Protein AF-0000000077424515 (afdb_homodimer)

Radius of gyration: 27.87 Å; Cα contacts (8 Å, |Δi|>4): 812; chains: 2; bounding box: 86×74×81 Å

Secondary structure (DSSP, 8-state):
------------------EEEEEEEE-TT-HHHHHHHHHHHHHHHHHT-EEEEEE--HHHHHHHHT---GGGSHHHHHHHHHHHHHHHHHHT------SS-S---HHHHHHHHHHHHH-HHHHHHHHHHHHHHHHTS---TT-HHHHGGGGT--------TTS---TTTTS-SS-HHHHHHHHHHHTSHHHHHHHHHHHHIIIIIT---SSSEEEEEEEE------SS----EEEEEEEESSS-HHHHHHHHT-----S-TTS--S--GGGTSTTTTT-/------------------EEEEEEEE-TT-HHHHHHHHHHHHHHHHHT-EEEEEE--HHHHHHHHT---GGGSHHHHHHHHHHHHHHHHHHT------SS-S---HHHHHHHHHHHHH-HHHHHHHHHHHHHHHHTS---TT-HHHHGGGGT--------TTS---TTTTS-SS-HHHHHHHHHHHTSHHHHHHHHHHHHIIIIIT---SSSEEEEEEEE------SS----EEEEEEEESSS-HHHHHHHHT-----S-TTS--S--STTTHHHHTT-

Organism: Phakopsora pachyrhizi (NCBI:txid170000)

Sequence (558 aa):
MKQVVDDQKKDNKKGIDDEITIRLSYDITSPWSYLALAVLKRYKSIWNFDLVLNPIWLGGVVSLAKSVPPFKIPNKCKLMAEELPLMAMFFGVEYHPIKTFPVNTLKVMRLLRVIRIYKPEKLDACTDRLFKATFVDKISPGDFDIIVKALSSNQASSSFSNVRPSKSEKAVIFNESELKNLMAKAESDENKVGLKEDTEKLVNQEFCFGFPWIQVFVRNRNSNSGDKDNEEQVRKLSIFGSDRFEFLANWLGKKWYGPNPQIEPLFSETSNKIHESKLMKQVVDDQKKDNKKGIDDEITIRLSYDITSPWSYLALAVLKRYKSIWNFDLVLNPIWLGGVVSLAKSVPPFKIPNKCKLMAEELPLMAMFFGVEYHPIKTFPVNTLKVMRLLRVIRIYKPEKLDACTDRLFKATFVDKISPGDFDIIVKALSSNQASSSFSNVRPSKSEKAVIFNESELKNLMAKAESDENKVGLKEDTEKLVNQEFCFGFPWIQVFVRNRNSNSGDKDNEEQVRKLSIFGSDRFEFLANWLGKKWYGPNPQIEPLFSETSNKIHESKL

Solvent-accessible surface area (backbone atoms only — not comparable to full-atom values): 31653 Å² total; per-residue (Å²): 134,85,78,77,76,74,74,74,72,71,74,68,71,70,73,67,70,63,47,35,39,37,36,41,31,28,37,80,83,38,66,49,24,54,55,36,50,56,37,51,62,70,37,29,74,76,70,53,42,46,78,42,82,41,63,39,51,53,69,59,28,25,61,74,39,61,40,78,61,54,75,80,23,64,40,49,30,54,48,49,67,62,43,48,62,56,47,26,58,68,49,67,41,74,68,38,84,59,89,74,76,89,62,66,42,59,69,50,34,35,33,47,42,42,33,49,72,77,38,53,92,46,36,63,61,49,52,51,41,49,37,32,37,26,29,61,67,55,39,54,58,50,41,48,84,60,47,56,46,60,45,48,35,53,67,58,60,57,54,61,60,92,52,72,70,52,93,66,44,44,46,53,78,29,55,70,68,59,45,52,53,46,50,54,50,21,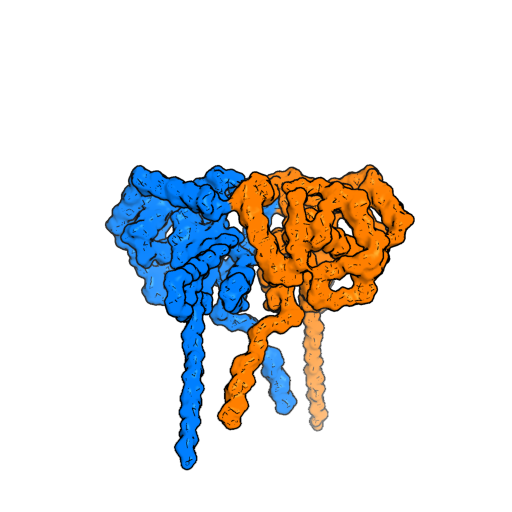70,31,68,67,43,51,51,46,52,51,51,54,37,47,45,42,30,75,74,65,39,39,46,62,64,17,31,37,38,37,41,37,38,39,55,70,72,71,76,88,65,86,78,68,72,70,50,73,49,76,47,78,45,78,53,64,54,53,61,62,58,50,22,55,75,70,73,44,86,69,69,64,62,49,63,86,54,70,69,77,79,64,69,68,73,64,64,65,64,58,70,79,104,135,84,78,75,74,73,72,73,71,71,75,69,71,69,71,66,68,62,48,36,38,37,36,42,30,30,38,80,83,37,66,49,23,53,54,35,50,55,37,51,62,70,37,29,74,77,70,53,43,48,77,42,83,41,63,39,51,53,70,59,29,26,60,75,40,61,42,78,61,54,74,79,24,63,41,49,30,54,48,48,66,62,42,49,61,57,48,27,56,66,49,64,40,73,68,38,84,59,90,73,77,88,61,65,41,61,70,51,34,35,32,48,41,43,33,49,73,77,38,50,91,47,35,65,61,50,52,51,40,48,38,30,36,27,30,61,68,53,38,55,58,50,42,49,86,60,48,57,45,58,43,47,35,53,68,55,58,57,52,62,59,91,53,72,70,52,89,66,44,43,46,53,75,29,55,70,70,59,44,52,53,46,50,53,51,22,70,31,69,66,43,50,52,46,53,52,49,54,38,47,46,41,30,76,72,65,40,38,48,63,63,17,30,37,38,38,39,37,39,39,55,71,74,71,77,86,64,86,77,67,70,70,49,72,49,74,48,77,42,79,55,64,55,53,60,61,57,50,23,54,75,6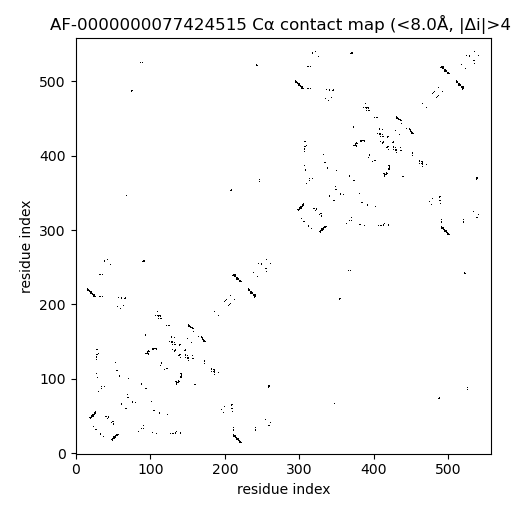9,73,43,86,69,69,64,61,50,63,85,55,70,66,82,80,61,69,70,74,62,64,64,62,57,69,76,104

Foldseek 3Di:
DPPPPPPPPPCVVVPQDKAKEKEWEDELQDLLSVLQVLLCVLCCVVLVYHYHYHYAFFVLLQVVLVHDDQVNPPVSVVVCVVCSVVVCVQLQFQFDDAPDPPAGLLLVSLLLLLCCVPPVVLSVLLSQQLSLCCTPVNHDSNVVVPSLVSQQALPLSNRSPPPPSDVPSSDRSDHPVRSVVSSVSSPDPVSVVVSSVSSCCCCVVVVDNGPRKMKMWIWGQPPDDPDDCSPTDIDMDIDHTNPCVCVVCVVSVHDDCGSNNVPPPPPDPVVPVVPPPVD/DPPPPPPPPPCPVVPQDKAKEKEWEDELQDLLSVLQVLLCVLCCVVLVYHYHYHYAFFVLLQVVLVHDDQVNPPVSVVVCVVCSVVVCVQLQFQFDDAPDPPAGLLLVSLLLLLCCVPPVVLSVLLSQQLSLCCTPVNDDSNVVVPSLVSQQALPLSNRSPPPPSDPCSSDRSDHPVRSVVSSVSSPDPVSVVVSSVSSCCCCVVVVDNGPRKMKMWIWGQPPDDPDPCSPTDIDMDIDHTNPCVCVVCVVSVHDDCGSNNVPPPVPDDPVPVVPPPVD

pLDDT: mean 82.66, std 23.81, range [23.33, 98.94]

InterPro domains:
  IPR001853 DSBA-like thioredoxin domain [PF01323] (21-154)
  IPR036249 Thioredoxin-like superfamily [SSF52833] (20-255)
  IPR051924 Glutathione S-transferase Kappa/NadH [PTHR42943] (20-260)

Structure (mmCIF, N/CA/C/O backbone):
data_AF-0000000077424515-model_v1
#
loop_
_entity.id
_entity.type
_entity.pdbx_description
1 polymer 'Thioredoxin-like protein'
#
loop_
_atom_site.group_PDB
_atom_site.id
_atom_site.type_symbol
_atom_site.label_atom_id
_atom_site.label_alt_id
_atom_site.label_comp_id
_atom_site.label_asym_id
_atom_site.label_entity_id
_atom_site.label_seq_id
_atom_site.pdbx_PDB_ins_code
_atom_site.Cartn_x
_atom_site.Cartn_y
_atom_site.Cartn_z
_atom_site.occupancy
_atom_site.B_iso_or_equiv
_atom_site.auth_seq_id
_atom_site.auth_comp_id
_atom_site.auth_asym_id
_atom_site.auth_atom_id
_atom_site.pdbx_PDB_model_num
ATOM 1 N N . MET A 1 1 ? 25.891 -40.406 52.875 1 25.75 1 MET A N 1
ATOM 2 C CA . MET A 1 1 ? 24.891 -39.469 52.438 1 25.75 1 MET A CA 1
ATOM 3 C C . MET A 1 1 ? 24.984 -39.25 50.906 1 25.75 1 MET A C 1
ATOM 5 O O . MET A 1 1 ? 25.984 -38.719 50.438 1 25.75 1 MET A O 1
ATOM 9 N N . LYS A 1 2 ? 24.391 -40.219 50.125 1 31.31 2 LYS A N 1
ATOM 10 C CA . LYS A 1 2 ? 24.281 -40.312 48.688 1 31.31 2 LYS A CA 1
ATOM 11 C C . LYS A 1 2 ? 23.625 -39.062 48.094 1 31.31 2 LYS A C 1
ATOM 13 O O . LYS A 1 2 ? 22.516 -38.688 48.5 1 31.31 2 LYS A O 1
ATOM 18 N N . GLN A 1 3 ? 24.359 -38.062 47.656 1 31.03 3 GLN A N 1
ATOM 19 C CA . GLN A 1 3 ? 23.953 -36.844 46.969 1 31.03 3 GLN A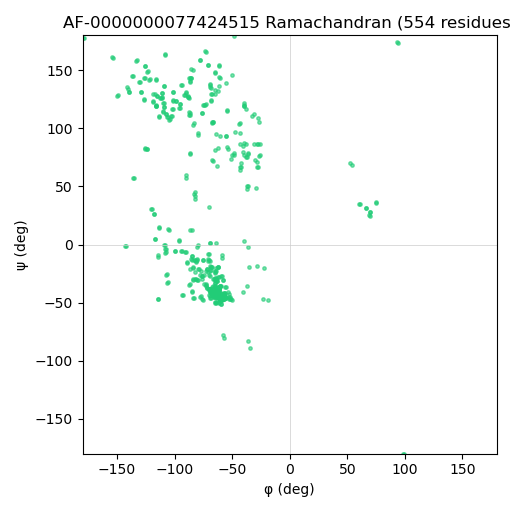 CA 1
ATOM 20 C C . GLN A 1 3 ? 23.125 -37.156 45.719 1 31.03 3 GLN A C 1
ATOM 22 O O . GLN A 1 3 ? 23.594 -37.812 44.781 1 31.03 3 GLN A O 1
ATOM 27 N N . VAL A 1 4 ? 21.781 -37.375 45.844 1 33.38 4 VAL A N 1
ATOM 28 C CA . VAL A 1 4 ? 20.812 -37.438 44.781 1 33.38 4 VAL A CA 1
ATOM 29 C C . VAL A 1 4 ? 20.969 -36.25 43.844 1 33.38 4 VAL A C 1
ATOM 31 O O . VAL A 1 4 ? 20.766 -35.094 44.219 1 33.38 4 VAL A O 1
ATOM 34 N N . VAL A 1 5 ? 21.969 -36.281 42.969 1 32.72 5 VAL A N 1
ATOM 35 C CA . VAL A 1 5 ? 22.031 -35.344 41.844 1 32.72 5 VAL A CA 1
ATOM 36 C C . VAL A 1 5 ? 20.703 -35.344 41.094 1 32.72 5 VAL A C 1
ATOM 38 O O . VAL A 1 5 ? 20.312 -36.344 40.5 1 32.72 5 VAL A O 1
ATOM 41 N N . ASP A 1 6 ? 19.656 -34.656 41.656 1 32.06 6 ASP A N 1
ATOM 42 C CA . ASP A 1 6 ? 18.438 -34.375 40.938 1 32.06 6 ASP A CA 1
ATOM 43 C C . ASP A 1 6 ? 18.75 -33.906 39.5 1 32.06 6 ASP A C 1
ATOM 45 O O . ASP A 1 6 ? 19.438 -32.906 39.312 1 32.06 6 ASP A O 1
ATOM 49 N N . ASP A 1 7 ? 18.906 -34.844 38.594 1 32.84 7 ASP A N 1
ATOM 50 C CA . ASP A 1 7 ? 18.859 -34.625 37.156 1 32.84 7 ASP A CA 1
ATOM 51 C C . ASP A 1 7 ? 17.719 -33.688 36.781 1 32.84 7 ASP A C 1
ATOM 53 O O . ASP A 1 7 ? 16.547 -34.031 36.906 1 32.84 7 ASP A O 1
ATOM 57 N N . GLN A 1 8 ? 17.781 -32.406 37.188 1 30 8 GLN A N 1
ATOM 58 C CA . GLN A 1 8 ? 16.844 -31.469 36.594 1 30 8 GLN A CA 1
ATOM 59 C C . GLN A 1 8 ? 16.672 -31.734 35.094 1 30 8 GLN A C 1
ATOM 61 O O . GLN A 1 8 ? 17.609 -31.578 34.312 1 30 8 GLN A O 1
ATOM 66 N N . LYS A 1 9 ? 15.883 -32.719 34.688 1 29.16 9 LYS A N 1
ATOM 67 C CA . LYS A 1 9 ? 15.344 -32.812 33.344 1 29.16 9 LYS A CA 1
ATOM 68 C C . LYS A 1 9 ? 14.969 -31.453 32.812 1 29.16 9 LYS A C 1
ATOM 70 O O . LYS A 1 9 ? 14.055 -30.797 33.312 1 29.16 9 LYS A O 1
ATOM 75 N N . LYS A 1 10 ? 15.977 -30.703 32.438 1 30.3 10 LYS A N 1
ATOM 76 C CA . LYS A 1 10 ? 15.656 -29.578 31.562 1 30.3 10 LYS A CA 1
ATOM 77 C C . LYS A 1 10 ? 14.547 -29.953 30.578 1 30.3 10 LYS A C 1
ATOM 79 O O . LYS A 1 10 ? 14.695 -30.891 29.797 1 30.3 10 LYS A O 1
ATOM 84 N N . ASP A 1 11 ? 13.242 -29.969 31.047 1 31.78 11 ASP A N 1
ATOM 85 C CA . ASP A 1 11 ? 12.125 -29.969 30.094 1 31.78 11 ASP A CA 1
ATOM 86 C C . ASP A 1 11 ? 12.508 -29.281 28.797 1 31.78 11 ASP A C 1
ATOM 88 O O . ASP A 1 11 ? 12.734 -28.062 28.766 1 31.78 11 ASP A O 1
ATOM 92 N N . ASN A 1 12 ? 13.391 -29.844 28.094 1 33.53 12 ASN A N 1
ATOM 93 C CA . ASN A 1 12 ? 13.539 -29.438 26.703 1 33.53 12 ASN A CA 1
ATOM 94 C C . ASN A 1 12 ? 12.195 -29.125 26.062 1 33.53 12 ASN A C 1
ATOM 96 O O . ASN A 1 12 ? 11.508 -30.016 25.578 1 33.53 12 ASN A O 1
ATOM 100 N N . LYS A 1 13 ? 11.297 -28.312 26.734 1 34.69 13 LYS A N 1
ATOM 101 C CA . LYS A 1 13 ? 10.156 -27.859 25.938 1 34.69 13 LYS A CA 1
ATOM 102 C C . LYS A 1 13 ? 10.523 -27.734 24.469 1 34.69 13 LYS A C 1
ATOM 104 O O . LYS A 1 13 ? 11.367 -26.906 24.109 1 34.69 13 LYS A O 1
ATOM 109 N N . LYS A 1 14 ? 10.672 -28.766 23.844 1 38.19 14 LYS A N 1
ATOM 110 C CA . LYS A 1 14 ? 10.727 -28.844 22.391 1 38.19 14 LYS A CA 1
ATOM 111 C C . LYS A 1 14 ? 9.953 -27.688 21.75 1 38.19 14 LYS A C 1
ATOM 113 O O . LYS A 1 14 ? 8.758 -27.531 21.984 1 38.19 14 LYS A O 1
ATOM 118 N N . GLY A 1 15 ? 10.383 -26.5 21.688 1 44.09 15 GLY A N 1
ATOM 119 C CA . GLY A 1 15 ? 9.805 -25.297 21.109 1 44.09 15 GLY A CA 1
ATOM 120 C C . GLY A 1 15 ? 8.836 -25.578 19.984 1 44.09 15 GLY A C 1
ATOM 121 O O . GLY A 1 15 ? 9.148 -26.344 19.062 1 44.09 15 GLY A O 1
ATOM 122 N N . ILE A 1 16 ? 7.539 -25.828 20.172 1 50.69 16 ILE A N 1
ATOM 123 C CA . ILE A 1 16 ? 6.426 -26.016 19.25 1 50.69 16 ILE A CA 1
ATOM 124 C C . ILE A 1 16 ? 6.672 -25.25 17.969 1 50.69 16 ILE A C 1
ATOM 126 O O . ILE A 1 16 ? 6.789 -24.016 17.984 1 50.69 16 ILE A O 1
ATOM 130 N N . ASP A 1 17 ? 7.367 -25.797 16.984 1 64.75 17 ASP A N 1
ATOM 131 C CA . ASP A 1 17 ? 7.762 -25.172 15.734 1 64.75 17 ASP A CA 1
ATOM 132 C C . ASP A 1 17 ? 6.543 -24.875 14.867 1 64.75 17 ASP A C 1
ATOM 134 O O . ASP A 1 17 ? 5.766 -25.781 14.539 1 64.75 17 ASP A O 1
ATOM 138 N N . ASP A 1 18 ? 6.035 -23.656 14.695 1 82.25 18 ASP A N 1
ATOM 139 C CA . ASP A 1 18 ? 4.969 -23.172 13.82 1 82.25 18 ASP A CA 1
ATOM 140 C C . ASP A 1 18 ? 5.238 -23.547 12.367 1 82.25 18 ASP A C 1
ATOM 142 O O . ASP A 1 18 ? 6.375 -23.469 11.898 1 82.25 18 ASP A O 1
ATOM 146 N N . GLU A 1 19 ? 4.301 -24.391 11.898 1 93.19 19 GLU A N 1
ATOM 147 C CA . GLU A 1 19 ? 4.316 -24.562 10.453 1 93.19 19 GLU A CA 1
ATOM 148 C C . GLU A 1 19 ? 3.715 -23.359 9.742 1 93.19 19 GLU A C 1
ATOM 150 O O . GLU A 1 19 ? 2.564 -23 9.992 1 93.19 19 GLU A O 1
ATOM 155 N N . ILE A 1 20 ? 4.504 -22.734 8.914 1 97.25 20 ILE A N 1
ATOM 156 C CA . ILE A 1 20 ? 4.055 -21.531 8.211 1 97.25 20 ILE A CA 1
ATOM 157 C C . ILE A 1 20 ? 3.9 -21.844 6.727 1 97.25 20 ILE A C 1
ATOM 159 O O . ILE A 1 20 ? 4.805 -22.391 6.105 1 97.25 20 ILE A O 1
ATOM 163 N N . THR A 1 21 ? 2.797 -21.578 6.137 1 98.12 21 THR A N 1
ATOM 164 C CA . THR A 1 21 ? 2.543 -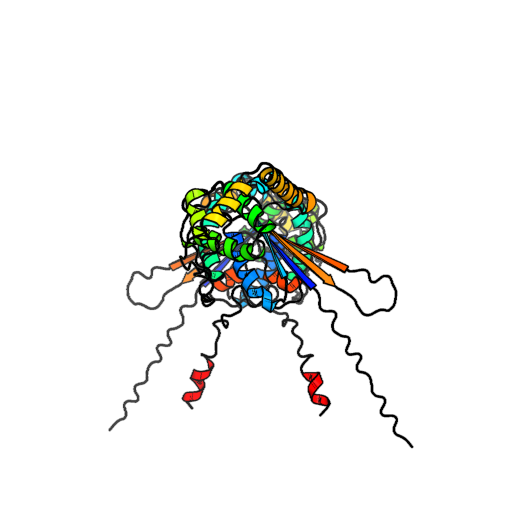21.625 4.703 1 98.12 21 THR A CA 1
ATOM 165 C C . THR A 1 21 ? 2.139 -20.25 4.188 1 98.12 21 THR A C 1
ATOM 167 O O . THR A 1 21 ? 1.292 -19.578 4.781 1 98.12 21 THR A O 1
ATOM 170 N N . ILE A 1 22 ? 2.752 -19.766 3.154 1 98.75 22 ILE A N 1
ATOM 171 C CA . ILE A 1 22 ? 2.391 -18.531 2.477 1 98.75 22 ILE A CA 1
ATOM 172 C C . ILE A 1 22 ? 1.941 -18.828 1.05 1 98.75 22 ILE A C 1
ATOM 174 O O . ILE A 1 22 ? 2.693 -19.422 0.265 1 98.75 22 ILE A O 1
ATOM 178 N N . ARG A 1 23 ? 0.751 -18.5 0.76 1 98.88 23 ARG A N 1
ATOM 179 C CA . ARG A 1 23 ? 0.217 -18.672 -0.589 1 98.88 23 ARG A CA 1
ATOM 180 C C . ARG A 1 23 ? 0.209 -17.328 -1.333 1 98.88 23 ARG A C 1
ATOM 182 O O . ARG A 1 23 ? -0.337 -16.344 -0.84 1 98.88 23 ARG A O 1
ATOM 189 N N . LEU A 1 24 ? 0.839 -17.297 -2.465 1 98.94 24 LEU A N 1
ATOM 190 C CA . LEU A 1 24 ? 0.83 -16.125 -3.342 1 98.94 24 LEU A CA 1
ATOM 191 C C . LEU A 1 24 ? -0.124 -16.344 -4.512 1 98.94 24 LEU A C 1
ATOM 193 O O . LEU A 1 24 ? 0.111 -17.203 -5.367 1 98.94 24 LEU A O 1
ATOM 197 N N . SER A 1 25 ? -1.203 -15.656 -4.566 1 98.94 25 SER A N 1
ATOM 198 C CA . SER A 1 25 ? -2.051 -15.578 -5.754 1 98.94 25 SER A CA 1
ATOM 199 C C . SER A 1 25 ? -1.631 -14.43 -6.66 1 98.94 25 SER A C 1
ATOM 201 O O . SER A 1 25 ? -1.393 -13.312 -6.191 1 98.94 25 SER A O 1
ATOM 203 N N . TYR A 1 26 ? -1.482 -14.742 -7.949 1 98.81 26 TYR A N 1
ATOM 204 C CA . TYR A 1 26 ? -0.843 -13.789 -8.852 1 98.81 26 TYR A CA 1
ATOM 205 C C . TYR A 1 26 ? -1.312 -14 -10.289 1 98.81 26 TYR A C 1
ATOM 207 O O . TYR A 1 26 ? -1.941 -15.008 -10.602 1 98.81 26 TYR A O 1
ATOM 215 N N . ASP A 1 27 ? -1.119 -13.016 -11.078 1 98.31 27 ASP A N 1
ATOM 216 C CA . ASP A 1 27 ? -1.19 -13.016 -12.539 1 98.31 27 ASP A CA 1
ATOM 217 C C . ASP A 1 27 ? 0.113 -12.516 -13.148 1 98.31 27 ASP A C 1
ATOM 219 O O . ASP A 1 27 ? 0.755 -11.617 -12.602 1 98.31 27 ASP A O 1
ATOM 223 N N . ILE A 1 28 ? 0.462 -12.992 -14.289 1 97 28 ILE A N 1
ATOM 224 C CA . ILE A 1 28 ? 1.738 -12.688 -14.93 1 97 28 ILE A CA 1
ATOM 225 C C . ILE A 1 28 ? 1.761 -11.227 -15.367 1 97 28 ILE A C 1
ATOM 227 O O . ILE A 1 28 ? 2.832 -10.641 -15.539 1 97 28 ILE A O 1
ATOM 231 N N . THR A 1 29 ? 0.654 -10.609 -15.477 1 95.12 29 THR A N 1
ATOM 232 C CA . THR A 1 29 ? 0.581 -9.227 -15.922 1 95.12 29 THR A CA 1
ATOM 233 C C . THR A 1 29 ? 0.878 -8.266 -14.773 1 95.12 29 THR A C 1
ATOM 235 O O . THR A 1 29 ? 1.092 -7.074 -14.992 1 95.12 29 THR A O 1
ATOM 238 N N . SER A 1 30 ? 0.854 -8.695 -13.555 1 95.56 30 SER A N 1
ATOM 239 C CA . SER A 1 30 ? 1.006 -7.824 -12.391 1 95.56 30 SER A CA 1
ATOM 240 C C . SER A 1 30 ? 2.477 -7.613 -12.047 1 95.56 30 SER A C 1
ATOM 242 O O . SER A 1 30 ? 3.137 -8.516 -11.531 1 95.56 30 SER A O 1
ATOM 244 N N . PRO A 1 31 ? 3 -6.438 -12.227 1 95.62 31 PRO A N 1
ATOM 245 C CA . PRO A 1 31 ? 4.387 -6.188 -11.828 1 95.62 31 PRO A CA 1
ATOM 246 C C . PRO A 1 31 ? 4.59 -6.266 -10.312 1 95.62 31 PRO A C 1
ATOM 248 O O . PRO A 1 31 ? 5.676 -6.629 -9.852 1 95.62 31 PRO A O 1
ATOM 251 N N . TRP A 1 32 ? 3.568 -5.949 -9.57 1 96.88 32 TRP A N 1
ATOM 252 C CA . TRP A 1 32 ? 3.65 -6.027 -8.117 1 96.88 32 TRP A CA 1
ATOM 253 C C . TRP A 1 32 ? 3.785 -7.473 -7.656 1 96.88 32 TRP A C 1
ATOM 255 O O . TRP A 1 32 ? 4.465 -7.754 -6.664 1 96.88 32 TRP A O 1
ATOM 265 N N . SER A 1 33 ? 3.066 -8.375 -8.344 1 98.38 33 SER A N 1
ATOM 266 C CA . SER A 1 33 ? 3.227 -9.797 -8.047 1 98.38 33 SER A CA 1
ATOM 267 C C . SER A 1 33 ? 4.648 -10.266 -8.336 1 98.38 33 SER A C 1
ATOM 269 O O . SER A 1 33 ? 5.203 -11.078 -7.598 1 98.38 33 SER A O 1
ATOM 271 N N . TYR A 1 34 ? 5.207 -9.727 -9.453 1 98.12 34 TYR A N 1
ATOM 272 C CA . TYR A 1 34 ? 6.59 -10.008 -9.82 1 98.12 34 TYR A CA 1
ATOM 273 C C . TYR A 1 34 ? 7.539 -9.617 -8.688 1 98.12 34 TYR A C 1
ATOM 275 O O . TYR A 1 34 ? 8.391 -10.414 -8.281 1 98.12 34 TYR A O 1
ATOM 283 N N . LEU A 1 35 ? 7.367 -8.453 -8.109 1 98 35 LEU A N 1
ATOM 284 C CA . LEU A 1 35 ? 8.188 -7.973 -7.004 1 98 35 LEU A CA 1
ATOM 285 C C . LEU A 1 35 ? 7.953 -8.805 -5.75 1 98 35 LEU A C 1
ATOM 287 O O . LEU A 1 35 ? 8.898 -9.164 -5.051 1 98 35 LEU A O 1
ATOM 291 N N . ALA A 1 36 ? 6.727 -9.141 -5.48 1 98.69 36 ALA A N 1
ATOM 292 C CA . ALA A 1 36 ? 6.375 -9.914 -4.293 1 98.69 36 ALA A CA 1
ATOM 293 C C . ALA A 1 36 ? 7.02 -11.297 -4.332 1 98.69 36 ALA A C 1
ATOM 295 O O . ALA A 1 36 ? 7.527 -11.781 -3.318 1 98.69 36 ALA A O 1
ATOM 296 N N . LEU A 1 37 ? 6.938 -11.906 -5.488 1 98.69 37 LEU A N 1
ATOM 297 C CA . LEU A 1 37 ? 7.516 -13.242 -5.633 1 98.69 37 LEU A CA 1
ATOM 298 C C . LEU A 1 37 ? 9.008 -13.227 -5.316 1 98.69 37 LEU A C 1
ATOM 300 O O . LEU A 1 37 ? 9.508 -14.117 -4.629 1 98.69 37 LEU A O 1
ATOM 304 N N . ALA A 1 38 ? 9.719 -12.219 -5.801 1 97.69 38 ALA A N 1
ATOM 305 C CA . ALA A 1 38 ? 11.156 -12.102 -5.559 1 97.69 38 ALA A CA 1
ATOM 306 C C . ALA A 1 38 ? 11.453 -12.062 -4.066 1 97.69 38 ALA A C 1
ATOM 308 O O . ALA A 1 38 ? 12.32 -12.797 -3.582 1 97.69 38 ALA A O 1
ATOM 309 N N . VAL A 1 39 ? 10.719 -11.289 -3.336 1 98 39 VAL A N 1
ATOM 310 C CA . VAL A 1 39 ? 10.953 -11.125 -1.906 1 98 39 VAL A CA 1
ATOM 311 C C . VAL A 1 39 ? 10.609 -12.422 -1.175 1 98 39 VAL A C 1
ATOM 313 O O . VAL A 1 39 ? 11.367 -12.883 -0.321 1 98 39 VAL A O 1
ATOM 316 N N . LEU A 1 40 ? 9.453 -13.008 -1.516 1 98.5 40 LEU A N 1
ATOM 317 C CA . LEU A 1 40 ? 9.008 -14.219 -0.837 1 98.5 40 LEU A CA 1
ATOM 318 C C . LEU A 1 40 ? 10.008 -15.352 -1.049 1 98.5 40 LEU A C 1
ATOM 320 O O . LEU A 1 40 ? 10.289 -16.109 -0.122 1 98.5 40 LEU A O 1
ATOM 324 N N . LYS A 1 41 ? 10.555 -15.453 -2.219 1 97.69 41 LYS A N 1
ATOM 325 C CA . LYS A 1 41 ? 11.539 -16.5 -2.49 1 97.69 41 LYS A CA 1
ATOM 326 C C . LYS A 1 41 ? 12.812 -16.281 -1.677 1 97.69 41 LYS A C 1
ATOM 328 O O . LYS A 1 41 ? 13.391 -17.234 -1.154 1 97.69 41 LYS A O 1
ATOM 333 N N . ARG A 1 42 ? 13.258 -15.055 -1.546 1 97.12 42 ARG A N 1
ATOM 334 C CA . ARG A 1 42 ? 14.461 -14.734 -0.784 1 97.12 42 ARG A CA 1
ATOM 335 C C . ARG A 1 42 ? 14.281 -15.07 0.692 1 97.12 42 ARG A C 1
ATOM 337 O O . ARG A 1 42 ? 15.234 -15.453 1.369 1 97.12 42 ARG A O 1
ATOM 344 N N . TYR A 1 43 ? 13.039 -14.977 1.165 1 97.62 43 TYR A N 1
ATOM 345 C CA . TYR A 1 43 ? 12.797 -15.125 2.596 1 97.62 43 TYR A CA 1
ATOM 346 C C . TYR A 1 43 ? 12.312 -16.531 2.922 1 97.62 43 TYR A C 1
ATOM 348 O O . TYR A 1 43 ? 12.148 -16.875 4.094 1 97.62 43 TYR A O 1
ATOM 356 N N . LYS A 1 44 ? 12.07 -17.359 1.948 1 97.31 44 LYS A N 1
ATOM 357 C CA . LYS A 1 44 ? 11.539 -18.703 2.158 1 97.31 44 LYS A CA 1
ATOM 358 C C . LYS A 1 44 ? 12.344 -19.453 3.203 1 97.31 44 LYS A C 1
ATOM 360 O O . LYS A 1 44 ? 11.789 -19.984 4.168 1 97.31 44 LYS A O 1
ATOM 365 N N . SER A 1 45 ? 13.695 -19.438 3.084 1 95.75 45 SER A N 1
ATOM 366 C CA . SER A 1 45 ? 14.555 -20.172 4.012 1 95.75 45 SER A CA 1
ATOM 367 C C . SER A 1 45 ? 14.766 -19.391 5.305 1 95.75 45 SER A C 1
ATOM 369 O O . SER A 1 45 ? 14.898 -19.984 6.379 1 95.75 45 SER A O 1
ATOM 371 N N . ILE A 1 46 ? 14.727 -18.109 5.191 1 95.75 46 ILE A N 1
ATOM 372 C CA . ILE A 1 46 ? 14.984 -17.25 6.344 1 95.75 46 ILE A CA 1
ATOM 373 C C . ILE A 1 46 ? 13.836 -17.359 7.34 1 95.75 46 ILE A C 1
ATOM 375 O O . ILE A 1 46 ? 14.062 -17.516 8.547 1 95.75 46 ILE A O 1
ATOM 379 N N . TRP A 1 47 ? 12.617 -17.328 6.836 1 96.69 47 TRP A N 1
ATOM 380 C CA . TRP A 1 47 ? 11.438 -17.406 7.691 1 96.69 47 TRP A CA 1
ATOM 381 C C . TRP A 1 47 ? 10.953 -18.844 7.816 1 96.69 47 TRP A C 1
ATOM 383 O O . TRP A 1 47 ? 10.016 -19.125 8.57 1 96.69 47 TRP A O 1
ATOM 393 N N . ASN A 1 48 ? 11.57 -19.734 7.086 1 96.31 48 ASN A N 1
ATOM 394 C CA . ASN A 1 48 ? 11.242 -21.156 7.094 1 96.31 48 ASN A CA 1
ATOM 395 C C . ASN A 1 48 ? 9.75 -21.375 6.848 1 96.31 48 ASN A C 1
ATOM 397 O O . ASN A 1 48 ? 9.039 -21.875 7.727 1 96.31 48 ASN A O 1
ATOM 401 N N . PHE A 1 49 ? 9.297 -21.125 5.676 1 97.69 49 PHE A N 1
ATOM 402 C CA . PHE A 1 49 ? 7.902 -21.344 5.316 1 97.69 49 PHE A CA 1
ATOM 403 C C . PHE A 1 49 ? 7.797 -22.062 3.98 1 97.69 49 PHE A C 1
ATOM 405 O O . PHE A 1 49 ? 8.766 -22.109 3.215 1 97.69 49 PHE A O 1
ATOM 412 N N . ASP A 1 50 ? 6.648 -22.688 3.801 1 97.88 50 ASP A N 1
ATOM 413 C CA . ASP A 1 50 ? 6.312 -23.25 2.498 1 97.88 50 ASP A CA 1
ATOM 414 C C . ASP A 1 50 ? 5.633 -22.219 1.605 1 97.88 50 ASP A C 1
ATOM 416 O O . ASP A 1 50 ? 4.645 -21.594 2.008 1 97.88 50 ASP A O 1
ATOM 420 N N . LEU A 1 51 ? 6.129 -22.016 0.459 1 98.5 51 LEU A N 1
ATOM 421 C CA . LEU A 1 51 ? 5.539 -21.109 -0.506 1 98.5 51 LEU A CA 1
ATOM 422 C C . LEU A 1 51 ? 4.629 -21.844 -1.479 1 98.5 51 LEU A C 1
ATOM 424 O O . LEU A 1 51 ? 5.062 -22.781 -2.145 1 98.5 51 LEU A O 1
ATOM 428 N N . VAL A 1 52 ? 3.443 -21.5 -1.541 1 98.69 52 VAL A N 1
ATOM 429 C CA . VAL A 1 52 ? 2.471 -22.062 -2.471 1 98.69 52 VAL A CA 1
ATOM 430 C C . VAL A 1 52 ? 2.098 -21.016 -3.525 1 98.69 52 VAL A C 1
ATOM 432 O O . VAL A 1 52 ? 1.631 -19.938 -3.191 1 98.69 52 VAL A O 1
ATOM 435 N N . LEU A 1 53 ? 2.316 -21.359 -4.801 1 98.81 53 LEU A N 1
ATOM 436 C CA . LEU A 1 53 ? 1.947 -20.469 -5.898 1 98.81 53 LEU A CA 1
ATOM 437 C C . LEU A 1 53 ? 0.537 -20.781 -6.395 1 98.81 53 LEU A C 1
ATOM 439 O O . LEU A 1 53 ? 0.198 -21.938 -6.641 1 98.81 53 LEU A O 1
ATOM 443 N N . ASN A 1 54 ? -0.26 -19.766 -6.48 1 98.88 54 ASN A N 1
ATOM 444 C CA . ASN A 1 54 ? -1.651 -19.875 -6.906 1 98.88 54 ASN A CA 1
ATOM 445 C C . ASN A 1 54 ? -1.96 -18.938 -8.07 1 98.88 54 ASN A C 1
ATOM 447 O O . ASN A 1 54 ? -2.549 -17.859 -7.871 1 98.88 54 ASN A O 1
ATOM 451 N N . PRO A 1 55 ? -1.638 -19.359 -9.32 1 98.88 55 PRO A N 1
ATOM 452 C CA . PRO A 1 55 ? -1.949 -18.516 -10.469 1 98.88 55 PRO A CA 1
ATOM 453 C C . PRO A 1 55 ? -3.449 -18.391 -10.727 1 98.88 55 PRO A C 1
ATOM 455 O O . PRO A 1 55 ? -4.145 -19.406 -10.844 1 98.88 55 PRO A O 1
ATOM 458 N N . ILE A 1 56 ? -3.951 -17.203 -10.758 1 98.88 56 ILE A N 1
ATOM 459 C CA . ILE A 1 56 ? -5.352 -16.875 -11 1 98.88 56 ILE A CA 1
ATOM 460 C C . ILE A 1 56 ? -5.449 -15.695 -11.961 1 98.88 56 ILE A C 1
ATOM 462 O O . ILE A 1 56 ? -4.617 -14.789 -11.922 1 98.88 56 ILE A O 1
ATOM 466 N N . TRP A 1 57 ? -6.449 -15.742 -12.758 1 98.5 57 TRP A N 1
ATOM 467 C CA . TRP A 1 57 ? -6.637 -14.703 -13.766 1 98.5 57 TRP A CA 1
ATOM 468 C C . TRP A 1 57 ? -7.117 -13.406 -13.117 1 98.5 57 TRP A C 1
ATOM 470 O O . TRP A 1 57 ? -8.203 -13.367 -12.531 1 98.5 57 TRP A O 1
ATOM 480 N N . LEU A 1 58 ? -6.359 -12.344 -13.266 1 97.75 58 LEU A N 1
ATOM 481 C CA . LEU A 1 58 ? -6.629 -11.062 -12.617 1 97.75 58 LEU A CA 1
ATOM 482 C C . LEU A 1 58 ? -7.902 -10.43 -13.164 1 97.75 58 LEU A C 1
ATOM 484 O O . LEU A 1 58 ? -8.672 -9.82 -12.422 1 97.75 58 LEU A O 1
ATOM 488 N N . GLY A 1 59 ? -8.102 -10.5 -14.508 1 96.69 59 GLY A N 1
ATOM 489 C CA . GLY A 1 59 ? -9.312 -9.953 -15.086 1 96.69 59 GLY A CA 1
ATOM 490 C C . GLY A 1 59 ? -10.578 -10.469 -14.422 1 96.69 59 GLY A C 1
ATOM 491 O O . GLY A 1 59 ? -11.508 -9.703 -14.164 1 96.69 59 GLY A O 1
ATOM 492 N N . GLY A 1 60 ? -10.625 -11.789 -14.195 1 97.88 60 GLY A N 1
ATOM 493 C CA . GLY A 1 60 ? -11.75 -12.383 -13.5 1 97.88 60 GLY A CA 1
ATOM 494 C C . GLY A 1 60 ? -11.906 -11.883 -12.078 1 97.88 60 GLY A C 1
ATOM 495 O O . GLY A 1 60 ? -13.023 -11.648 -11.609 1 97.88 60 GLY A O 1
ATOM 496 N N . VAL A 1 61 ? -10.789 -11.703 -11.367 1 98.19 61 VAL A N 1
ATOM 497 C CA . VAL A 1 61 ? -10.797 -11.227 -9.984 1 98.19 61 VAL A CA 1
ATOM 498 C C . VAL A 1 61 ? -11.359 -9.812 -9.93 1 98.19 61 VAL A C 1
ATOM 500 O O . VAL A 1 61 ? -12.25 -9.523 -9.125 1 98.19 61 VAL A O 1
ATOM 503 N N . VAL A 1 62 ? -10.82 -8.938 -10.789 1 96.5 62 VAL A N 1
ATOM 504 C CA . VAL A 1 62 ? -11.227 -7.535 -10.82 1 96.5 62 VAL A CA 1
ATOM 505 C C . VAL A 1 62 ? -12.719 -7.434 -11.125 1 96.5 62 VAL A C 1
ATOM 507 O O . VAL A 1 62 ? -13.445 -6.684 -10.477 1 96.5 62 VAL A O 1
ATOM 510 N N . SER A 1 63 ? -13.18 -8.18 -12.039 1 96.44 63 SER A N 1
ATOM 511 C CA . SER A 1 63 ? -14.578 -8.172 -12.453 1 96.44 63 SER A CA 1
ATOM 512 C C . SER A 1 63 ? -15.484 -8.641 -11.32 1 96.44 63 SER A C 1
ATOM 514 O O . SER A 1 63 ? -16.469 -7.98 -10.992 1 96.44 63 SER A O 1
ATOM 516 N N . LEU A 1 64 ? -15.164 -9.766 -10.711 1 97.5 64 LEU A N 1
ATOM 517 C CA . LEU A 1 64 ? -16.016 -10.367 -9.688 1 97.5 64 LEU A CA 1
ATOM 518 C C . LEU A 1 64 ? -16.016 -9.523 -8.414 1 97.5 64 LEU A C 1
ATOM 520 O O . LEU A 1 64 ? -17.047 -9.398 -7.75 1 97.5 64 LEU A O 1
ATOM 524 N N . ALA A 1 65 ? -14.875 -8.977 -8.055 1 97.38 65 ALA A N 1
ATOM 525 C CA . ALA A 1 65 ? -14.742 -8.188 -6.832 1 97.38 65 ALA A CA 1
ATOM 526 C C . ALA A 1 65 ? -15.25 -6.762 -7.043 1 97.38 65 ALA A C 1
ATOM 528 O O . ALA A 1 65 ? -15.359 -5.988 -6.09 1 97.38 65 ALA A O 1
ATOM 529 N N . LYS A 1 66 ? -15.477 -6.352 -8.32 1 94.94 66 LYS A N 1
ATOM 530 C CA . LYS A 1 66 ? -15.859 -4.996 -8.703 1 94.94 66 LYS A CA 1
ATOM 531 C C . LYS A 1 66 ? -14.789 -3.99 -8.305 1 94.94 66 LYS A C 1
ATOM 533 O O . LYS A 1 66 ? -15.102 -2.906 -7.805 1 94.94 66 LYS A O 1
ATOM 538 N N . SER A 1 67 ? -13.625 -4.516 -8.422 1 94 67 SER A N 1
ATOM 539 C CA . SER A 1 67 ? -12.484 -3.646 -8.164 1 94 67 SER A CA 1
ATOM 540 C C . SER A 1 67 ? -12.203 -2.727 -9.344 1 94 67 SER A C 1
ATOM 542 O O . SER A 1 67 ? -12.68 -2.975 -10.453 1 94 67 SER A O 1
ATOM 544 N N . VAL A 1 68 ? -11.508 -1.645 -9.062 1 89.94 68 VAL A N 1
ATOM 545 C CA . VAL A 1 68 ? -11.055 -0.735 -10.109 1 89.94 68 VAL A CA 1
ATOM 546 C C . VAL A 1 68 ? -9.531 -0.763 -10.195 1 89.94 68 VAL A C 1
ATOM 548 O O . VAL A 1 68 ? -8.844 -0.3 -9.281 1 89.94 68 VAL A O 1
ATOM 551 N N . PRO A 1 69 ? -9.031 -1.313 -11.227 1 88.06 69 PRO A N 1
ATOM 552 C CA . PRO A 1 69 ? -7.574 -1.357 -11.352 1 88.06 69 PRO A CA 1
ATOM 553 C C . PRO A 1 69 ? -6.945 0.033 -11.398 1 88.06 69 PRO A C 1
ATOM 555 O O . PRO A 1 69 ? -7.578 0.988 -11.852 1 88.06 69 PRO A O 1
ATOM 558 N N . PRO A 1 70 ? -5.707 0.127 -10.992 1 85.31 70 PRO A N 1
ATOM 559 C CA . PRO A 1 70 ? -5.02 1.419 -10.93 1 85.31 70 PRO A CA 1
ATOM 560 C C . PRO A 1 70 ? -4.969 2.129 -12.281 1 85.31 70 PRO A C 1
ATOM 562 O O . PRO A 1 70 ? -5.043 3.359 -12.336 1 85.31 70 PRO A O 1
ATOM 565 N N . PHE A 1 71 ? -4.934 1.434 -13.352 1 83.94 71 PHE A N 1
ATOM 566 C CA . PHE A 1 71 ? -4.73 2.062 -14.656 1 83.94 71 PHE A CA 1
ATOM 567 C C . PHE A 1 71 ? -6 2.77 -15.117 1 83.94 71 PHE A C 1
ATOM 569 O O . PHE A 1 71 ? -5.965 3.568 -16.062 1 83.94 71 PHE A O 1
ATOM 576 N N . LYS A 1 72 ? -7.113 2.484 -14.438 1 88.31 72 LYS A N 1
ATOM 577 C CA . LYS A 1 72 ? -8.375 3.125 -14.797 1 88.31 72 LYS A CA 1
ATOM 578 C C . LYS A 1 72 ? -8.523 4.48 -14.109 1 88.31 72 LYS A C 1
ATOM 580 O O . LYS A 1 72 ? -9.43 5.25 -14.43 1 88.31 72 LYS A O 1
ATOM 585 N N . ILE A 1 73 ? -7.66 4.766 -13.125 1 91.81 73 ILE A N 1
ATOM 586 C CA . ILE A 1 73 ? -7.594 6.062 -12.461 1 91.81 73 ILE A CA 1
ATOM 587 C C . ILE A 1 73 ? -6.348 6.816 -12.922 1 91.81 73 ILE A C 1
ATOM 589 O O . ILE A 1 73 ? -5.227 6.457 -12.555 1 91.81 73 ILE A O 1
ATOM 593 N N . PRO A 1 74 ? -6.543 7.883 -13.703 1 93.25 74 PRO A N 1
ATOM 594 C CA . PRO A 1 74 ? -5.414 8.523 -14.383 1 93.25 74 PRO A CA 1
ATOM 595 C C . PRO A 1 74 ? -4.277 8.875 -13.43 1 93.25 74 PRO A C 1
ATOM 597 O O . PRO A 1 74 ? -3.117 8.547 -13.695 1 93.25 74 PRO A O 1
ATOM 600 N N . ASN A 1 75 ? -4.555 9.5 -12.266 1 96.31 75 ASN A N 1
ATOM 601 C CA . ASN A 1 75 ? -3.508 9.883 -11.328 1 96.31 75 ASN A CA 1
ATOM 602 C C . ASN A 1 75 ? -2.795 8.656 -10.758 1 96.31 75 ASN A C 1
ATOM 604 O O . ASN A 1 75 ? -1.587 8.695 -10.516 1 96.31 75 ASN A O 1
ATOM 608 N N . LYS A 1 76 ? -3.553 7.598 -10.516 1 94.5 76 LYS A N 1
ATOM 609 C CA . LYS A 1 76 ? -2.949 6.371 -10 1 94.5 76 LYS A CA 1
ATOM 610 C C . LYS A 1 76 ? -2.049 5.723 -11.055 1 94.5 76 LYS A C 1
ATOM 612 O O . LYS A 1 76 ? -0.979 5.203 -10.727 1 94.5 76 LYS A O 1
ATOM 617 N N . CYS A 1 77 ? -2.518 5.715 -12.25 1 92.69 77 CYS A N 1
ATOM 618 C CA . CYS A 1 77 ? -1.722 5.18 -13.352 1 92.69 77 CYS A CA 1
ATOM 619 C C . CYS A 1 77 ? -0.39 5.91 -13.469 1 92.69 77 CYS A C 1
ATOM 621 O O . CYS A 1 77 ? 0.658 5.281 -13.617 1 92.69 77 CYS A O 1
ATOM 623 N N . LYS A 1 78 ? -0.469 7.211 -13.422 1 94.19 78 LYS A N 1
ATOM 624 C CA . LYS A 1 78 ? 0.742 8.023 -13.492 1 94.19 78 LYS A CA 1
ATOM 625 C C . LYS A 1 78 ? 1.708 7.68 -12.367 1 94.19 78 LYS A C 1
ATOM 627 O O . LYS A 1 78 ? 2.902 7.492 -12.602 1 94.19 78 LYS A O 1
ATOM 632 N N . LEU A 1 79 ? 1.195 7.605 -11.141 1 95.75 79 LEU A N 1
ATOM 633 C CA . LEU A 1 79 ? 2.047 7.277 -10.008 1 95.75 79 LEU A CA 1
ATOM 634 C C . LEU A 1 79 ? 2.684 5.902 -10.188 1 95.75 79 LEU A C 1
ATOM 636 O O . LEU A 1 79 ? 3.875 5.727 -9.914 1 95.75 79 LEU A O 1
ATOM 640 N N . MET A 1 80 ? 1.861 4.965 -10.57 1 93.62 80 MET A N 1
ATOM 641 C CA . MET A 1 80 ? 2.348 3.598 -10.734 1 93.62 80 MET A CA 1
ATOM 642 C C . MET A 1 80 ? 3.502 3.553 -11.734 1 93.62 80 MET A C 1
ATOM 644 O O . MET A 1 80 ? 4.508 2.883 -11.492 1 93.62 80 MET A O 1
ATOM 648 N N . ALA A 1 81 ? 3.379 4.227 -12.844 1 92.69 81 ALA A N 1
ATOM 649 C CA . ALA A 1 81 ? 4.414 4.262 -13.875 1 92.69 81 ALA A CA 1
ATOM 650 C C . ALA A 1 81 ? 5.715 4.844 -13.328 1 92.69 81 ALA A C 1
ATOM 652 O O . ALA A 1 81 ? 6.805 4.387 -13.688 1 92.69 81 ALA A O 1
ATOM 653 N N . GLU A 1 82 ? 5.598 5.805 -12.461 1 93.88 82 GLU A N 1
ATOM 654 C CA . GLU A 1 82 ? 6.77 6.465 -11.891 1 93.88 82 GLU A CA 1
ATOM 655 C C . GLU A 1 82 ? 7.379 5.633 -10.766 1 93.88 82 GLU A C 1
ATOM 657 O O . GLU A 1 82 ? 8.602 5.617 -10.594 1 93.88 82 GLU A O 1
ATOM 662 N N . GLU A 1 83 ? 6.594 4.914 -10.086 1 94.81 83 GLU A N 1
ATOM 663 C CA . GLU A 1 83 ? 7.016 4.234 -8.859 1 94.81 83 GLU A CA 1
ATOM 664 C C . GLU A 1 83 ? 7.621 2.867 -9.172 1 94.81 83 GLU A C 1
ATOM 666 O O . GLU A 1 83 ? 8.531 2.412 -8.469 1 94.81 83 GLU A O 1
ATOM 671 N N . LEU A 1 84 ? 7.113 2.211 -10.172 1 95.69 84 LEU A N 1
ATOM 672 C CA . LEU A 1 84 ? 7.477 0.819 -10.414 1 95.69 84 LEU A CA 1
ATOM 673 C C . LEU A 1 84 ? 8.977 0.682 -10.648 1 95.69 84 LEU A C 1
ATOM 675 O O . LEU A 1 84 ? 9.633 -0.156 -10.023 1 95.69 84 LEU A O 1
ATOM 679 N N . PRO A 1 85 ? 9.609 1.551 -11.531 1 96 85 PRO A N 1
ATOM 680 C CA . PRO A 1 85 ? 11.062 1.426 -11.688 1 96 85 PRO A CA 1
ATOM 681 C C . PRO A 1 85 ? 11.82 1.68 -10.391 1 96 85 PRO A C 1
ATOM 683 O O . PRO A 1 85 ? 12.82 1.005 -10.117 1 96 85 PRO A O 1
ATOM 686 N N . LEU A 1 86 ? 11.383 2.625 -9.57 1 96.75 86 LEU A N 1
ATOM 687 C CA . LEU A 1 86 ? 12.023 2.932 -8.297 1 96.75 86 LEU A CA 1
ATOM 688 C C . LEU A 1 86 ? 11.891 1.768 -7.324 1 96.75 86 LEU A C 1
ATOM 690 O O . LEU A 1 86 ? 12.836 1.433 -6.613 1 96.75 86 LEU A O 1
ATOM 694 N N . MET A 1 87 ? 10.688 1.188 -7.348 1 96.88 87 MET A N 1
ATOM 695 C CA . MET A 1 87 ? 10.445 0.047 -6.473 1 96.88 87 MET A CA 1
ATOM 696 C C . MET A 1 87 ? 11.281 -1.157 -6.902 1 96.88 87 MET A C 1
ATOM 698 O O . MET A 1 87 ? 11.812 -1.883 -6.059 1 96.88 87 MET A O 1
ATOM 702 N N . ALA A 1 88 ? 11.336 -1.389 -8.203 1 97.06 88 ALA A N 1
ATOM 703 C CA . ALA A 1 88 ? 12.164 -2.486 -8.711 1 97.06 88 ALA A CA 1
ATOM 704 C C . ALA A 1 88 ? 13.609 -2.334 -8.258 1 97.06 88 ALA A C 1
ATOM 706 O O . ALA A 1 88 ? 14.242 -3.305 -7.836 1 97.06 88 ALA A O 1
ATOM 707 N N . MET A 1 89 ? 14.086 -1.126 -8.312 1 96.44 89 MET A N 1
ATOM 708 C CA . MET A 1 89 ? 15.445 -0.84 -7.848 1 96.44 89 MET A CA 1
ATOM 709 C C . MET A 1 89 ? 15.562 -1.104 -6.352 1 96.44 89 MET A C 1
ATOM 711 O O . MET A 1 89 ? 16.531 -1.738 -5.906 1 96.44 89 MET A O 1
ATOM 715 N N . PHE A 1 90 ? 14.641 -0.693 -5.602 1 97.12 90 PHE A N 1
ATOM 716 C CA . PHE A 1 90 ? 14.617 -0.892 -4.156 1 97.12 90 PHE A CA 1
ATOM 717 C C . PHE A 1 90 ? 14.586 -2.377 -3.812 1 97.12 90 PHE A C 1
ATOM 719 O O . PHE A 1 90 ? 15.266 -2.816 -2.881 1 97.12 90 PHE A O 1
ATOM 726 N N . PHE A 1 91 ? 13.844 -3.154 -4.578 1 96.88 91 PHE A N 1
ATOM 727 C CA . PHE A 1 91 ? 13.703 -4.586 -4.348 1 96.88 91 PHE A CA 1
ATOM 728 C C . PHE A 1 91 ? 14.883 -5.352 -4.945 1 96.88 91 PHE A C 1
ATOM 730 O O . PHE A 1 91 ? 15.047 -6.547 -4.688 1 96.88 91 PHE A O 1
ATOM 737 N N . GLY A 1 92 ? 15.672 -4.684 -5.781 1 95.56 92 GLY A N 1
ATOM 738 C CA . GLY A 1 92 ? 16.812 -5.34 -6.383 1 95.56 92 GLY A CA 1
ATOM 739 C C . GLY A 1 92 ? 16.438 -6.301 -7.5 1 95.56 92 GLY A C 1
ATOM 740 O O . GLY A 1 92 ? 17.016 -7.387 -7.609 1 95.56 92 GLY A O 1
ATOM 741 N N . VAL A 1 93 ? 15.445 -5.949 -8.25 1 95.81 93 VAL A N 1
ATOM 742 C CA . VAL A 1 93 ? 15.023 -6.789 -9.359 1 95.81 93 VAL A CA 1
ATOM 743 C C . VAL A 1 93 ? 15.086 -5.996 -10.664 1 95.81 93 VAL A C 1
ATOM 745 O O . VAL A 1 93 ? 14.852 -4.785 -10.672 1 95.81 93 VAL A O 1
ATOM 748 N N . GLU A 1 94 ? 15.508 -6.652 -11.758 1 96.5 94 GLU A N 1
ATOM 749 C CA . GLU A 1 94 ? 15.445 -6.031 -13.078 1 96.5 94 GLU A CA 1
ATOM 750 C C . GLU A 1 94 ? 14 -5.863 -13.547 1 96.5 94 GLU A C 1
ATOM 752 O O . GLU A 1 94 ? 13.172 -6.758 -13.359 1 96.5 94 GLU A O 1
ATOM 757 N N . TYR A 1 95 ? 13.75 -4.699 -14.055 1 96.5 95 TYR A N 1
ATOM 758 C CA . TYR A 1 95 ? 12.383 -4.402 -14.477 1 96.5 95 TYR A CA 1
ATOM 759 C C . TYR A 1 95 ? 12.375 -3.438 -15.656 1 96.5 95 TYR A C 1
ATOM 761 O O . TYR A 1 95 ? 13.016 -2.387 -15.609 1 96.5 95 TYR A O 1
ATOM 769 N N . HIS A 1 96 ? 11.672 -3.807 -16.656 1 93.75 96 HIS A N 1
ATOM 770 C CA . HIS A 1 96 ? 11.375 -2.961 -17.812 1 93.75 96 HIS A CA 1
ATOM 771 C C . HIS A 1 96 ? 9.875 -2.893 -18.078 1 93.75 96 HIS A C 1
ATOM 773 O O . HIS A 1 96 ? 9.211 -3.928 -18.203 1 93.75 96 HIS A O 1
ATOM 779 N N . PRO A 1 97 ? 9.398 -1.675 -18.109 1 87 97 PRO A N 1
ATOM 780 C CA . PRO A 1 97 ? 7.957 -1.544 -18.344 1 87 97 PRO A CA 1
ATOM 781 C C . PRO A 1 97 ? 7.523 -2.125 -19.688 1 87 97 PRO A C 1
ATOM 783 O O . PRO A 1 97 ? 8.258 -2.033 -20.672 1 87 97 PRO A O 1
ATOM 786 N N . ILE A 1 98 ? 6.379 -2.684 -19.609 1 78.31 98 ILE A N 1
ATOM 787 C CA . ILE A 1 98 ? 5.812 -3.189 -20.859 1 78.31 98 ILE A CA 1
ATOM 788 C C . ILE A 1 98 ? 5.043 -2.074 -21.562 1 78.31 98 ILE A C 1
ATOM 790 O O . ILE A 1 98 ? 4.414 -1.237 -20.922 1 78.31 98 ILE A O 1
ATOM 794 N N . LYS A 1 99 ? 5.117 -2.045 -22.812 1 74.31 99 LYS A N 1
ATOM 795 C CA . LYS A 1 99 ? 4.555 -0.977 -23.641 1 74.31 99 LYS A CA 1
ATOM 796 C C . LYS A 1 99 ? 3.031 -1.056 -23.672 1 74.31 99 LYS A C 1
ATOM 798 O O . LYS A 1 99 ? 2.354 -0.028 -23.734 1 74.31 99 LYS A O 1
ATOM 803 N N . THR A 1 100 ? 2.533 -2.338 -23.703 1 73.56 100 THR A N 1
ATOM 804 C CA . THR A 1 100 ? 1.095 -2.5 -23.875 1 73.56 100 THR A CA 1
ATOM 805 C C . THR A 1 100 ? 0.433 -2.891 -22.562 1 73.56 100 THR A C 1
ATOM 807 O O . THR A 1 100 ? 0.815 -3.883 -21.938 1 73.56 100 THR A O 1
ATOM 810 N N . PHE A 1 101 ? -0.3 -2.004 -21.922 1 73.88 101 PHE A N 1
ATOM 811 C CA . PHE A 1 101 ? -1.086 -2.314 -20.734 1 73.88 101 PHE A CA 1
ATOM 812 C C . PHE A 1 101 ? -2.428 -1.592 -20.766 1 73.88 101 PHE A C 1
ATOM 814 O O . PHE A 1 101 ? -2.502 -0.43 -21.188 1 73.88 101 PHE A O 1
ATOM 821 N N . PRO A 1 102 ? -3.527 -2.355 -20.438 1 76.75 102 PRO A N 1
ATOM 822 C CA . PRO A 1 102 ? -3.643 -3.73 -19.938 1 76.75 102 PRO A CA 1
ATOM 823 C C . PRO A 1 102 ? -3.654 -4.762 -21.078 1 76.75 102 PRO A C 1
ATOM 825 O O . PRO A 1 102 ? -4.012 -4.434 -22.203 1 76.75 102 PRO A O 1
ATOM 828 N N . VAL A 1 103 ? -3.133 -5.969 -20.703 1 88.38 103 VAL A N 1
ATOM 829 C CA . VAL A 1 103 ? -3.062 -7.082 -21.641 1 88.38 103 VAL A CA 1
ATOM 830 C C . VAL A 1 103 ? -3.941 -8.234 -21.156 1 88.38 103 VAL A C 1
ATOM 832 O O . VAL A 1 103 ? -4.102 -8.422 -19.938 1 88.38 103 VAL A O 1
ATOM 835 N N . ASN A 1 104 ? -4.605 -8.891 -22.109 1 93.12 104 ASN A N 1
ATOM 836 C CA . ASN A 1 104 ? -5.398 -10.062 -21.766 1 93.12 104 ASN A CA 1
ATOM 837 C C . ASN A 1 104 ? -4.516 -11.281 -21.516 1 93.12 104 ASN A C 1
ATOM 839 O O . ASN A 1 104 ? -3.922 -11.82 -22.453 1 93.12 104 ASN A O 1
ATOM 843 N N . THR A 1 105 ? -4.477 -11.742 -20.297 1 96.88 105 THR A N 1
ATOM 844 C CA . THR A 1 105 ? -3.572 -12.82 -19.922 1 96.88 105 THR A CA 1
ATOM 845 C C . THR A 1 105 ? -4.336 -14.125 -19.75 1 96.88 105 THR A C 1
ATOM 847 O O . THR A 1 105 ? -3.797 -15.102 -19.219 1 96.88 105 THR A O 1
ATOM 850 N N . LEU A 1 106 ? -5.551 -14.203 -20.172 1 97.94 106 LEU A N 1
ATOM 851 C CA . LEU A 1 106 ? -6.434 -15.328 -19.891 1 97.94 106 LEU A CA 1
ATOM 852 C C . LEU A 1 106 ? -5.793 -16.641 -20.344 1 97.94 106 LEU A C 1
ATOM 854 O O . LEU A 1 106 ? -5.746 -17.609 -19.578 1 97.94 106 LEU A O 1
ATOM 858 N N . LYS A 1 107 ? -5.223 -16.703 -21.516 1 97.81 107 LYS A N 1
ATOM 859 C CA . LYS A 1 107 ? -4.668 -17.938 -22.062 1 97.81 107 LYS A CA 1
ATOM 860 C C . LYS A 1 107 ? -3.457 -18.406 -21.266 1 97.81 107 LYS A C 1
ATOM 862 O O . LYS A 1 107 ? -3.32 -19.594 -20.953 1 97.81 107 LYS A O 1
ATOM 867 N N . VAL A 1 108 ? -2.58 -17.484 -20.891 1 97.94 108 VAL A N 1
ATOM 868 C CA . VAL A 1 108 ? -1.384 -17.828 -20.141 1 97.94 108 VAL A CA 1
ATOM 869 C C . VAL A 1 108 ? -1.78 -18.312 -18.75 1 97.94 108 VAL A C 1
ATOM 871 O O . VAL A 1 108 ? -1.188 -19.266 -18.219 1 97.94 108 VAL A O 1
ATOM 874 N N . MET A 1 109 ? -2.82 -17.703 -18.156 1 98.62 109 MET A N 1
ATOM 875 C CA . MET A 1 109 ? -3.24 -18.094 -16.812 1 98.62 109 MET A CA 1
ATOM 876 C C . MET A 1 109 ? -3.926 -19.453 -16.812 1 98.62 109 MET A C 1
ATOM 878 O O . MET A 1 109 ? -3.809 -20.219 -15.859 1 98.62 109 MET A O 1
ATOM 882 N N . ARG A 1 110 ? -4.668 -19.75 -17.891 1 98.81 110 ARG A N 1
ATOM 883 C CA . ARG A 1 110 ? -5.215 -21.094 -18.062 1 98.81 110 ARG A CA 1
ATOM 884 C C . ARG A 1 110 ? -4.098 -22.125 -18.109 1 98.81 110 ARG A C 1
ATOM 886 O O . ARG A 1 110 ? -4.211 -23.203 -17.516 1 98.81 110 ARG A O 1
ATOM 893 N N . LEU A 1 111 ? -3.057 -21.797 -18.875 1 98.69 111 LEU A N 1
ATOM 894 C CA . LEU A 1 111 ? -1.925 -22.719 -18.969 1 98.69 111 LEU A CA 1
ATOM 895 C C . LEU A 1 111 ? -1.271 -22.922 -17.609 1 98.69 111 LEU A C 1
ATOM 897 O O . LEU A 1 111 ? -0.964 -24.062 -17.234 1 98.69 111 LEU A O 1
ATOM 901 N N . LEU A 1 112 ? -1.089 -21.859 -16.844 1 98.75 112 LEU A N 1
ATOM 902 C CA . LEU A 1 112 ? -0.455 -21.969 -15.539 1 98.75 112 LEU A CA 1
ATOM 903 C C . LEU A 1 112 ? -1.315 -22.797 -14.586 1 98.75 112 LEU A C 1
ATOM 905 O O . LEU A 1 112 ? -0.79 -23.516 -13.742 1 98.75 112 LEU A O 1
ATOM 909 N N . ARG A 1 113 ? -2.635 -22.672 -14.703 1 98.81 113 ARG A N 1
ATOM 910 C CA . ARG A 1 113 ? -3.5 -23.516 -13.883 1 98.81 113 ARG A CA 1
ATOM 911 C C . ARG A 1 113 ? -3.277 -24.984 -14.188 1 98.81 113 ARG A C 1
ATOM 913 O O . ARG A 1 113 ? -3.188 -25.812 -13.273 1 98.81 113 ARG A O 1
ATOM 920 N N . VAL A 1 114 ? -3.219 -25.328 -15.453 1 98.81 114 VAL A N 1
ATOM 921 C CA . VAL A 1 114 ? -2.998 -26.703 -15.875 1 98.81 114 VAL A CA 1
ATOM 922 C C . VAL A 1 114 ? -1.641 -27.188 -15.375 1 98.81 114 VAL A C 1
ATOM 924 O O . VAL A 1 114 ? -1.511 -28.328 -14.914 1 98.81 114 VAL A O 1
ATOM 927 N N . ILE A 1 115 ? -0.621 -26.344 -15.453 1 98.56 115 ILE A N 1
ATOM 928 C CA . ILE A 1 115 ? 0.71 -26.703 -14.969 1 98.56 115 ILE A CA 1
ATOM 929 C C . ILE A 1 115 ? 0.667 -26.938 -13.461 1 98.56 115 ILE A C 1
ATOM 931 O O . ILE A 1 115 ? 1.269 -27.891 -12.961 1 98.56 115 ILE A O 1
ATOM 935 N N . ARG A 1 116 ? -0.067 -26.156 -12.75 1 98.56 116 ARG A N 1
ATOM 936 C CA . ARG A 1 116 ? -0.214 -26.312 -11.312 1 98.56 116 ARG A CA 1
ATOM 937 C C . ARG A 1 116 ? -0.81 -27.672 -10.969 1 98.56 116 ARG A C 1
ATOM 939 O O . ARG A 1 116 ? -0.426 -28.297 -9.977 1 98.56 116 ARG A O 1
ATOM 946 N N . ILE A 1 117 ? -1.705 -28.156 -11.789 1 98.31 117 ILE A N 1
ATOM 947 C CA . ILE A 1 117 ? -2.445 -29.375 -11.508 1 98.31 117 ILE A CA 1
ATOM 948 C C . ILE A 1 117 ? -1.631 -30.594 -11.953 1 98.31 117 ILE A C 1
ATOM 950 O O . ILE A 1 117 ? -1.497 -31.562 -11.211 1 98.31 117 ILE A O 1
ATOM 954 N N . TYR A 1 118 ? -0.963 -30.516 -13.086 1 97.88 118 TYR A N 1
ATOM 955 C CA . TYR A 1 118 ? -0.427 -31.719 -13.711 1 97.88 118 TYR A CA 1
ATOM 956 C C . TYR A 1 118 ? 1.09 -31.781 -13.57 1 97.88 118 TYR A C 1
ATOM 958 O O . TYR A 1 118 ? 1.689 -32.844 -13.664 1 97.88 118 TYR A O 1
ATOM 966 N N . LYS A 1 119 ? 1.715 -30.625 -13.438 1 97.56 119 LYS A N 1
ATOM 967 C CA . LYS A 1 119 ? 3.164 -30.531 -13.281 1 97.56 119 LYS A CA 1
ATOM 968 C C . LYS A 1 119 ? 3.545 -29.547 -12.18 1 97.56 119 LYS A C 1
ATOM 970 O O . LYS A 1 119 ? 4.344 -28.641 -12.406 1 97.56 119 LYS A O 1
ATOM 975 N N . PRO A 1 120 ? 3.041 -29.797 -10.961 1 97.75 120 PRO A N 1
ATOM 976 C CA . PRO A 1 120 ? 3.264 -28.812 -9.898 1 97.75 120 PRO A CA 1
ATOM 977 C C . PRO A 1 120 ? 4.746 -28.578 -9.617 1 97.75 120 PRO A C 1
ATOM 979 O O . PRO A 1 120 ? 5.129 -27.469 -9.227 1 97.75 120 PRO A O 1
ATOM 982 N N . GLU A 1 121 ? 5.605 -29.531 -9.867 1 96.38 121 GLU A N 1
ATOM 983 C CA . GLU A 1 121 ? 7.031 -29.406 -9.594 1 96.38 121 GLU A CA 1
ATOM 984 C C . GLU A 1 121 ? 7.699 -28.422 -10.539 1 96.38 121 GLU A C 1
ATOM 986 O O . GLU A 1 121 ? 8.82 -27.969 -10.289 1 96.38 121 GLU A O 1
ATOM 991 N N . LYS A 1 122 ? 6.969 -28.031 -11.633 1 96.56 122 LYS A N 1
ATOM 992 C CA . LYS A 1 122 ? 7.551 -27.125 -12.633 1 96.56 122 LYS A CA 1
ATOM 993 C C . LYS A 1 122 ? 6.918 -25.75 -12.555 1 96.56 122 LYS A C 1
ATOM 995 O O . LYS A 1 122 ? 7.34 -24.828 -13.258 1 96.56 122 LYS A O 1
ATOM 1000 N N . LEU A 1 123 ? 5.918 -25.562 -11.695 1 98.06 123 LEU A N 1
ATOM 1001 C CA . LEU A 1 123 ? 5.168 -24.312 -11.633 1 98.06 123 LEU A CA 1
ATOM 1002 C C . LEU A 1 123 ? 6.082 -23.141 -11.266 1 98.06 123 LEU A C 1
ATOM 1004 O O . LEU A 1 123 ? 5.988 -22.062 -11.859 1 98.06 123 LEU A O 1
ATOM 1008 N N . ASP A 1 124 ? 6.941 -23.359 -10.336 1 97 124 ASP A N 1
ATOM 1009 C CA . ASP A 1 124 ? 7.852 -22.312 -9.875 1 97 124 ASP A CA 1
ATOM 1010 C C . ASP A 1 124 ? 8.727 -21.812 -11.016 1 97 124 ASP A C 1
ATOM 1012 O O . ASP A 1 124 ? 8.797 -20.609 -11.266 1 97 124 ASP A O 1
ATOM 1016 N N . ALA A 1 125 ? 9.336 -22.734 -11.688 1 95.06 125 ALA A N 1
ATOM 1017 C CA . ALA A 1 125 ? 10.211 -22.375 -12.797 1 95.06 125 ALA A CA 1
ATOM 1018 C C . ALA A 1 125 ? 9.43 -21.688 -13.914 1 95.06 125 ALA A C 1
ATOM 1020 O O . ALA A 1 125 ? 9.922 -20.75 -14.531 1 95.06 125 ALA A O 1
ATOM 1021 N N . CYS A 1 126 ? 8.234 -22.172 -14.211 1 96.62 126 CYS A N 1
ATOM 1022 C CA . CYS A 1 126 ? 7.395 -21.562 -15.234 1 96.62 126 CYS A CA 1
ATOM 1023 C C . CYS A 1 126 ? 7.043 -20.125 -14.867 1 96.62 126 CYS A C 1
ATOM 1025 O O . CYS A 1 126 ? 7.105 -19.234 -15.719 1 96.62 126 CYS A O 1
ATOM 1027 N N . THR A 1 127 ? 6.645 -19.922 -13.617 1 97.94 127 THR A N 1
ATOM 1028 C CA . THR A 1 127 ? 6.285 -18.594 -13.133 1 97.94 127 THR A CA 1
ATOM 1029 C C . THR A 1 127 ? 7.461 -17.641 -13.273 1 97.94 127 THR A C 1
ATOM 1031 O O . THR A 1 127 ? 7.312 -16.531 -13.812 1 97.94 127 THR A O 1
ATOM 1034 N N . ASP A 1 128 ? 8.633 -18.062 -12.914 1 96.44 128 ASP A N 1
ATOM 1035 C CA . ASP A 1 128 ? 9.836 -17.25 -13.023 1 96.44 128 ASP A CA 1
ATOM 1036 C C . ASP A 1 128 ? 10.102 -16.859 -14.477 1 96.44 128 ASP A C 1
ATOM 1038 O O . ASP A 1 128 ? 10.375 -15.695 -14.773 1 96.44 128 ASP A O 1
ATOM 1042 N N . ARG A 1 129 ? 10.023 -17.844 -15.297 1 95.44 129 ARG A N 1
ATOM 1043 C CA . ARG A 1 129 ? 10.328 -17.625 -16.703 1 95.44 129 ARG A CA 1
ATOM 1044 C C . ARG A 1 129 ? 9.336 -16.656 -17.344 1 95.44 129 ARG A C 1
ATOM 1046 O O . ARG A 1 129 ? 9.719 -15.82 -18.156 1 95.44 129 ARG A O 1
ATOM 1053 N N . LEU A 1 130 ? 8.125 -16.812 -17.047 1 96.69 130 LEU A N 1
ATOM 1054 C CA . LEU A 1 130 ? 7.098 -15.961 -17.641 1 96.69 130 LEU A CA 1
ATOM 1055 C C . LEU A 1 130 ? 7.203 -14.539 -17.109 1 96.69 130 LEU A C 1
ATOM 1057 O O . LEU A 1 130 ? 7.016 -13.578 -17.859 1 96.69 130 LEU A O 1
ATOM 1061 N N . PHE A 1 131 ? 7.453 -14.359 -15.805 1 97.06 131 PHE A N 1
ATOM 1062 C CA . PHE A 1 131 ? 7.691 -13.023 -15.273 1 97.06 131 PHE A CA 1
ATOM 1063 C C . PHE A 1 131 ? 8.914 -12.383 -15.93 1 97.06 131 PHE A C 1
ATOM 1065 O O . PHE A 1 131 ? 8.883 -11.211 -16.297 1 97.06 131 PHE A O 1
ATOM 1072 N N . LYS A 1 132 ? 9.953 -13.109 -16.109 1 95.12 132 LYS A N 1
ATOM 1073 C CA . LYS A 1 132 ? 11.133 -12.594 -16.781 1 95.12 132 LYS A CA 1
ATOM 1074 C C . LYS A 1 132 ? 10.812 -12.188 -18.219 1 95.12 132 LYS A C 1
ATOM 1076 O O . LYS A 1 132 ? 11.234 -11.125 -18.688 1 95.12 132 LYS A O 1
ATOM 1081 N N . ALA A 1 133 ? 10.188 -13.094 -18.891 1 94.5 133 ALA A N 1
ATOM 1082 C CA . ALA A 1 133 ? 9.797 -12.797 -20.266 1 94.5 133 ALA A CA 1
ATOM 1083 C C . ALA A 1 133 ? 9.008 -11.492 -20.328 1 94.5 133 ALA A C 1
ATOM 1085 O O . ALA A 1 133 ? 9.219 -10.688 -21.234 1 94.5 133 ALA A O 1
ATOM 1086 N N . THR A 1 134 ? 8.133 -11.305 -19.406 1 95.25 134 THR A N 1
ATOM 1087 C CA . THR A 1 134 ? 7.234 -10.148 -19.422 1 95.25 134 THR A CA 1
ATOM 1088 C C . THR A 1 134 ? 7.973 -8.883 -19 1 95.25 134 THR A C 1
ATOM 1090 O O . THR A 1 134 ? 7.965 -7.883 -19.719 1 95.25 134 THR A O 1
ATOM 1093 N N . PHE A 1 135 ? 8.734 -8.898 -17.906 1 95.75 135 PHE A N 1
ATOM 1094 C CA . PHE A 1 135 ? 9.172 -7.656 -17.281 1 95.75 135 PHE A CA 1
ATOM 1095 C C . PHE A 1 135 ? 10.656 -7.422 -17.516 1 95.75 135 PHE A C 1
ATOM 1097 O O . PHE A 1 135 ? 11.195 -6.371 -17.172 1 95.75 135 PHE A O 1
ATOM 1104 N N . VAL A 1 136 ? 11.32 -8.352 -18.078 1 94.88 136 VAL A N 1
ATOM 1105 C CA . VAL A 1 136 ? 12.727 -8.172 -18.422 1 94.88 136 VAL A CA 1
ATOM 1106 C C . VAL A 1 136 ? 12.906 -8.195 -19.938 1 94.88 136 VAL A C 1
ATOM 1108 O O . VAL A 1 136 ? 13.492 -7.277 -20.516 1 94.88 136 VAL A O 1
ATOM 1111 N N . ASP A 1 137 ? 12.297 -9.172 -20.562 1 92.44 137 ASP A N 1
ATOM 1112 C CA . ASP A 1 137 ? 12.461 -9.344 -22 1 92.44 137 ASP A CA 1
ATOM 1113 C C . ASP A 1 137 ? 11.398 -8.578 -22.781 1 92.44 137 ASP A C 1
ATOM 1115 O O . ASP A 1 137 ? 11.406 -8.57 -24 1 92.44 137 ASP A O 1
ATOM 1119 N N . LYS A 1 138 ? 10.438 -7.992 -22.125 1 92.12 138 LYS A N 1
ATOM 1120 C CA . LYS A 1 138 ? 9.43 -7.102 -22.688 1 92.12 138 LYS A CA 1
ATOM 1121 C C . LYS A 1 138 ? 8.508 -7.848 -23.656 1 92.12 138 LYS A C 1
ATOM 1123 O O . LYS A 1 138 ? 8.117 -7.305 -24.688 1 92.12 138 LYS A O 1
ATOM 1128 N N . ILE A 1 139 ? 8.312 -9.125 -23.359 1 91.81 139 ILE A N 1
ATOM 1129 C CA . ILE A 1 139 ? 7.344 -9.891 -24.125 1 91.81 139 ILE A CA 1
ATOM 1130 C C . ILE A 1 139 ? 5.957 -9.758 -23.5 1 91.81 139 ILE A C 1
ATOM 1132 O O . ILE A 1 139 ? 5.781 -10.055 -22.312 1 91.81 139 ILE A O 1
ATOM 1136 N N . SER A 1 140 ? 4.98 -9.375 -24.281 1 91.88 140 SER A N 1
ATOM 1137 C CA . SER A 1 140 ? 3.621 -9.211 -23.766 1 91.88 140 SER A CA 1
ATOM 1138 C C . SER A 1 140 ? 3.004 -10.547 -23.391 1 91.88 140 SER A C 1
ATOM 1140 O O . SER A 1 140 ? 2.99 -11.484 -24.188 1 91.88 140 SER A O 1
ATOM 1142 N N . PRO A 1 141 ? 2.461 -10.633 -22.203 1 93.25 141 PRO A N 1
ATOM 1143 C CA . PRO A 1 141 ? 1.806 -11.891 -21.844 1 93.25 141 PRO A CA 1
ATOM 1144 C C . PRO A 1 141 ? 0.507 -12.125 -22.609 1 93.25 141 PRO A C 1
ATOM 1146 O O . PRO A 1 141 ? -0.05 -13.227 -22.562 1 93.25 141 PRO A O 1
ATOM 1149 N N . GLY A 1 142 ? 0.052 -11.164 -23.328 1 92.06 142 GLY A N 1
ATOM 1150 C CA . GLY A 1 142 ? -1.107 -11.32 -24.188 1 92.06 142 GLY A CA 1
ATOM 1151 C C . GLY A 1 142 ? -0.782 -12.008 -25.5 1 92.06 142 GLY A C 1
ATOM 1152 O O . GLY A 1 142 ? -1.682 -12.477 -26.203 1 92.06 142 GLY A O 1
ATOM 1153 N N . ASP A 1 143 ? 0.455 -11.953 -25.828 1 91.69 143 ASP A N 1
ATOM 1154 C CA . ASP A 1 143 ? 0.906 -12.68 -27 1 91.69 143 ASP A CA 1
ATOM 1155 C C . ASP A 1 143 ? 1.256 -14.125 -26.656 1 91.69 143 ASP A C 1
ATOM 1157 O O . ASP A 1 143 ? 2.432 -14.492 -26.625 1 91.69 143 ASP A O 1
ATOM 1161 N N . PHE A 1 144 ? 0.195 -14.852 -26.562 1 93.94 144 PHE A N 1
ATOM 1162 C CA . PHE A 1 144 ? 0.297 -16.188 -26.016 1 93.94 144 PHE A CA 1
ATOM 1163 C C . PHE A 1 144 ? 1.287 -17.031 -26.812 1 93.94 144 PHE A C 1
ATOM 1165 O O . PHE A 1 144 ? 2.121 -17.734 -26.234 1 93.94 144 PHE A O 1
ATOM 1172 N N . ASP A 1 145 ? 1.244 -16.984 -28.125 1 91.06 145 ASP A N 1
ATOM 1173 C CA . ASP A 1 145 ? 2.07 -17.812 -29 1 91.06 145 ASP A CA 1
ATOM 1174 C C . ASP A 1 145 ? 3.549 -17.469 -28.844 1 91.06 145 ASP A C 1
ATOM 1176 O O . ASP A 1 145 ? 4.418 -18.312 -29.062 1 91.06 145 ASP A O 1
ATOM 1180 N N . ILE A 1 146 ? 3.764 -16.266 -28.375 1 88.94 146 ILE A N 1
ATOM 1181 C CA . ILE A 1 146 ? 5.145 -15.812 -28.25 1 88.94 146 ILE A CA 1
ATOM 1182 C C . ILE A 1 146 ? 5.656 -16.125 -26.844 1 88.94 146 ILE A C 1
ATOM 1184 O O . ILE A 1 146 ? 6.723 -16.734 -26.688 1 88.94 146 ILE A O 1
ATOM 1188 N N . ILE A 1 147 ? 4.898 -15.891 -25.844 1 88.12 147 ILE A N 1
ATOM 1189 C CA . ILE A 1 147 ? 5.418 -15.953 -24.484 1 88.12 147 ILE A CA 1
ATOM 1190 C C . ILE A 1 147 ? 5.574 -17.406 -24.062 1 88.12 147 ILE A C 1
ATOM 1192 O O . ILE A 1 147 ? 6.484 -17.75 -23.297 1 88.12 147 ILE A O 1
ATOM 1196 N N . VAL A 1 148 ? 4.793 -18.25 -24.641 1 92.38 148 VAL A N 1
ATOM 1197 C CA . VAL A 1 148 ? 4.82 -19.656 -24.219 1 92.38 148 VAL A CA 1
ATOM 1198 C C . VAL A 1 148 ? 6.113 -20.312 -24.688 1 92.38 148 VAL A C 1
ATOM 1200 O O . VAL A 1 148 ? 6.562 -21.297 -24.109 1 92.38 148 VAL A O 1
ATOM 1203 N N . LYS A 1 149 ? 6.727 -19.719 -25.688 1 90.81 149 LYS A N 1
ATOM 1204 C CA . LYS A 1 149 ? 7.996 -20.234 -26.188 1 90.81 149 LYS A CA 1
ATOM 1205 C C . LYS A 1 149 ? 9.086 -20.125 -25.125 1 90.81 149 LYS A C 1
ATOM 1207 O O . LYS A 1 149 ? 10.062 -20.875 -25.156 1 90.81 149 LYS A O 1
ATOM 1212 N N . ALA A 1 150 ? 8.906 -19.219 -24.219 1 90.31 150 ALA A N 1
ATOM 1213 C CA . ALA A 1 150 ? 9.859 -19.062 -23.109 1 90.31 150 ALA A CA 1
ATOM 1214 C C . ALA A 1 150 ? 9.922 -20.312 -22.25 1 90.31 150 ALA A C 1
ATOM 1216 O O . ALA A 1 150 ? 10.914 -20.547 -21.562 1 90.31 150 ALA A O 1
ATOM 1217 N N . LEU A 1 151 ? 8.922 -21.156 -22.328 1 93.5 151 LEU A N 1
ATOM 1218 C CA . LEU A 1 151 ? 8.844 -22.328 -21.469 1 93.5 151 LEU A CA 1
ATOM 1219 C C . LEU A 1 151 ? 9.539 -23.531 -22.109 1 93.5 151 LEU A C 1
ATOM 1221 O O . LEU A 1 151 ? 9.812 -24.531 -21.438 1 93.5 151 LEU A O 1
ATOM 1225 N N . SER A 1 152 ? 9.812 -23.453 -23.375 1 87.5 152 SER A N 1
ATOM 1226 C CA . SER A 1 152 ? 10.469 -24.547 -24.078 1 87.5 152 SER A CA 1
ATOM 1227 C C . SER A 1 152 ? 11.859 -24.141 -24.562 1 87.5 152 SER A C 1
ATOM 1229 O O . SER A 1 152 ? 12.594 -24.969 -25.109 1 87.5 152 SER A O 1
ATOM 1231 N N . SER A 1 153 ? 12.188 -22.891 -24.469 1 75.62 153 SER A N 1
ATOM 1232 C CA . SER A 1 153 ? 13.477 -22.406 -24.969 1 75.62 153 SER A CA 1
ATOM 1233 C C . SER A 1 153 ? 14.555 -22.547 -23.906 1 75.62 153 SER A C 1
ATOM 1235 O O . SER A 1 153 ? 14.266 -22.531 -22.703 1 75.62 153 SER A O 1
ATOM 1237 N N . ASN A 1 154 ? 15.773 -22.938 -24.297 1 64 154 ASN A N 1
ATOM 1238 C CA . ASN A 1 154 ? 16.938 -23.031 -23.438 1 64 154 ASN A CA 1
ATOM 1239 C C . ASN A 1 154 ? 17.422 -21.641 -23 1 64 154 ASN A C 1
ATOM 1241 O O . ASN A 1 154 ? 18.5 -21.516 -22.406 1 64 154 ASN A O 1
ATOM 1245 N N . GLN A 1 155 ? 16.828 -20.672 -23.359 1 54.19 155 GLN A N 1
ATOM 1246 C CA . GLN A 1 155 ? 17.359 -19.344 -23.047 1 54.19 155 GLN A CA 1
ATOM 1247 C C . GLN A 1 155 ? 17.312 -19.078 -21.547 1 54.19 155 GLN A C 1
ATOM 1249 O O . GLN A 1 155 ? 16.297 -19.344 -20.906 1 54.19 155 GLN A O 1
ATOM 1254 N N . ALA A 1 156 ? 18.562 -19.141 -20.844 1 44.91 156 ALA A N 1
ATOM 1255 C CA . ALA A 1 156 ? 18.906 -18.875 -19.453 1 44.91 156 ALA A CA 1
ATOM 1256 C C . ALA A 1 156 ? 18.203 -17.625 -18.938 1 44.91 156 ALA A C 1
ATOM 1258 O O . ALA A 1 156 ? 18.484 -16.516 -19.406 1 44.91 156 ALA A O 1
ATOM 1259 N N . SER A 1 157 ? 16.969 -17.516 -18.719 1 43.81 157 SER A N 1
ATOM 1260 C CA . SER A 1 157 ? 16.438 -16.203 -18.359 1 43.81 157 SER A CA 1
ATOM 1261 C C . SER A 1 157 ? 16.625 -15.914 -16.875 1 43.81 157 SER A C 1
ATOM 1263 O O . SER A 1 157 ? 15.758 -16.25 -16.062 1 43.81 157 SER A O 1
ATOM 1265 N N . SER A 1 158 ? 17.703 -16.234 -16.141 1 41.5 158 SER A N 1
ATOM 1266 C CA . SER A 1 158 ? 17.609 -15.953 -14.719 1 41.5 158 SER A CA 1
ATOM 1267 C C . SER A 1 158 ? 17.562 -14.461 -14.445 1 41.5 158 SER A C 1
ATOM 1269 O O . SER A 1 158 ? 18.516 -13.734 -14.727 1 41.5 158 SER A O 1
ATOM 1271 N N . SER A 1 159 ? 16.594 -13.875 -14.695 1 40.5 159 SER A N 1
ATOM 1272 C CA . SER A 1 159 ? 16.625 -12.438 -14.453 1 40.5 159 SER A CA 1
ATOM 1273 C C . SER A 1 159 ? 17 -12.133 -13.008 1 40.5 159 SER A C 1
ATOM 1275 O O . SER A 1 159 ? 16.922 -10.984 -12.57 1 40.5 159 SER A O 1
ATOM 1277 N N . PHE A 1 160 ? 16.562 -12.922 -12.016 1 42.72 160 PHE A N 1
ATOM 1278 C CA . PHE A 1 160 ? 16.875 -12.508 -10.648 1 42.72 160 PHE A CA 1
ATOM 1279 C C . PHE A 1 160 ? 18.375 -12.531 -10.406 1 42.72 160 PHE A C 1
ATOM 1281 O O . PHE A 1 160 ? 19 -13.602 -10.367 1 42.72 160 PHE A O 1
ATOM 1288 N N . SER A 1 161 ? 19.125 -11.578 -10.781 1 38.19 161 SER A N 1
ATOM 1289 C CA . SER A 1 161 ? 20.578 -11.477 -10.797 1 38.19 161 SER A CA 1
ATOM 1290 C C . SER A 1 161 ? 21.203 -12.18 -9.586 1 38.19 161 SER A C 1
ATOM 1292 O O . SER A 1 161 ? 22.141 -12.953 -9.727 1 38.19 161 SER A O 1
ATOM 1294 N N . ASN A 1 162 ? 21.219 -11.391 -8.398 1 37.69 162 ASN A N 1
ATOM 1295 C CA . ASN A 1 162 ? 22.25 -11.742 -7.422 1 37.69 162 ASN A CA 1
ATOM 1296 C C . ASN A 1 162 ? 22.125 -13.195 -6.969 1 37.69 162 ASN A C 1
ATOM 1298 O O . ASN A 1 162 ? 22.75 -13.594 -5.988 1 37.69 162 ASN A O 1
ATOM 1302 N N . VAL A 1 163 ? 21.094 -13.805 -7.281 1 35.09 163 VAL A N 1
ATOM 1303 C CA . VAL A 1 163 ? 21.156 -15.234 -7 1 35.09 163 VAL A CA 1
ATOM 1304 C C . VAL A 1 163 ? 21.859 -15.953 -8.141 1 35.09 163 VAL A C 1
ATOM 1306 O O . VAL A 1 163 ? 21.5 -15.797 -9.305 1 35.09 163 VAL A O 1
ATOM 1309 N N . ARG A 1 164 ? 23.141 -16.406 -8.055 1 35.72 164 ARG A N 1
ATOM 1310 C CA . ARG A 1 164 ? 23.906 -17.234 -8.977 1 35.72 164 ARG A CA 1
ATOM 1311 C C . ARG A 1 164 ? 22.984 -18.141 -9.789 1 35.72 164 ARG A C 1
ATOM 1313 O O . ARG A 1 164 ? 22.203 -18.906 -9.227 1 35.72 164 ARG A O 1
ATOM 1320 N N . PRO A 1 165 ? 22.906 -17.734 -11.125 1 37.72 165 PRO A N 1
ATOM 1321 C CA . PRO A 1 165 ? 22.094 -18.719 -11.859 1 37.72 165 PRO A CA 1
ATOM 1322 C C . PRO A 1 165 ? 22.516 -20.156 -11.57 1 37.72 165 PRO A C 1
ATOM 1324 O O . PRO A 1 165 ? 23.703 -20.484 -11.617 1 37.72 165 PRO A O 1
ATOM 1327 N N . SER A 1 166 ? 21.906 -20.766 -10.75 1 36.59 166 SER A N 1
ATOM 1328 C CA . SER A 1 166 ? 22.281 -22.188 -10.695 1 36.59 166 SER A CA 1
ATOM 1329 C C . SER A 1 166 ? 22.25 -22.812 -12.078 1 36.59 166 SER A C 1
ATOM 1331 O O . SER A 1 166 ? 21.562 -22.328 -12.977 1 36.59 166 SER A O 1
ATOM 1333 N N . LYS A 1 167 ? 23.109 -23.75 -12.383 1 40.25 167 LYS A N 1
ATOM 1334 C CA . LYS A 1 167 ? 23.141 -24.656 -13.531 1 40.25 167 LYS A CA 1
ATOM 1335 C C . LYS A 1 167 ? 21.734 -24.922 -14.055 1 40.25 167 LYS A C 1
ATOM 1337 O O . LYS A 1 167 ? 21.562 -25.484 -15.141 1 40.25 167 LYS A O 1
ATOM 1342 N N . SER A 1 168 ? 20.688 -24.672 -13.273 1 41.53 168 SER A N 1
ATOM 1343 C CA . SER A 1 168 ? 19.312 -25.078 -13.508 1 41.53 168 SER A CA 1
ATOM 1344 C C . SER A 1 168 ? 18.562 -24.062 -14.367 1 41.53 168 SER A C 1
ATOM 1346 O O . SER A 1 168 ? 17.438 -24.312 -14.805 1 41.53 168 SER A O 1
ATOM 1348 N N . GLU A 1 169 ? 18.906 -22.781 -14.523 1 47.72 169 GLU A N 1
ATOM 1349 C CA . GLU A 1 169 ? 18.172 -21.703 -15.172 1 47.72 169 GLU A CA 1
ATOM 1350 C C . GLU A 1 169 ? 18.109 -21.906 -16.688 1 47.72 169 GLU A C 1
ATOM 1352 O O . GLU A 1 169 ? 17.203 -21.391 -17.344 1 47.72 169 GLU A O 1
ATOM 1357 N N . LYS A 1 170 ? 19.125 -22.625 -17.266 1 55 170 LYS A N 1
ATOM 1358 C CA . LYS A 1 170 ? 19.219 -22.844 -18.703 1 55 170 LYS A CA 1
ATOM 1359 C C . LYS A 1 170 ? 18.375 -24.047 -19.141 1 55 170 LYS A C 1
ATOM 1361 O O . LYS A 1 170 ? 18.484 -24.5 -20.281 1 55 170 LYS A O 1
ATOM 1366 N N . ALA A 1 171 ? 17.578 -24.391 -18.156 1 65 171 ALA A N 1
ATOM 1367 C CA . ALA A 1 171 ? 17.094 -25.734 -18.5 1 65 171 ALA A CA 1
ATOM 1368 C C . ALA A 1 171 ? 15.711 -25.672 -19.125 1 65 171 ALA A C 1
ATOM 1370 O O . ALA A 1 171 ? 14.898 -24.812 -18.766 1 65 171 ALA A O 1
ATOM 1371 N N . VAL A 1 172 ? 15.555 -26.188 -20.266 1 80.56 172 VAL A N 1
ATOM 1372 C CA . VAL A 1 172 ? 14.25 -26.453 -20.859 1 80.56 172 VAL A CA 1
ATOM 1373 C C . VAL A 1 172 ? 13.289 -26.984 -19.797 1 80.56 172 VAL A C 1
ATOM 1375 O O . VAL A 1 172 ? 13.594 -27.984 -19.141 1 80.56 172 VAL A O 1
ATOM 1378 N N . ILE A 1 173 ? 12.203 -26.203 -19.641 1 91.12 173 ILE A N 1
ATOM 1379 C CA . ILE A 1 173 ? 11.227 -26.641 -18.641 1 91.12 173 ILE A CA 1
ATOM 1380 C C . ILE A 1 173 ? 10.383 -27.781 -19.219 1 91.12 173 ILE A C 1
ATOM 1382 O O . ILE A 1 173 ? 10.156 -28.797 -18.562 1 91.12 173 ILE A O 1
ATOM 1386 N N . PHE A 1 174 ? 9.992 -27.469 -20.516 1 94 174 PHE A N 1
ATOM 1387 C CA . PHE A 1 174 ? 9.188 -28.469 -21.219 1 94 174 PHE A CA 1
ATOM 1388 C C . PHE A 1 174 ? 9.766 -28.75 -22.609 1 94 174 PHE A C 1
ATOM 1390 O O . PHE A 1 174 ? 10.211 -27.828 -23.297 1 94 174 PHE A O 1
ATOM 1397 N N . ASN A 1 175 ? 9.75 -29.938 -22.969 1 91.25 175 ASN A N 1
ATOM 1398 C CA . ASN A 1 175 ? 9.945 -30.172 -24.391 1 91.25 175 ASN A CA 1
ATOM 1399 C C . ASN A 1 175 ? 8.711 -29.781 -25.203 1 91.25 175 ASN A C 1
ATOM 1401 O O . ASN A 1 175 ? 7.648 -29.531 -24.625 1 91.25 175 ASN A O 1
ATOM 1405 N N . GLU A 1 176 ? 8.867 -29.703 -26.453 1 90.19 176 GLU A N 1
ATOM 1406 C CA . GLU A 1 176 ? 7.82 -29.172 -27.328 1 90.19 176 GLU A CA 1
ATOM 1407 C C . GLU A 1 176 ? 6.547 -30 -27.219 1 90.19 176 GLU A C 1
ATOM 1409 O O . GLU A 1 176 ? 5.441 -29.453 -27.188 1 90.19 176 GLU A O 1
ATOM 1414 N N . SER A 1 177 ? 6.715 -31.297 -27.203 1 93.62 177 SER A N 1
ATOM 1415 C CA . SER A 1 177 ? 5.559 -32.188 -27.141 1 93.62 177 SER A CA 1
ATOM 1416 C C . SER A 1 177 ? 4.812 -32.031 -25.812 1 93.62 177 SER A C 1
ATOM 1418 O O . SER A 1 177 ? 3.58 -31.984 -25.797 1 93.62 177 SER A O 1
ATOM 1420 N N . GLU A 1 178 ? 5.531 -32 -24.75 1 94.31 178 GLU A N 1
ATOM 1421 C CA . GLU A 1 178 ? 4.941 -31.812 -23.422 1 94.31 178 GLU A CA 1
ATOM 1422 C C . GLU A 1 178 ? 4.18 -30.5 -23.344 1 94.31 178 GLU A C 1
ATOM 1424 O O . GLU A 1 178 ? 3.059 -30.438 -22.828 1 94.31 178 GLU A O 1
ATOM 1429 N N . LEU A 1 179 ? 4.793 -29.5 -23.844 1 95.31 179 LEU A N 1
ATOM 1430 C CA . LEU A 1 179 ? 4.18 -28.188 -23.812 1 95.31 179 LEU A CA 1
ATOM 1431 C C . LEU A 1 179 ? 2.898 -28.156 -24.625 1 95.31 179 LEU A C 1
ATOM 1433 O O . LEU A 1 179 ? 1.896 -27.578 -24.203 1 95.31 179 LEU A O 1
ATOM 1437 N N . LYS A 1 180 ? 2.93 -28.703 -25.781 1 95.44 180 LYS A N 1
ATOM 1438 C CA . LYS A 1 180 ? 1.755 -28.766 -26.656 1 95.44 180 LYS A CA 1
ATOM 1439 C C . LYS A 1 180 ? 0.594 -29.469 -25.953 1 95.44 180 LYS A C 1
ATOM 1441 O O . LYS A 1 180 ? -0.557 -29.047 -26.062 1 95.44 180 LYS A O 1
ATOM 1446 N N . ASN A 1 181 ? 0.915 -30.547 -25.266 1 97.12 181 ASN A N 1
ATOM 1447 C CA . ASN A 1 181 ? -0.109 -31.281 -24.531 1 97.12 181 ASN A CA 1
ATOM 1448 C C . ASN A 1 181 ? -0.72 -30.422 -23.422 1 97.12 181 ASN A C 1
ATOM 1450 O O . ASN A 1 181 ? -1.937 -30.422 -23.234 1 97.12 181 ASN A O 1
ATOM 1454 N N . LEU A 1 182 ? 0.094 -29.766 -22.688 1 97.88 182 LEU A N 1
ATOM 1455 C CA . LEU A 1 182 ? -0.377 -28.891 -21.609 1 97.88 182 LEU A CA 1
ATOM 1456 C C . LEU A 1 182 ? -1.215 -27.75 -22.172 1 97.88 182 LEU A C 1
ATOM 1458 O O . LEU A 1 182 ? -2.232 -27.375 -21.594 1 97.88 182 LEU A O 1
ATOM 1462 N N . MET A 1 183 ? -0.835 -27.172 -23.328 1 97.56 183 MET A N 1
ATOM 1463 C CA . MET A 1 183 ? -1.581 -26.094 -23.984 1 97.56 183 MET A CA 1
ATOM 1464 C C . MET A 1 183 ? -2.963 -26.578 -24.406 1 97.56 183 MET A C 1
ATOM 1466 O O . MET A 1 183 ? -3.943 -25.844 -24.297 1 97.56 183 MET A O 1
ATOM 1470 N N . ALA A 1 184 ? -3.01 -27.766 -24.906 1 97.81 184 ALA A N 1
ATOM 1471 C CA . ALA A 1 184 ? -4.297 -28.344 -25.281 1 97.81 184 ALA A CA 1
ATOM 1472 C C . ALA A 1 184 ? -5.215 -28.484 -24.078 1 97.81 184 ALA A C 1
ATOM 1474 O O . ALA A 1 184 ? -6.406 -28.172 -24.156 1 97.81 184 ALA A O 1
ATOM 1475 N N . LYS A 1 185 ? -4.668 -28.984 -22.969 1 98.25 185 LYS A N 1
ATOM 1476 C CA . LYS A 1 185 ? -5.441 -29.109 -21.734 1 98.25 185 LYS A CA 1
ATOM 1477 C C . LYS A 1 185 ? -5.918 -27.734 -21.25 1 98.25 185 LYS A C 1
ATOM 1479 O O . LYS A 1 185 ? -7.004 -27.625 -20.672 1 98.25 185 LYS A O 1
ATOM 1484 N N . ALA A 1 186 ? -5.098 -26.734 -21.422 1 98.31 186 ALA A N 1
ATOM 1485 C CA . ALA A 1 186 ? -5.402 -25.391 -20.984 1 98.31 186 ALA A CA 1
ATOM 1486 C C . ALA A 1 186 ? -6.637 -24.844 -21.688 1 98.31 186 ALA A C 1
ATOM 1488 O O . ALA A 1 186 ? -7.387 -24.047 -21.125 1 98.31 186 ALA A O 1
ATOM 1489 N N . GLU A 1 187 ? -6.902 -25.312 -22.906 1 97.38 187 GLU A N 1
ATOM 1490 C CA . GLU A 1 187 ? -8 -24.797 -23.719 1 97.38 187 GLU A CA 1
ATOM 1491 C C . GLU A 1 187 ? -9.25 -25.656 -23.578 1 97.38 187 GLU A C 1
ATOM 1493 O O . GLU A 1 187 ? -10.281 -25.375 -24.172 1 97.38 187 GLU A O 1
ATOM 1498 N N . SER A 1 188 ? -9.164 -26.656 -22.719 1 98.31 188 SER A N 1
ATOM 1499 C CA . SER A 1 188 ? -10.312 -27.516 -22.5 1 98.31 188 SER A CA 1
ATOM 1500 C C . SER A 1 188 ? -11.414 -26.797 -21.734 1 98.31 188 SER A C 1
ATOM 1502 O O . SER A 1 188 ? -11.141 -25.875 -20.969 1 98.31 188 SER A O 1
ATOM 1504 N N . ASP A 1 189 ? -12.641 -27.203 -21.891 1 98.19 189 ASP A N 1
ATOM 1505 C CA . ASP A 1 189 ? -13.773 -26.656 -21.172 1 98.19 189 ASP A CA 1
ATOM 1506 C C . ASP A 1 189 ? -13.641 -26.906 -19.672 1 98.19 189 ASP A C 1
ATOM 1508 O O . ASP A 1 189 ? -14.023 -26.047 -18.859 1 98.19 189 ASP A O 1
ATOM 1512 N N . GLU A 1 190 ? -13.141 -28.016 -19.359 1 98.12 190 GLU A N 1
ATOM 1513 C CA . GLU A 1 190 ? -12.938 -28.359 -17.953 1 98.12 190 GLU A CA 1
ATOM 1514 C C . GLU A 1 190 ? -12.016 -27.359 -17.281 1 98.12 190 GLU A C 1
ATOM 1516 O O . GLU A 1 190 ? -12.297 -26.891 -16.172 1 98.12 190 GLU A O 1
ATOM 1521 N N . ASN A 1 191 ? -10.93 -27.031 -17.938 1 98.69 191 ASN A N 1
ATOM 1522 C CA . ASN A 1 191 ? -9.984 -26.094 -17.344 1 98.69 191 ASN A CA 1
ATOM 1523 C C . ASN A 1 191 ? -10.555 -24.688 -17.297 1 98.69 191 ASN A C 1
ATOM 1525 O O . ASN A 1 191 ? -10.297 -23.938 -16.344 1 98.69 191 ASN A O 1
ATOM 1529 N N . LYS A 1 192 ? -11.281 -24.281 -18.328 1 98.38 192 LYS A N 1
ATOM 1530 C CA . LYS A 1 192 ? -11.922 -22.984 -18.344 1 98.38 192 LYS A CA 1
ATOM 1531 C C . LYS A 1 192 ? -12.875 -22.828 -17.156 1 98.38 192 LYS A C 1
ATOM 1533 O O . LYS A 1 192 ? -12.836 -21.812 -16.453 1 98.38 192 LYS A O 1
ATOM 1538 N N . VAL A 1 193 ? -13.656 -23.828 -16.922 1 98.5 193 VAL A N 1
ATOM 1539 C CA . VAL A 1 193 ? -14.594 -23.812 -15.789 1 98.5 193 VAL A CA 1
ATOM 1540 C C . VAL A 1 193 ? -13.812 -23.828 -14.477 1 98.5 193 VAL A C 1
ATOM 1542 O O . VAL A 1 193 ? -14.172 -23.125 -13.531 1 98.5 193 VAL A O 1
ATOM 1545 N N . GLY A 1 194 ? -12.781 -24.625 -14.461 1 98.69 194 GLY A N 1
ATOM 1546 C CA . GLY A 1 194 ? -11.953 -24.719 -13.266 1 98.69 194 GLY A CA 1
ATOM 1547 C C . GLY A 1 194 ? -11.344 -23.391 -12.867 1 98.69 194 GLY A C 1
ATOM 1548 O O . GLY A 1 194 ? -11.344 -23.016 -11.695 1 98.69 194 GLY A O 1
ATOM 1549 N N . LEU A 1 195 ? -10.805 -22.688 -13.844 1 98.69 195 LEU A N 1
ATOM 1550 C CA . LEU A 1 195 ? -10.203 -21.391 -13.547 1 98.69 195 LEU A CA 1
ATOM 1551 C C . LEU A 1 195 ? -11.258 -20.422 -13.039 1 98.69 195 LEU A C 1
ATOM 1553 O O . LEU A 1 195 ? -10.992 -19.625 -12.133 1 98.69 195 LEU A O 1
ATOM 1557 N N . LYS A 1 196 ? -12.406 -20.422 -13.617 1 98.5 196 LYS A N 1
ATOM 1558 C CA . LYS A 1 196 ? -13.516 -19.594 -13.141 1 98.5 196 LYS A CA 1
ATOM 1559 C C . LYS A 1 196 ? -13.867 -19.922 -11.695 1 98.5 196 LYS A C 1
ATOM 1561 O O . LYS A 1 196 ? -14.062 -19.016 -10.875 1 98.5 196 LYS A O 1
ATOM 1566 N N . GLU A 1 197 ? -13.961 -21.172 -11.391 1 98.62 197 GLU A N 1
ATOM 1567 C CA . GLU A 1 197 ? -14.289 -21.609 -10.039 1 98.62 197 GLU A CA 1
ATOM 1568 C C . GLU A 1 197 ? -13.203 -21.203 -9.047 1 98.62 197 GLU A C 1
ATOM 1570 O O . GLU A 1 197 ? -13.5 -20.797 -7.926 1 98.62 197 GLU A O 1
ATOM 1575 N N . ASP A 1 198 ? -11.953 -21.391 -9.453 1 98.75 198 ASP A N 1
ATOM 1576 C CA . ASP A 1 198 ? -10.844 -20.953 -8.617 1 98.75 198 ASP A CA 1
ATOM 1577 C C . ASP A 1 198 ? -10.945 -19.469 -8.305 1 98.75 198 ASP A C 1
ATOM 1579 O O . ASP A 1 198 ? -10.703 -19.031 -7.176 1 98.75 198 ASP A O 1
ATOM 1583 N N . THR A 1 199 ? -11.273 -18.703 -9.336 1 98.81 199 THR A N 1
ATOM 1584 C CA . THR A 1 199 ? -11.398 -17.266 -9.195 1 98.81 199 THR A CA 1
ATOM 1585 C C . THR A 1 199 ? -12.539 -16.906 -8.242 1 98.81 199 THR A C 1
ATOM 1587 O O . THR A 1 199 ? -12.375 -16.078 -7.355 1 98.81 199 THR A O 1
ATOM 1590 N N . GLU A 1 200 ? -13.664 -17.578 -8.406 1 98.69 200 GLU A N 1
ATOM 1591 C CA . GLU A 1 200 ? -14.828 -17.328 -7.566 1 98.69 200 GLU A CA 1
ATOM 1592 C C . GLU A 1 200 ? -14.531 -17.656 -6.105 1 98.69 200 GLU A C 1
ATOM 1594 O O . GLU A 1 200 ? -14.922 -16.906 -5.207 1 98.69 200 GLU A O 1
ATOM 1599 N N . LYS A 1 201 ? -13.891 -18.719 -5.895 1 98.62 201 LYS A N 1
ATOM 1600 C CA . LYS A 1 201 ? -13.516 -19.094 -4.535 1 98.62 201 LYS A CA 1
ATOM 1601 C C . LYS A 1 201 ? -12.609 -18.047 -3.906 1 98.62 201 LYS A C 1
ATOM 1603 O O . LYS A 1 201 ? -12.836 -17.625 -2.771 1 98.62 201 LYS A O 1
ATOM 1608 N N . LEU A 1 202 ? -11.586 -17.594 -4.617 1 98.75 202 LEU A N 1
ATOM 1609 C CA . LEU A 1 202 ? -10.609 -16.641 -4.117 1 98.75 202 LEU A CA 1
ATOM 1610 C C . LEU A 1 202 ? -11.281 -15.305 -3.783 1 98.75 202 LEU A C 1
ATOM 1612 O O . LEU A 1 202 ? -10.961 -14.68 -2.771 1 98.75 202 LEU A O 1
ATOM 1616 N N . VAL A 1 203 ? -12.25 -14.844 -4.602 1 98.75 203 VAL A N 1
ATOM 1617 C CA . VAL A 1 203 ? -12.891 -13.547 -4.43 1 98.75 203 VAL A CA 1
ATOM 1618 C C . VAL A 1 203 ? -14.008 -13.648 -3.395 1 98.75 203 VAL A C 1
ATOM 1620 O O . VAL A 1 203 ? -14.094 -12.828 -2.477 1 98.75 203 VAL A O 1
ATOM 1623 N N . ASN A 1 204 ? -14.867 -14.68 -3.49 1 98.31 204 ASN A N 1
ATOM 1624 C CA . ASN A 1 204 ? -16.078 -14.758 -2.693 1 98.31 204 ASN A CA 1
ATOM 1625 C C . ASN A 1 204 ? -15.812 -15.336 -1.306 1 98.31 204 ASN A C 1
ATOM 1627 O O . ASN A 1 204 ? -16.5 -14.992 -0.342 1 98.31 204 ASN A O 1
ATOM 1631 N N . GLN A 1 205 ? -14.828 -16.203 -1.205 1 97.81 205 GLN A N 1
ATOM 1632 C CA . GLN A 1 205 ? -14.586 -16.859 0.068 1 97.81 205 GLN A CA 1
ATOM 1633 C C . GLN A 1 205 ? -13.344 -16.297 0.759 1 97.81 205 GLN A C 1
ATOM 1635 O O . GLN A 1 205 ? -13.281 -16.266 1.99 1 97.81 205 GLN A O 1
ATOM 1640 N N . GLU A 1 206 ? -12.414 -15.898 -0.055 1 98 206 GLU A N 1
ATOM 1641 C CA . GLU A 1 206 ? -11.164 -15.422 0.529 1 98 206 GLU A CA 1
ATOM 1642 C C . GLU A 1 206 ? -11.016 -13.914 0.373 1 98 206 GLU A C 1
ATOM 1644 O O . GLU A 1 206 ? -9.984 -13.344 0.732 1 98 206 GLU A O 1
ATOM 1649 N N . PHE A 1 207 ? -11.969 -13.203 -0.254 1 98 207 PHE A N 1
ATOM 1650 C CA . PHE A 1 207 ? -12.195 -11.766 -0.272 1 98 207 PHE A CA 1
ATOM 1651 C C . PHE A 1 207 ? -11.102 -11.047 -1.057 1 98 207 PHE A C 1
ATOM 1653 O O . PHE A 1 207 ? -10.766 -9.898 -0.762 1 98 207 PHE A O 1
ATOM 1660 N N . CYS A 1 208 ? -10.484 -11.742 -1.944 1 98.56 208 CYS A N 1
ATOM 1661 C CA . CYS A 1 208 ? -9.461 -11.18 -2.822 1 98.56 208 CYS A CA 1
ATOM 1662 C C . CYS A 1 208 ? -10.062 -10.133 -3.752 1 98.56 208 CYS A C 1
ATOM 1664 O O . CYS A 1 208 ? -11.211 -10.273 -4.188 1 98.56 208 CYS A O 1
ATOM 1666 N N . PHE A 1 209 ? -9.273 -9.078 -4.125 1 98.12 209 PHE A N 1
ATOM 1667 C CA . PHE A 1 209 ? -9.773 -8.039 -5.02 1 98.12 209 PHE A CA 1
ATOM 1668 C C . PHE A 1 209 ? -8.68 -7.574 -5.973 1 98.12 209 PHE A C 1
ATOM 1670 O O . PHE A 1 209 ? -8.898 -6.664 -6.777 1 98.12 209 PHE A O 1
ATOM 1677 N N . GLY A 1 210 ? -7.5 -8.117 -5.859 1 97.31 210 GLY A N 1
ATOM 1678 C CA . GLY A 1 210 ? -6.363 -7.738 -6.68 1 97.31 210 GLY A CA 1
ATOM 1679 C C . GLY A 1 210 ? -5.105 -8.523 -6.359 1 97.31 210 GLY A C 1
ATOM 1680 O O . GLY A 1 210 ? -5.117 -9.391 -5.477 1 97.31 210 GLY A O 1
ATOM 1681 N N . PHE A 1 211 ? -4.066 -8.266 -7.074 1 97.81 211 PHE A N 1
ATOM 1682 C CA . PHE A 1 211 ? -2.826 -9.016 -6.902 1 97.81 211 PHE A CA 1
ATOM 1683 C C . PHE A 1 211 ? -1.654 -8.07 -6.652 1 97.81 211 PHE A C 1
ATOM 1685 O O . PHE A 1 211 ? -1.661 -6.93 -7.117 1 97.81 211 PHE A O 1
ATOM 1692 N N . PRO A 1 212 ? -0.666 -8.578 -5.988 1 98.62 212 PRO A N 1
ATOM 1693 C CA . PRO A 1 212 ? -0.538 -9.883 -5.34 1 98.62 212 PRO A CA 1
ATOM 1694 C C . PRO A 1 212 ? -1.442 -10.023 -4.117 1 98.62 212 PRO A C 1
ATOM 1696 O O . PRO A 1 212 ? -1.665 -9.055 -3.393 1 98.62 212 PRO A O 1
ATOM 1699 N N . TRP A 1 213 ? -2.021 -11.109 -4.008 1 98.88 213 TRP A N 1
ATOM 1700 C CA . TRP A 1 213 ? -2.775 -11.5 -2.82 1 98.88 213 TRP A CA 1
ATOM 1701 C C . TRP A 1 213 ? -2.027 -12.562 -2.027 1 98.88 213 TRP A C 1
ATOM 1703 O O . TRP A 1 213 ? -1.817 -13.68 -2.516 1 98.88 213 TRP A O 1
ATOM 1713 N N . ILE A 1 214 ? -1.574 -12.211 -0.844 1 98.88 214 ILE A N 1
ATOM 1714 C CA . ILE A 1 214 ? -0.739 -13.078 -0.016 1 98.88 214 ILE A CA 1
ATOM 1715 C C . ILE A 1 214 ? -1.54 -13.57 1.187 1 98.88 214 ILE A C 1
ATOM 1717 O O . ILE A 1 214 ? -2.047 -12.766 1.975 1 98.88 214 ILE A O 1
ATOM 1721 N N . GLN A 1 215 ? -1.729 -14.812 1.304 1 98.69 215 GLN A N 1
ATOM 1722 C CA . GLN A 1 215 ? -2.377 -15.422 2.461 1 98.69 215 GLN A CA 1
ATOM 1723 C C . GLN A 1 215 ? -1.385 -16.234 3.277 1 98.69 215 GLN A C 1
ATOM 1725 O O . GLN A 1 215 ? -0.652 -17.062 2.729 1 98.69 215 GLN A O 1
ATOM 1730 N N . VAL A 1 216 ? -1.36 -16.016 4.531 1 98.44 216 VAL A N 1
ATOM 1731 C CA . VAL A 1 216 ? -0.427 -16.641 5.457 1 98.44 216 VAL A CA 1
ATOM 1732 C C . VAL A 1 216 ? -1.191 -17.531 6.441 1 98.44 216 VAL A C 1
ATOM 1734 O O . VAL A 1 216 ? -2.17 -17.078 7.047 1 98.44 216 VAL A O 1
ATOM 1737 N N . PHE A 1 217 ? -0.769 -18.734 6.539 1 97.44 217 PHE A N 1
ATOM 1738 C CA . PHE A 1 217 ? -1.337 -19.703 7.473 1 97.44 217 PHE A CA 1
ATOM 1739 C C . PHE A 1 217 ? -0.284 -20.172 8.469 1 97.44 217 PHE A C 1
ATOM 1741 O O . PHE A 1 217 ? 0.785 -20.641 8.07 1 97.44 217 PHE A O 1
ATOM 1748 N N . VAL A 1 218 ? -0.571 -20 9.711 1 96.19 218 VAL A N 1
ATOM 1749 C CA . VAL A 1 218 ? 0.306 -20.5 10.773 1 96.19 218 VAL A CA 1
ATOM 1750 C C . VAL A 1 218 ? -0.422 -21.562 11.594 1 96.19 218 VAL A C 1
ATOM 1752 O O . VAL A 1 218 ? -1.474 -21.281 12.18 1 96.19 218 VAL A O 1
ATOM 1755 N N . ARG A 1 219 ? 0.141 -22.688 11.578 1 92.44 219 ARG A N 1
ATOM 1756 C CA . ARG A 1 219 ? -0.422 -23.812 12.336 1 92.44 219 ARG A CA 1
ATOM 1757 C C . ARG A 1 219 ? 0.463 -24.172 13.523 1 92.44 219 ARG A C 1
ATOM 1759 O O . ARG A 1 219 ? 1.671 -24.359 13.367 1 92.44 219 ARG A O 1
ATOM 1766 N N . ASN A 1 220 ? -0.106 -23.969 14.711 1 82.31 220 ASN A N 1
ATOM 1767 C CA . ASN A 1 220 ? 0.596 -24.375 15.914 1 82.31 220 ASN A CA 1
ATOM 1768 C C . ASN A 1 220 ? 0.136 -25.75 16.391 1 82.31 220 ASN A C 1
ATOM 1770 O O . ASN A 1 220 ? -1.063 -25.984 16.531 1 82.31 220 ASN A O 1
ATOM 1774 N N . ARG A 1 221 ? 1.117 -26.703 16.391 1 66.44 221 ARG A N 1
ATOM 1775 C CA . ARG A 1 221 ? 0.795 -28.031 16.891 1 66.44 221 ARG A CA 1
ATOM 1776 C C . ARG A 1 221 ? 1.058 -28.141 18.375 1 66.44 221 ARG A C 1
ATOM 1778 O O . ARG A 1 221 ? 2.164 -27.859 18.844 1 66.44 221 ARG A O 1
ATOM 1785 N N . ASN A 1 222 ? 0.498 -27.422 19.188 1 57.16 222 ASN A N 1
ATOM 1786 C CA . ASN A 1 222 ? 0.749 -27.703 20.594 1 57.16 222 ASN A CA 1
ATOM 1787 C C . ASN A 1 222 ? 0.788 -29.203 20.875 1 57.16 222 ASN A C 1
ATOM 1789 O O . ASN A 1 222 ? -0.211 -29.891 20.688 1 57.16 222 ASN A O 1
ATOM 1793 N N . SER A 1 223 ? 1.997 -29.734 20.703 1 50.78 223 SER A N 1
ATOM 1794 C CA . SER A 1 223 ? 2.133 -31.141 21.078 1 50.78 223 SER A CA 1
ATOM 1795 C C . SER A 1 223 ? 1.929 -31.344 22.578 1 50.78 223 SER A C 1
ATOM 1797 O O . SER A 1 223 ? 1.987 -32.469 23.078 1 50.78 223 SER A O 1
ATOM 1799 N N . ASN A 1 224 ? 2.268 -30.344 23.453 1 45.97 224 ASN A N 1
ATOM 1800 C CA . ASN A 1 224 ? 2.504 -30.922 24.781 1 45.97 224 ASN A CA 1
ATOM 1801 C C . ASN A 1 224 ? 1.284 -31.688 25.281 1 45.97 224 ASN A C 1
ATOM 1803 O O . ASN A 1 224 ? 1.394 -32.5 26.188 1 45.97 224 ASN A O 1
ATOM 1807 N N . SER A 1 225 ? 0.14 -30.938 25.891 1 44.75 225 SER A N 1
ATOM 1808 C CA . SER A 1 225 ? -0.579 -31.578 26.984 1 44.75 225 SER A CA 1
ATOM 1809 C C . SER A 1 225 ? -1.292 -32.844 26.516 1 44.75 225 SER A C 1
ATOM 1811 O O . SER A 1 225 ? -1.669 -32.938 25.344 1 44.75 225 SER A O 1
ATOM 1813 N N . GLY A 1 226 ? -1.217 -34.094 27.234 1 42.69 226 GLY A N 1
ATOM 1814 C CA . GLY A 1 226 ? -1.988 -35.312 27.344 1 42.69 226 GLY A CA 1
ATOM 1815 C C . GLY A 1 226 ? -3.445 -35.125 26.953 1 42.69 226 GLY A C 1
ATOM 1816 O O . GLY A 1 226 ? -4.23 -36.094 27.031 1 42.69 226 GLY A O 1
ATOM 1817 N N . ASP A 1 227 ? -4.105 -34.031 27.484 1 44.28 227 ASP A N 1
ATOM 1818 C CA . ASP A 1 227 ? -5.547 -34 27.281 1 44.28 227 ASP A CA 1
ATOM 1819 C C . ASP A 1 227 ? -5.887 -33.969 25.797 1 44.28 227 ASP A C 1
ATOM 1821 O O . ASP A 1 227 ? -5.148 -33.375 25 1 44.28 227 ASP A O 1
ATOM 1825 N N . LYS A 1 228 ? -6.863 -34.75 25.359 1 46.31 228 LYS A N 1
ATOM 1826 C CA . LYS A 1 228 ? -7.555 -35.156 24.156 1 46.31 228 LYS A CA 1
ATOM 1827 C C . LYS A 1 228 ? -7.805 -34 23.219 1 46.31 228 LYS A C 1
ATOM 1829 O O . LYS A 1 228 ? -8.211 -34.188 22.062 1 46.31 228 LYS A O 1
ATOM 1834 N N . ASP A 1 229 ? -8.195 -32.781 23.609 1 47.28 229 ASP A N 1
ATOM 1835 C CA . ASP A 1 229 ? -8.656 -31.75 22.672 1 47.28 229 ASP A CA 1
ATOM 1836 C C . ASP A 1 229 ? -7.477 -31.016 22.031 1 47.28 229 ASP A C 1
ATOM 1838 O O . ASP A 1 229 ? -7.051 -29.969 22.531 1 47.28 229 ASP A O 1
ATOM 1842 N N . ASN A 1 230 ? -6.395 -31.438 21.531 1 51.03 230 ASN A N 1
ATOM 1843 C CA . ASN A 1 230 ? -5.332 -30.969 20.641 1 51.03 230 ASN A CA 1
ATOM 1844 C C . ASN A 1 230 ? -5.848 -29.953 19.625 1 51.03 230 ASN A C 1
ATOM 1846 O O . ASN A 1 230 ? -6.184 -30.312 18.5 1 51.03 230 ASN A O 1
ATOM 1850 N N . GLU A 1 231 ? -6.586 -28.953 20.109 1 55.69 231 GLU A N 1
ATOM 1851 C CA . GLU A 1 231 ? -7.199 -28.016 19.188 1 55.69 231 GLU A CA 1
ATOM 1852 C C . GLU A 1 231 ? -6.141 -27.219 18.422 1 55.69 231 GLU A C 1
ATOM 1854 O O . GLU A 1 231 ? -5.281 -26.578 19.016 1 55.69 231 GLU A O 1
ATOM 1859 N N . GLU A 1 232 ? -5.754 -27.656 17.203 1 63.81 232 GLU A N 1
ATOM 1860 C CA . GLU A 1 232 ? -4.984 -26.969 16.172 1 63.81 232 GLU A CA 1
ATOM 1861 C C . GLU A 1 232 ? -5.449 -25.531 16.016 1 63.81 232 GLU A C 1
ATOM 1863 O O . GLU A 1 232 ? -6.637 -25.266 15.812 1 63.81 232 GLU A O 1
ATOM 1868 N N . GLN A 1 233 ? -4.57 -24.578 16.594 1 76.88 233 GLN A N 1
ATOM 1869 C CA . GLN A 1 233 ? -4.902 -23.172 16.359 1 76.88 233 GLN A CA 1
ATOM 1870 C C . GLN A 1 233 ? -4.277 -22.672 15.055 1 76.88 233 GLN A C 1
ATOM 1872 O O . GLN A 1 233 ? -3.09 -22.891 14.805 1 76.88 233 GLN A O 1
ATOM 1877 N N . VAL A 1 234 ? -5.152 -22.359 14.109 1 86.31 234 VAL A N 1
ATOM 1878 C CA . VAL A 1 234 ? -4.695 -21.797 12.836 1 86.31 234 VAL A CA 1
ATOM 1879 C C . VAL A 1 234 ? -4.926 -20.297 12.812 1 86.31 234 VAL A C 1
ATOM 1881 O O . VAL A 1 234 ? -6.047 -19.828 13.039 1 86.31 234 VAL A O 1
ATOM 1884 N N . ARG A 1 235 ? -3.83 -19.562 12.734 1 93.31 235 ARG A N 1
ATOM 1885 C CA . ARG A 1 235 ? -3.912 -18.125 12.469 1 93.31 235 ARG A CA 1
ATOM 1886 C C . ARG A 1 235 ? -3.773 -17.828 10.977 1 93.31 235 ARG A C 1
ATOM 1888 O O . ARG A 1 235 ? -2.969 -18.469 10.289 1 93.31 235 ARG A O 1
ATOM 1895 N N . LYS A 1 236 ? -4.59 -16.969 10.586 1 96.69 236 LYS A N 1
ATOM 1896 C CA . LYS A 1 236 ? -4.578 -16.609 9.172 1 96.69 236 LYS A CA 1
ATOM 1897 C C . LYS A 1 236 ? -4.434 -15.094 9 1 96.69 236 LYS A C 1
ATOM 1899 O O . LYS A 1 236 ? -4.969 -14.32 9.789 1 96.69 236 LYS A O 1
ATOM 1904 N N . LEU A 1 237 ? -3.695 -14.68 7.98 1 97.75 237 LEU A N 1
ATOM 1905 C CA . LEU A 1 237 ? -3.518 -13.281 7.602 1 97.75 237 LEU A CA 1
ATOM 1906 C C . LEU A 1 237 ? -3.547 -13.125 6.086 1 97.75 237 LEU A C 1
ATOM 1908 O O . LEU A 1 237 ? -2.957 -13.93 5.359 1 97.75 237 LEU A O 1
ATOM 1912 N N . SER A 1 238 ? -4.324 -12.18 5.621 1 98.25 238 SER A N 1
ATOM 1913 C CA . SER A 1 238 ? -4.305 -11.82 4.207 1 98.25 238 SER A CA 1
ATOM 1914 C C . SER A 1 238 ? -3.662 -10.453 4 1 98.25 238 SER A C 1
ATOM 1916 O O . SER A 1 238 ? -3.896 -9.523 4.781 1 98.25 238 SER A O 1
ATOM 1918 N N . ILE A 1 239 ? -2.85 -10.344 3.047 1 98.25 239 ILE A N 1
ATOM 1919 C CA . ILE A 1 239 ? -2.174 -9.102 2.688 1 98.25 239 ILE A CA 1
ATOM 1920 C C . ILE A 1 239 ? -2.344 -8.836 1.193 1 98.25 239 ILE A C 1
ATOM 1922 O O . ILE A 1 239 ? -2.209 -9.75 0.375 1 98.25 239 ILE A O 1
ATOM 1926 N N . PHE A 1 240 ? -2.736 -7.625 0.887 1 97.88 240 PHE A N 1
ATOM 1927 C CA . PHE A 1 240 ? -2.752 -7.168 -0.499 1 97.88 240 PHE A CA 1
ATOM 1928 C C . PHE A 1 240 ? -1.539 -6.297 -0.797 1 97.88 240 PHE A C 1
ATOM 1930 O O . PHE A 1 240 ? -1.229 -5.375 -0.039 1 97.88 240 PHE A O 1
ATOM 1937 N N . GLY A 1 241 ? -0.854 -6.625 -1.926 1 96.94 241 GLY A N 1
ATOM 1938 C CA . GLY A 1 241 ? 0.237 -5.777 -2.379 1 96.94 241 GLY A CA 1
ATOM 1939 C C . GLY A 1 241 ? 1.604 -6.297 -1.979 1 96.94 241 GLY A C 1
ATOM 1940 O O . GLY A 1 241 ? 1.716 -7.371 -1.387 1 96.94 241 GLY A O 1
ATOM 1941 N N . SER A 1 242 ? 2.662 -5.586 -2.346 1 97.81 242 SER A N 1
ATOM 1942 C CA . SER A 1 242 ? 4.043 -5.992 -2.111 1 97.81 242 SER A CA 1
ATOM 1943 C C . SER A 1 242 ? 4.766 -5 -1.204 1 97.81 242 SER A C 1
ATOM 1945 O O . SER A 1 242 ? 5.988 -4.879 -1.257 1 97.81 242 SER A O 1
ATOM 1947 N N . ASP A 1 243 ? 4.051 -4.301 -0.363 1 95.56 243 ASP A N 1
ATOM 1948 C CA . ASP A 1 243 ? 4.648 -3.217 0.41 1 95.56 243 ASP A CA 1
ATOM 1949 C C . ASP A 1 243 ? 4.582 -3.51 1.907 1 95.56 243 ASP A C 1
ATOM 1951 O O . ASP A 1 243 ? 4.945 -2.662 2.727 1 95.56 243 ASP A O 1
ATOM 1955 N N . ARG A 1 244 ? 4.109 -4.691 2.305 1 96.94 244 ARG A N 1
ATOM 1956 C CA . ARG A 1 244 ? 3.859 -4.922 3.725 1 96.94 244 ARG A CA 1
ATOM 1957 C C . ARG A 1 244 ? 4.688 -6.09 4.246 1 96.94 244 ARG A C 1
ATOM 1959 O O . ARG A 1 244 ? 4.25 -6.816 5.141 1 96.94 244 ARG A O 1
ATOM 1966 N N . PHE A 1 245 ? 5.836 -6.309 3.697 1 98.06 245 PHE A N 1
ATOM 1967 C CA . PHE A 1 245 ? 6.641 -7.453 4.102 1 98.06 245 PHE A CA 1
ATOM 1968 C C . PHE A 1 245 ? 7.176 -7.27 5.516 1 98.06 245 PHE A C 1
ATOM 1970 O O . PHE A 1 245 ? 7.266 -8.234 6.281 1 98.06 245 PHE A O 1
ATOM 1977 N N . GLU A 1 246 ? 7.586 -6.055 5.906 1 97.5 246 GLU A N 1
ATOM 1978 C CA . GLU A 1 246 ? 8.047 -5.812 7.273 1 97.5 246 GLU A CA 1
ATOM 1979 C C . GLU A 1 246 ? 6.941 -6.074 8.289 1 97.5 246 GLU A C 1
ATOM 1981 O O . GLU A 1 246 ? 7.188 -6.656 9.344 1 97.5 246 GLU A O 1
ATOM 1986 N N . PHE A 1 247 ? 5.758 -5.676 7.973 1 98 247 PHE A N 1
ATOM 1987 C CA . PHE A 1 247 ? 4.59 -5.977 8.789 1 98 247 PHE A CA 1
ATOM 1988 C C . PHE A 1 247 ? 4.379 -7.48 8.906 1 98 247 PHE A C 1
ATOM 1990 O O . PHE A 1 247 ? 4.117 -7.996 9.992 1 98 247 PHE A O 1
ATOM 1997 N N . LEU A 1 248 ? 4.445 -8.164 7.766 1 98.31 248 LEU A N 1
ATOM 1998 C CA . LEU A 1 248 ? 4.293 -9.617 7.75 1 98.31 248 LEU A CA 1
ATOM 1999 C C . LEU A 1 248 ? 5.332 -10.281 8.648 1 98.31 248 LEU A C 1
ATOM 2001 O O . LEU A 1 248 ? 5 -11.18 9.43 1 98.31 248 LEU A O 1
ATOM 2005 N N . ALA A 1 249 ? 6.59 -9.859 8.516 1 97.75 249 ALA A N 1
ATOM 2006 C CA . ALA A 1 249 ? 7.648 -10.398 9.375 1 97.75 249 ALA A CA 1
ATOM 2007 C C . ALA A 1 249 ? 7.305 -10.203 10.852 1 97.75 249 ALA A C 1
ATOM 2009 O O . ALA A 1 249 ? 7.43 -11.133 11.648 1 97.75 249 ALA A O 1
ATOM 2010 N N . ASN A 1 250 ? 6.875 -9.016 11.156 1 96.88 250 ASN A N 1
ATOM 2011 C CA . ASN A 1 250 ? 6.492 -8.703 12.523 1 96.88 250 ASN A CA 1
ATOM 2012 C C . ASN A 1 250 ? 5.352 -9.602 13.008 1 96.88 250 ASN A C 1
ATOM 2014 O O . ASN A 1 250 ? 5.395 -10.125 14.117 1 96.88 250 ASN A O 1
ATOM 2018 N N . TRP A 1 251 ? 4.344 -9.789 12.156 1 97.06 251 TRP A N 1
ATOM 2019 C CA . TRP A 1 251 ? 3.189 -10.617 12.484 1 97.06 251 TRP A CA 1
ATOM 2020 C C . TRP A 1 251 ? 3.604 -12.062 12.703 1 97.06 251 TRP A C 1
ATOM 2022 O O . TRP A 1 251 ? 3.037 -12.758 13.555 1 97.06 251 TRP A O 1
ATOM 2032 N N . LEU A 1 252 ? 4.621 -12.492 12.008 1 96.62 252 LEU A N 1
ATOM 2033 C CA . LEU A 1 252 ? 5.121 -13.859 12.109 1 96.62 252 LEU A CA 1
ATOM 2034 C C . LEU A 1 252 ? 6.094 -14 13.273 1 96.62 252 LEU A C 1
ATOM 2036 O O . LEU A 1 252 ? 6.496 -15.109 13.625 1 96.62 252 LEU A O 1
ATOM 2040 N N . GLY A 1 253 ? 6.492 -12.883 13.867 1 94.94 253 GLY A N 1
ATOM 2041 C CA . GLY A 1 253 ? 7.551 -12.93 14.867 1 94.94 253 GLY A CA 1
ATOM 2042 C C . GLY A 1 253 ? 8.914 -13.242 14.273 1 94.94 253 GLY A C 1
ATOM 2043 O O . GLY A 1 253 ? 9.727 -13.914 14.906 1 94.94 253 GLY A O 1
ATOM 2044 N N . LYS A 1 254 ? 9.07 -12.852 12.992 1 95.81 254 LYS A N 1
ATOM 2045 C CA . LYS A 1 254 ? 10.32 -13.086 12.273 1 95.81 254 LYS A CA 1
ATOM 2046 C C . LYS A 1 254 ? 11.078 -11.781 12.055 1 95.81 254 LYS A C 1
ATOM 2048 O O . LYS A 1 254 ? 10.516 -10.695 12.211 1 95.81 254 LYS A O 1
ATOM 2053 N N . LYS A 1 255 ? 12.352 -11.898 11.719 1 94.94 255 LYS A N 1
ATOM 2054 C CA . LYS A 1 255 ? 13.172 -10.727 11.445 1 94.94 255 LYS A CA 1
ATOM 2055 C C . LYS A 1 255 ? 13.039 -10.273 9.992 1 94.94 255 LYS A C 1
ATOM 2057 O O . LYS A 1 255 ? 12.922 -11.109 9.094 1 94.94 255 LYS A O 1
ATOM 2062 N N . TRP A 1 256 ? 13.062 -8.969 9.812 1 96.56 256 TRP A N 1
ATOM 2063 C CA . TRP A 1 256 ? 13.062 -8.336 8.5 1 96.56 256 TRP A CA 1
ATOM 2064 C C . TRP A 1 256 ? 14.391 -7.633 8.234 1 96.56 256 TRP A C 1
ATOM 2066 O O . TRP A 1 256 ? 14.82 -6.793 9.031 1 96.56 256 TRP A O 1
ATOM 2076 N N . TYR A 1 257 ? 15.016 -7.953 7.137 1 95.31 257 TYR A N 1
ATOM 2077 C CA . TYR A 1 257 ? 16.344 -7.426 6.828 1 95.31 257 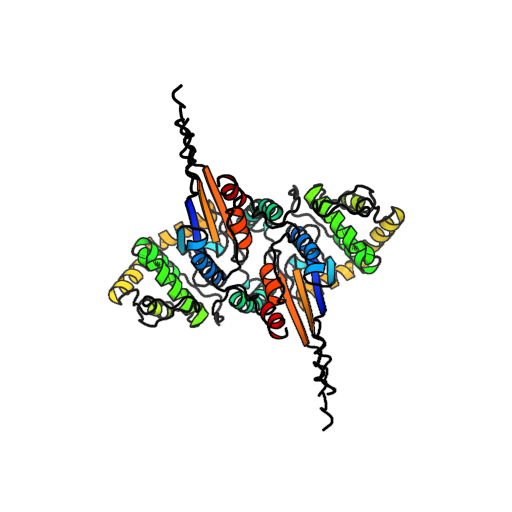TYR A CA 1
ATOM 2078 C C . TYR A 1 257 ? 16.297 -6.508 5.613 1 95.31 257 TYR A C 1
ATOM 2080 O O . TYR A 1 257 ? 17.328 -6.195 5.023 1 95.31 257 TYR A O 1
ATOM 2088 N N . GLY A 1 258 ? 15.117 -6.105 5.219 1 95.62 258 GLY A N 1
ATOM 2089 C CA . GLY A 1 258 ? 14.938 -5.406 3.955 1 95.62 258 GLY A CA 1
ATOM 2090 C C . GLY A 1 258 ? 14.57 -6.332 2.811 1 95.62 258 GLY A C 1
ATOM 2091 O O . GLY A 1 258 ? 14.508 -7.551 2.986 1 95.62 258 GLY A O 1
ATOM 2092 N N . PRO A 1 259 ? 14.266 -5.797 1.666 1 96.19 259 PRO A N 1
ATOM 2093 C CA . PRO A 1 259 ? 13.789 -6.625 0.557 1 96.19 259 PRO A CA 1
ATOM 2094 C C . PRO A 1 259 ? 14.875 -7.551 0.005 1 96.19 259 PRO A C 1
ATOM 2096 O O . PRO A 1 259 ? 14.562 -8.523 -0.692 1 96.19 259 PRO A O 1
ATOM 2099 N N . ASN A 1 260 ? 16.172 -7.25 0.274 1 94.31 260 ASN A N 1
ATOM 2100 C CA . ASN A 1 260 ? 17.297 -8.062 -0.164 1 94.31 260 ASN A CA 1
ATOM 2101 C C . ASN A 1 260 ? 18.172 -8.492 1.013 1 94.31 260 ASN A C 1
ATOM 2103 O O . ASN A 1 260 ? 19.203 -7.875 1.283 1 94.31 260 ASN A O 1
ATOM 2107 N N . PRO A 1 261 ? 17.781 -9.531 1.698 1 90.5 261 PRO A N 1
ATOM 2108 C CA . PRO A 1 261 ? 18.516 -9.922 2.904 1 90.5 261 PRO A CA 1
ATOM 2109 C C . PRO A 1 261 ? 19.953 -10.367 2.605 1 90.5 261 PRO A C 1
ATOM 2111 O O . PRO A 1 261 ? 20.797 -10.391 3.504 1 90.5 261 PRO A O 1
ATOM 2114 N N . GLN A 1 262 ? 20.391 -10.984 1.539 1 72.5 262 GLN A N 1
ATOM 2115 C CA . GLN A 1 262 ? 21.734 -11.453 1.227 1 72.5 262 GLN A CA 1
ATOM 2116 C C . GLN A 1 262 ? 22.719 -10.289 1.099 1 72.5 262 GLN A C 1
ATOM 2118 O O . GLN A 1 262 ? 23.922 -10.469 1.229 1 72.5 262 GLN A O 1
ATOM 2123 N N . ILE A 1 263 ? 22.297 -9.164 0.717 1 56.75 263 ILE A N 1
ATOM 2124 C CA . ILE A 1 263 ? 23.188 -8.023 0.506 1 56.75 263 ILE A CA 1
ATOM 2125 C C . ILE A 1 263 ? 23.516 -7.371 1.847 1 56.75 263 ILE A C 1
ATOM 2127 O O . ILE A 1 263 ? 22.625 -7.074 2.639 1 56.75 263 ILE A O 1
ATOM 2131 N N . GLU A 1 264 ? 24.641 -7.734 2.42 1 47.19 264 GLU A N 1
ATOM 2132 C CA . GLU A 1 264 ? 25.078 -6.977 3.586 1 47.19 264 GLU A CA 1
ATOM 2133 C C . GLU A 1 264 ? 24.672 -5.508 3.477 1 47.19 264 GLU A C 1
ATOM 2135 O O . GLU A 1 264 ? 24.781 -4.91 2.406 1 47.19 264 GLU A O 1
ATOM 2140 N N . PRO A 1 265 ? 23.844 -5.094 4.203 1 43.25 265 PRO A N 1
ATOM 2141 C CA . PRO A 1 265 ? 23.484 -3.68 4.074 1 43.25 265 PRO A CA 1
ATOM 2142 C C . PRO A 1 265 ? 24.688 -2.795 3.77 1 43.25 265 PRO A C 1
ATOM 2144 O O . PRO A 1 265 ? 25.812 -3.084 4.219 1 43.25 265 PRO A O 1
ATOM 2147 N N . LEU A 1 266 ? 24.781 -2.17 2.75 1 36.75 266 LEU A N 1
ATOM 2148 C CA . LEU A 1 266 ? 25.875 -1.302 2.338 1 36.75 266 LEU A CA 1
ATOM 2149 C C . LEU A 1 266 ? 26.406 -0.485 3.516 1 36.75 266 LEU A C 1
ATOM 2151 O O . LEU A 1 266 ? 27.172 0.463 3.33 1 36.75 266 LEU A O 1
ATOM 2155 N N . PHE A 1 267 ? 25.984 -0.592 4.742 1 36.81 267 PHE A N 1
ATOM 2156 C CA . PHE A 1 267 ? 26.766 0.285 5.613 1 36.81 267 PHE A CA 1
ATOM 2157 C C . PHE A 1 267 ? 28.234 -0.141 5.645 1 36.81 267 PHE A C 1
ATOM 2159 O O . PHE A 1 267 ? 28.562 -1.169 6.234 1 36.81 267 PHE A O 1
ATOM 2166 N N . SER A 1 268 ? 28.984 -0.03 4.613 1 31.47 268 SER A N 1
ATOM 2167 C CA . SER A 1 268 ? 30.422 -0.218 4.48 1 31.47 268 SER A CA 1
ATOM 2168 C C . SER A 1 268 ? 31.172 0.351 5.684 1 31.47 268 SER A C 1
ATOM 2170 O O . SER A 1 268 ? 30.812 1.419 6.188 1 31.47 268 SER A O 1
ATOM 2172 N N . GLU A 1 269 ? 31.953 -0.464 6.395 1 34.97 269 GLU A N 1
ATOM 2173 C CA . GLU A 1 269 ? 33.062 -0.316 7.324 1 34.97 269 GLU A CA 1
ATOM 2174 C C . GLU A 1 269 ? 33.969 0.841 6.914 1 34.97 269 GLU A C 1
ATOM 2176 O O . GLU A 1 269 ? 35.031 1.05 7.516 1 34.97 269 GLU A O 1
ATOM 2181 N N . THR A 1 270 ? 33.688 1.487 5.82 1 33.75 270 THR A N 1
ATOM 2182 C CA . THR A 1 270 ? 34.781 2.355 5.387 1 33.75 270 THR A CA 1
ATOM 2183 C C . THR A 1 270 ? 35.031 3.445 6.422 1 33.75 270 THR A C 1
ATOM 2185 O O . THR A 1 270 ? 36.031 4.168 6.328 1 33.75 270 THR A O 1
ATOM 2188 N N . SER A 1 271 ? 34.062 3.742 7.301 1 33.09 271 SER A N 1
ATOM 2189 C CA . SER A 1 271 ? 34.5 4.914 8.07 1 33.09 271 SER A CA 1
ATOM 2190 C C . SER A 1 271 ? 35.531 4.547 9.125 1 33.09 271 SER A C 1
ATOM 2192 O O . SER A 1 271 ? 36.094 5.422 9.781 1 33.09 271 SER A O 1
ATOM 2194 N N . ASN A 1 272 ? 35.531 3.232 9.523 1 32.84 272 ASN A N 1
ATOM 2195 C CA . ASN A 1 272 ? 36.406 3.072 10.68 1 32.84 272 ASN A CA 1
ATOM 2196 C C . ASN A 1 272 ? 37.875 3.092 10.281 1 32.84 272 ASN A C 1
ATOM 2198 O O . ASN A 1 272 ? 38.75 2.963 11.141 1 32.84 272 ASN A O 1
ATOM 2202 N N . LYS A 1 273 ? 38.25 2.65 9.078 1 32.69 273 LYS A N 1
ATOM 2203 C CA . LYS A 1 273 ? 39.688 2.465 8.891 1 32.69 273 LYS A CA 1
ATOM 2204 C C . LYS A 1 273 ? 40.438 3.807 8.812 1 32.69 273 LYS A C 1
ATOM 2206 O O . LYS A 1 273 ? 41.625 3.854 8.602 1 32.69 273 LYS A O 1
ATOM 2211 N N . ILE A 1 274 ? 39.562 4.867 8.617 1 31.66 274 ILE A N 1
ATOM 2212 C CA . ILE A 1 274 ? 40.438 6.027 8.375 1 31.66 274 ILE A CA 1
ATOM 2213 C C . ILE A 1 274 ? 41.188 6.387 9.641 1 31.66 274 ILE A C 1
ATOM 2215 O O . ILE A 1 274 ? 42.219 7.051 9.586 1 31.66 274 ILE A O 1
ATOM 2219 N N . HIS A 1 275 ? 40.594 5.938 10.797 1 29.69 275 HIS A N 1
ATOM 2220 C CA . HIS A 1 275 ? 41.25 6.609 11.906 1 29.69 275 HIS A CA 1
ATOM 2221 C C . HIS A 1 275 ? 42.531 5.875 12.312 1 29.69 275 HIS A C 1
ATOM 2223 O O . HIS A 1 275 ? 43.312 6.363 13.148 1 29.69 275 HIS A O 1
ATOM 2229 N N . GLU A 1 276 ? 42.594 4.559 11.891 1 30.31 276 GLU A N 1
ATOM 2230 C CA . GLU A 1 276 ? 43.688 3.92 12.609 1 30.31 276 GLU A CA 1
ATOM 2231 C C . GLU A 1 276 ? 45.062 4.391 12.086 1 30.31 276 GLU A C 1
ATOM 2233 O O . GLU A 1 276 ? 46.062 4.273 12.773 1 30.31 276 GLU A O 1
ATOM 2238 N N . SER A 1 277 ? 45.062 4.637 10.82 1 27.56 277 SER A N 1
ATOM 2239 C CA . SER A 1 277 ? 46.469 4.664 10.391 1 27.56 277 SER A CA 1
ATOM 2240 C C . SER A 1 277 ? 47.188 5.906 10.922 1 27.56 277 SER A C 1
ATOM 2242 O O . SER A 1 277 ? 48.406 6.047 10.75 1 27.56 277 SER A O 1
ATOM 2244 N N . LYS A 1 278 ? 46.469 6.965 11.234 1 27.08 278 LYS A N 1
ATOM 2245 C CA . LYS A 1 278 ? 47.344 8.102 11.5 1 27.08 278 LYS A CA 1
ATOM 2246 C C . LYS A 1 278 ? 47.938 8.016 12.914 1 27.08 278 LYS A C 1
ATOM 2248 O O . LYS A 1 278 ? 48.656 8.922 13.344 1 27.08 278 LYS A O 1
ATOM 2253 N N . LEU A 1 279 ? 47.562 6.941 13.656 1 23.33 279 LEU A N 1
ATOM 2254 C CA . LEU A 1 279 ? 48.469 6.996 14.805 1 23.33 279 LEU A CA 1
ATOM 2255 C C . LEU A 1 279 ? 49.812 6.422 14.453 1 23.33 279 LEU A C 1
ATOM 2257 O O . LEU A 1 279 ? 49.906 5.379 13.805 1 23.33 279 LEU A O 1
ATOM 2261 N N . MET B 1 1 ? 67.562 23.344 5.109 1 26.42 1 MET B N 1
ATOM 2262 C CA . MET B 1 1 ? 66.5 22.844 4.23 1 26.42 1 MET B CA 1
ATOM 2263 C C . MET B 1 1 ? 65.188 22.812 4.961 1 26.42 1 MET B C 1
ATOM 2265 O O . MET B 1 1 ? 65 22.094 5.949 1 26.42 1 MET B O 1
ATOM 2269 N N . LYS B 1 2 ? 64.438 24.016 4.93 1 31.14 2 LYS B N 1
ATOM 2270 C CA . LYS B 1 2 ? 63.125 24.359 5.484 1 31.14 2 LYS B CA 1
ATOM 2271 C C . LYS B 1 2 ? 62.062 23.406 4.988 1 31.14 2 LYS B C 1
ATOM 2273 O O . LYS B 1 2 ? 61.875 23.219 3.779 1 31.14 2 LYS B O 1
ATOM 2278 N N . GLN B 1 3 ? 61.75 22.344 5.707 1 31.12 3 GLN B N 1
ATOM 2279 C CA . GLN B 1 3 ? 60.688 21.359 5.5 1 31.12 3 GLN B CA 1
ATOM 2280 C C . GLN B 1 3 ? 59.312 22.047 5.348 1 31.12 3 GLN B C 1
ATOM 2282 O O . GLN B 1 3 ? 58.844 22.703 6.27 1 31.12 3 GLN B O 1
ATOM 2287 N N . VAL B 1 4 ? 58.969 22.547 4.121 1 33.84 4 VAL B N 1
ATOM 2288 C CA . VAL B 1 4 ? 57.625 23.016 3.736 1 33.84 4 VAL B CA 1
ATOM 2289 C C . VAL B 1 4 ? 56.594 21.984 4.129 1 33.84 4 VAL B C 1
ATOM 2291 O O . VAL B 1 4 ? 56.562 20.859 3.604 1 33.84 4 VAL B O 1
ATOM 2294 N N . VAL B 1 5 ? 56.188 21.906 5.395 1 33.03 5 VAL B N 1
ATOM 2295 C CA . VAL B 1 5 ? 55 21.172 5.82 1 33.03 5 VAL B CA 1
ATOM 2296 C C . VAL B 1 5 ? 53.812 21.594 4.973 1 33.03 5 VAL B C 1
ATOM 2298 O O . VAL B 1 5 ? 53.406 22.766 5.004 1 33.03 5 VAL B O 1
ATOM 2301 N N . ASP B 1 6 ? 53.781 21.125 3.684 1 31.84 6 ASP B N 1
ATOM 2302 C CA . ASP B 1 6 ? 52.562 21.25 2.889 1 31.84 6 ASP B CA 1
ATOM 2303 C C . ASP B 1 6 ? 51.312 20.953 3.727 1 31.84 6 ASP B C 1
ATOM 2305 O O . ASP B 1 6 ? 51.188 19.844 4.242 1 31.84 6 ASP B O 1
ATOM 2309 N N . ASP B 1 7 ? 50.844 21.938 4.406 1 33.12 7 ASP B N 1
ATOM 2310 C CA . ASP B 1 7 ? 49.5 21.953 4.992 1 33.12 7 ASP B CA 1
ATOM 2311 C C . ASP B 1 7 ? 48.469 21.406 4.008 1 33.12 7 ASP B C 1
ATOM 2313 O O . ASP B 1 7 ? 48.188 22.047 2.992 1 33.12 7 ASP B O 1
ATOM 2317 N N . GLN B 1 8 ? 48.562 20.125 3.631 1 30.11 8 GLN B N 1
ATOM 2318 C CA . GLN B 1 8 ? 47.406 19.562 2.926 1 30.11 8 GLN B CA 1
ATOM 2319 C C . GLN B 1 8 ? 46.094 20.062 3.537 1 30.11 8 GLN B C 1
ATOM 2321 O O . GLN B 1 8 ? 45.781 19.75 4.688 1 30.11 8 GLN B O 1
ATOM 2326 N N . LYS B 1 9 ? 45.688 21.281 3.26 1 28.67 9 LYS B N 1
ATOM 2327 C CA . LYS B 1 9 ? 44.281 21.688 3.434 1 28.67 9 LYS B CA 1
ATOM 2328 C C . LYS B 1 9 ? 43.344 20.562 3.047 1 28.67 9 LYS B C 1
ATOM 2330 O O . LYS B 1 9 ? 43.25 20.188 1.874 1 28.67 9 LYS B O 1
ATOM 2335 N N . LYS B 1 10 ? 43.25 19.578 3.898 1 30.8 10 LYS B N 1
ATOM 2336 C CA . LYS B 1 10 ? 42.094 18.703 3.783 1 30.8 10 LYS B CA 1
ATOM 2337 C C . LYS B 1 10 ? 40.844 19.5 3.367 1 30.8 10 LYS B C 1
ATOM 2339 O O . LYS B 1 10 ? 40.438 20.438 4.059 1 30.8 10 LYS B O 1
ATOM 2344 N N . ASP B 1 11 ? 40.719 19.828 2.035 1 31.62 11 ASP B N 1
ATOM 2345 C CA . ASP B 1 11 ? 39.406 20.25 1.511 1 31.62 11 ASP B CA 1
ATOM 2346 C C . ASP B 1 11 ? 38.281 19.641 2.309 1 31.62 11 ASP B C 1
ATOM 2348 O O . ASP B 1 11 ? 38.062 18.422 2.289 1 31.62 11 ASP B O 1
ATOM 2352 N N . ASN B 1 12 ? 38.156 20.016 3.512 1 33.16 12 ASN B N 1
ATOM 2353 C CA . ASN B 1 12 ? 36.906 19.719 4.191 1 33.16 12 ASN B CA 1
ATOM 2354 C C . ASN B 1 12 ? 35.719 19.859 3.248 1 33.16 12 ASN B C 1
ATOM 2356 O O . ASN B 1 12 ? 35.219 20.969 3.037 1 33.16 12 ASN B O 1
ATOM 2360 N N . LYS B 1 13 ? 35.75 19.234 2.039 1 35.59 13 LYS B N 1
ATOM 2361 C CA . LYS B 1 13 ? 34.469 19.203 1.314 1 35.59 13 LYS B CA 1
ATOM 2362 C C . LYS B 1 13 ? 33.281 19.219 2.277 1 35.59 13 LYS B C 1
ATOM 2364 O O . LYS B 1 13 ? 33.062 18.266 3.021 1 35.59 13 LYS B O 1
ATOM 2369 N N . LYS B 1 14 ? 33.062 20.25 2.865 1 38.66 14 LYS B N 1
ATOM 2370 C CA . LYS B 1 14 ? 31.828 20.547 3.578 1 38.66 14 LYS B CA 1
ATOM 2371 C C . LYS B 1 14 ? 30.656 19.75 3.008 1 38.66 14 LYS B C 1
ATOM 2373 O O . LYS B 1 14 ? 30.328 19.891 1.829 1 38.66 14 LYS B O 1
ATOM 2378 N N . GLY B 1 15 ? 30.438 18.531 3.23 1 44 15 GLY B N 1
ATOM 2379 C CA . GLY B 1 15 ? 29.391 17.625 2.785 1 44 15 GLY B CA 1
ATOM 2380 C C . GLY B 1 15 ? 28.078 18.328 2.475 1 44 15 GLY B C 1
ATOM 2381 O O . GLY B 1 15 ? 27.578 19.109 3.291 1 44 15 GLY B O 1
ATOM 2382 N N . ILE B 1 16 ? 27.797 18.859 1.292 1 50.69 16 ILE B N 1
ATOM 2383 C CA . ILE B 1 16 ? 26.609 19.5 0.762 1 50.69 16 ILE B CA 1
ATOM 2384 C C . ILE B 1 16 ? 25.359 18.906 1.416 1 50.69 16 ILE B C 1
ATOM 2386 O O . ILE B 1 16 ? 25.109 17.703 1.293 1 50.69 16 ILE B O 1
ATOM 2390 N N . ASP B 1 17 ? 24.938 19.406 2.561 1 64.69 17 ASP B N 1
ATOM 2391 C CA . ASP B 1 17 ? 23.828 18.891 3.359 1 64.69 17 ASP B CA 1
ATOM 2392 C C . ASP B 1 17 ? 22.5 19.078 2.629 1 64.69 17 ASP B C 1
ATOM 2394 O O . ASP B 1 17 ? 22.141 20.188 2.246 1 64.69 17 ASP B O 1
ATOM 2398 N N . ASP B 1 18 ? 21.828 18.062 2.043 1 82.19 18 ASP B N 1
ATOM 2399 C CA . ASP B 1 18 ? 20.516 18.031 1.417 1 82.19 18 ASP B CA 1
ATOM 2400 C C . ASP B 1 18 ? 19.438 18.562 2.369 1 82.19 18 ASP B C 1
ATOM 2402 O O . ASP B 1 18 ? 19.469 18.25 3.562 1 82.19 18 ASP B O 1
ATOM 2406 N N . GLU B 1 19 ? 18.906 19.688 1.904 1 93.19 19 GLU B N 1
ATOM 2407 C CA . GLU B 1 19 ? 17.688 20.094 2.602 1 93.19 19 GLU B CA 1
ATOM 2408 C C . GLU B 1 19 ? 16.5 19.219 2.189 1 93.19 19 GLU B C 1
ATOM 2410 O O . GLU B 1 19 ? 16.156 19.141 1.007 1 93.19 19 GLU B O 1
ATOM 2415 N N . ILE B 1 20 ? 15.922 18.547 3.148 1 97.25 20 ILE B N 1
ATOM 2416 C CA . ILE B 1 20 ? 14.812 17.641 2.869 1 97.25 20 ILE B CA 1
ATOM 2417 C C . ILE B 1 20 ? 13.523 18.219 3.459 1 97.25 20 ILE B C 1
ATOM 2419 O O . ILE B 1 20 ? 13.492 18.609 4.625 1 97.25 20 ILE B O 1
ATOM 2423 N N . THR B 1 21 ? 12.508 18.375 2.705 1 98.12 21 THR B N 1
ATOM 2424 C CA . THR B 1 21 ? 11.156 18.719 3.137 1 98.12 21 THR B CA 1
ATOM 2425 C C . THR B 1 21 ? 10.172 17.594 2.787 1 98.12 21 THR B C 1
ATOM 2427 O O . THR B 1 21 ? 10.18 17.094 1.664 1 98.12 21 THR B O 1
ATOM 2430 N N . ILE B 1 22 ? 9.391 17.156 3.717 1 98.75 22 ILE B N 1
ATOM 2431 C CA . ILE B 1 22 ? 8.32 16.188 3.502 1 98.75 22 ILE B CA 1
ATOM 2432 C C . ILE B 1 22 ? 6.969 16.828 3.803 1 98.75 22 ILE B C 1
ATOM 2434 O O . ILE B 1 22 ? 6.742 17.312 4.91 1 98.75 22 ILE B O 1
ATOM 2438 N N . ARG B 1 23 ? 6.16 16.875 2.828 1 98.88 23 ARG B N 1
ATOM 2439 C CA . ARG B 1 23 ? 4.805 17.391 2.994 1 98.88 23 ARG B CA 1
ATOM 2440 C C . ARG B 1 23 ? 3.795 16.25 3.1 1 98.88 23 ARG B C 1
ATOM 2442 O O . ARG B 1 23 ? 3.746 15.383 2.234 1 98.88 23 ARG B O 1
ATOM 2449 N N . LEU B 1 24 ? 3.043 16.234 4.16 1 98.94 24 LEU B N 1
ATOM 2450 C CA . LEU B 1 24 ? 1.961 15.281 4.355 1 98.94 24 LEU B CA 1
ATOM 2451 C C . LEU B 1 24 ? 0.606 15.93 4.082 1 98.94 24 LEU B C 1
ATOM 2453 O O . LEU B 1 24 ? 0.183 16.828 4.816 1 98.94 24 LEU B O 1
ATOM 2457 N N . SER B 1 25 ? -0.06 15.57 3.039 1 98.94 25 SER B N 1
ATOM 2458 C CA . SER B 1 25 ? -1.459 15.922 2.822 1 98.94 25 SER B CA 1
ATOM 2459 C C . SER B 1 25 ? -2.393 14.867 3.406 1 98.94 25 SER B C 1
ATOM 2461 O O . SER B 1 25 ? -2.182 13.672 3.215 1 98.94 25 SER B O 1
ATOM 2463 N N . TYR B 1 26 ? -3.373 15.336 4.176 1 98.88 26 TYR B N 1
ATOM 2464 C CA . TYR B 1 26 ? -4.16 14.414 4.984 1 98.88 26 TYR B CA 1
ATOM 2465 C C . TYR B 1 26 ? -5.551 14.977 5.258 1 98.88 26 TYR B C 1
ATOM 2467 O O . TYR B 1 26 ? -5.805 16.156 5.016 1 98.88 26 TYR B O 1
ATOM 2475 N N . ASP B 1 27 ? -6.438 14.125 5.609 1 98.38 27 ASP B N 1
ATOM 2476 C CA . ASP B 1 27 ? -7.742 14.391 6.211 1 98.38 27 ASP B CA 1
ATOM 2477 C C . ASP B 1 27 ? -7.887 13.664 7.547 1 98.38 27 ASP B C 1
ATOM 2479 O O . ASP B 1 27 ? -7.391 12.547 7.711 1 98.38 27 ASP B O 1
ATOM 2483 N N . ILE B 1 28 ? -8.617 14.219 8.445 1 97.12 28 ILE B N 1
ATOM 2484 C CA . ILE B 1 28 ? -8.742 13.695 9.805 1 97.12 28 ILE B CA 1
ATOM 2485 C C . ILE B 1 28 ? -9.508 12.367 9.773 1 97.12 28 ILE B C 1
ATOM 2487 O O . ILE B 1 28 ? -9.383 11.555 10.695 1 97.12 28 ILE B O 1
ATOM 2491 N N . THR B 1 29 ? -10.219 12.102 8.75 1 95.19 29 THR B N 1
ATOM 2492 C CA . THR B 1 29 ? -11.008 10.883 8.664 1 95.19 29 THR B CA 1
ATOM 2493 C C . THR B 1 29 ? -10.133 9.703 8.242 1 95.19 29 THR B C 1
ATOM 2495 O O . THR B 1 29 ? -10.555 8.547 8.336 1 95.19 29 THR B O 1
ATOM 2498 N N . SER B 1 30 ? -8.953 9.898 7.75 1 95.56 30 SER B N 1
ATOM 2499 C CA . SER B 1 30 ? -8.109 8.844 7.211 1 95.56 30 SER B CA 1
ATOM 2500 C C . SER B 1 30 ? -7.27 8.195 8.312 1 95.56 30 SER B C 1
ATOM 2502 O O . SER B 1 30 ? -6.316 8.797 8.812 1 95.56 30 SER B O 1
ATOM 2504 N N . PRO B 1 31 ? -7.531 6.973 8.648 1 95.69 31 PRO B N 1
ATOM 2505 C CA . PRO B 1 31 ? -6.691 6.301 9.641 1 95.69 31 PRO B CA 1
ATOM 2506 C C . PRO B 1 31 ? -5.262 6.07 9.148 1 95.69 31 PRO B C 1
ATOM 2508 O O . PRO B 1 31 ? -4.324 6.047 9.953 1 95.69 31 PRO B O 1
ATOM 2511 N N . TRP B 1 32 ? -5.105 5.918 7.863 1 96.88 32 TRP B N 1
ATOM 2512 C CA . TRP B 1 32 ? -3.777 5.73 7.293 1 96.88 32 TRP B CA 1
ATOM 2513 C C . TRP B 1 32 ? -2.936 6.992 7.449 1 96.88 32 TRP B C 1
ATOM 2515 O O . TRP B 1 32 ? -1.721 6.914 7.645 1 96.88 32 TRP B O 1
ATOM 2525 N N . SER B 1 33 ? -3.586 8.148 7.281 1 98.38 33 SER B N 1
ATOM 2526 C CA . SER B 1 33 ? -2.889 9.406 7.527 1 98.38 33 SER B CA 1
ATOM 2527 C C . SER B 1 33 ? -2.449 9.523 8.984 1 98.38 33 SER B C 1
ATOM 2529 O O . SER B 1 33 ? -1.361 10.031 9.266 1 98.38 33 SER B O 1
ATOM 2531 N N . TYR B 1 34 ? -3.342 9.047 9.891 1 98.12 34 TYR B N 1
ATOM 2532 C CA . TYR B 1 34 ? -3.029 9.008 11.312 1 98.12 34 TYR B CA 1
ATOM 2533 C C . TYR B 1 34 ? -1.765 8.203 11.57 1 98.12 34 TYR B C 1
ATOM 2535 O O . TYR B 1 34 ? -0.854 8.664 12.266 1 98.12 34 TYR B O 1
ATOM 2543 N N . LEU B 1 35 ? -1.635 7.043 10.961 1 98 35 LEU B N 1
ATOM 2544 C CA . LEU B 1 35 ? -0.464 6.184 11.102 1 98 35 LEU B CA 1
ATOM 2545 C C . LEU B 1 35 ? 0.763 6.832 10.469 1 98 35 LEU B C 1
ATOM 2547 O O . LEU B 1 35 ? 1.853 6.805 11.039 1 98 35 LEU B O 1
ATOM 2551 N N . ALA B 1 36 ? 0.587 7.434 9.32 1 98.69 36 ALA B N 1
ATOM 2552 C CA . ALA B 1 36 ? 1.693 8.062 8.609 1 98.69 36 ALA B CA 1
ATOM 2553 C C . ALA B 1 36 ? 2.283 9.219 9.414 1 98.69 36 ALA B C 1
ATOM 2555 O O . ALA B 1 36 ? 3.506 9.375 9.484 1 98.69 36 ALA B O 1
ATOM 2556 N N . LEU B 1 37 ? 1.408 10.008 9.977 1 98.69 37 LEU B N 1
ATOM 2557 C CA . LEU B 1 37 ? 1.866 11.148 10.766 1 98.69 37 LEU B CA 1
ATOM 2558 C C . LEU B 1 37 ? 2.738 10.688 11.93 1 98.69 37 LEU B C 1
ATOM 2560 O O . LEU B 1 37 ? 3.779 11.281 12.203 1 98.69 37 LEU B O 1
ATOM 2564 N N . ALA B 1 38 ? 2.326 9.625 12.609 1 97.69 38 ALA B N 1
ATOM 2565 C CA . ALA B 1 38 ? 3.084 9.094 13.734 1 97.69 38 ALA B CA 1
ATOM 2566 C C . ALA B 1 38 ? 4.504 8.727 13.32 1 97.69 38 ALA B C 1
ATOM 2568 O O . ALA B 1 38 ? 5.473 9.109 13.984 1 97.69 38 ALA B O 1
ATOM 2569 N N . VAL B 1 39 ? 4.641 8.062 12.219 1 98 39 VAL B N 1
ATOM 2570 C CA . VAL B 1 39 ? 5.949 7.605 11.758 1 98 39 VAL B CA 1
ATOM 2571 C C . VAL B 1 39 ? 6.797 8.805 11.336 1 98 39 VAL B C 1
ATOM 2573 O O . VAL B 1 39 ? 7.973 8.898 11.695 1 98 39 VAL B O 1
ATOM 2576 N N . LEU B 1 40 ? 6.191 9.719 10.57 1 98.5 40 LEU B N 1
ATOM 2577 C CA . LEU B 1 40 ? 6.934 10.875 10.078 1 98.5 40 LEU B CA 1
ATOM 2578 C C . LEU B 1 40 ? 7.449 11.727 11.234 1 98.5 40 LEU B C 1
ATOM 2580 O O . LEU B 1 40 ? 8.578 12.211 11.195 1 98.5 40 LEU B O 1
ATOM 2584 N N . LYS B 1 41 ? 6.676 11.875 12.266 1 97.69 41 LYS B N 1
ATOM 2585 C CA . LYS B 1 41 ? 7.109 12.648 13.422 1 97.69 41 LYS B CA 1
ATOM 2586 C C . LYS B 1 41 ? 8.273 11.969 14.133 1 97.69 41 LYS B C 1
ATOM 2588 O O . LYS B 1 41 ? 9.219 12.633 14.562 1 97.69 41 LYS B O 1
ATOM 2593 N N . ARG B 1 42 ? 8.234 10.672 14.266 1 97.12 42 ARG B N 1
ATOM 2594 C CA . ARG B 1 42 ? 9.297 9.922 14.922 1 97.12 42 ARG B CA 1
ATOM 2595 C C . ARG B 1 42 ? 10.609 10.039 14.156 1 97.12 42 ARG B C 1
ATOM 2597 O O . ARG B 1 42 ? 11.688 10.047 14.758 1 97.12 42 ARG B O 1
ATOM 2604 N N . TYR B 1 43 ? 10.5 10.203 12.844 1 97.62 43 TYR B N 1
ATOM 2605 C CA . TYR B 1 43 ? 11.695 10.172 12.008 1 97.62 43 TYR B CA 1
ATOM 2606 C C . TYR B 1 43 ? 12.156 11.578 11.672 1 97.62 43 TYR B C 1
ATOM 2608 O O . TYR B 1 43 ? 13.211 11.758 11.055 1 97.62 43 TYR B O 1
ATOM 2616 N N . LYS B 1 44 ? 11.43 12.594 12.039 1 97.38 44 LYS B N 1
ATOM 2617 C CA . LYS B 1 44 ? 11.758 13.977 11.695 1 97.38 44 LYS B CA 1
ATOM 2618 C C . LYS B 1 44 ? 13.195 14.305 12.055 1 97.38 44 LYS B C 1
ATOM 2620 O O . LYS B 1 44 ? 13.961 14.789 11.219 1 97.38 44 LYS B O 1
ATOM 2625 N N . SER B 1 45 ? 13.641 13.945 13.289 1 95.75 45 SER B N 1
ATOM 2626 C CA . SER B 1 45 ? 14.992 14.266 13.742 1 95.75 45 SER B CA 1
ATOM 2627 C C . SER B 1 45 ? 16 13.25 13.211 1 95.75 45 SER B C 1
ATOM 2629 O O . SER B 1 45 ? 17.141 13.594 12.93 1 95.75 45 SER B O 1
ATOM 2631 N N . ILE B 1 46 ? 15.539 12.062 13.016 1 95.69 46 ILE B N 1
ATOM 2632 C CA . ILE B 1 46 ? 16.422 10.992 12.586 1 95.69 46 ILE B CA 1
ATOM 2633 C C . ILE B 1 46 ? 16.859 11.234 11.141 1 95.69 46 ILE B C 1
ATOM 2635 O O . ILE B 1 46 ? 18.047 11.117 10.82 1 95.69 46 ILE B O 1
ATOM 2639 N N . TRP B 1 47 ? 15.922 11.617 10.305 1 96.69 47 TRP B N 1
ATOM 2640 C CA . TRP B 1 47 ? 16.219 11.859 8.898 1 96.69 47 TRP B CA 1
ATOM 2641 C C . TRP B 1 47 ? 16.516 13.336 8.648 1 96.69 47 TRP B C 1
ATOM 2643 O O . TRP B 1 47 ? 16.891 13.719 7.539 1 96.69 47 TRP B O 1
ATOM 2653 N N . ASN B 1 48 ? 16.344 14.125 9.672 1 96.31 48 ASN B N 1
ATOM 2654 C CA . ASN B 1 48 ? 16.609 15.562 9.609 1 96.31 48 ASN B CA 1
ATOM 2655 C C . ASN B 1 48 ? 15.852 16.219 8.453 1 96.31 48 ASN B C 1
ATOM 2657 O O . ASN B 1 48 ? 16.469 16.719 7.52 1 96.31 48 ASN B O 1
ATOM 2661 N N . PHE B 1 49 ? 14.586 16.281 8.547 1 97.69 49 PHE B N 1
ATOM 2662 C CA . PHE B 1 49 ? 13.766 16.906 7.52 1 97.69 49 PHE B CA 1
ATOM 2663 C C . PHE B 1 49 ? 12.75 17.859 8.148 1 97.69 49 PHE B C 1
ATOM 2665 O O . PHE B 1 49 ? 12.477 17.766 9.352 1 97.69 49 PHE B O 1
ATOM 2672 N N . ASP B 1 50 ? 12.289 18.781 7.32 1 97.88 50 ASP B N 1
ATOM 2673 C CA . ASP B 1 50 ? 11.164 19.625 7.711 1 97.88 50 ASP B CA 1
ATOM 2674 C C . ASP B 1 50 ? 9.836 18.969 7.344 1 97.88 50 ASP B C 1
ATOM 2676 O O . ASP B 1 50 ? 9.633 18.578 6.195 1 97.88 50 ASP B O 1
ATOM 2680 N N . LEU B 1 51 ? 8.977 18.844 8.273 1 98.5 51 LEU B N 1
ATOM 2681 C CA . LEU B 1 51 ? 7.652 18.281 8.039 1 98.5 51 LEU B CA 1
ATOM 2682 C C . LEU B 1 51 ? 6.629 19.391 7.801 1 98.5 51 LEU B C 1
ATOM 2684 O O . LEU B 1 51 ? 6.473 20.281 8.641 1 98.5 51 LEU B O 1
ATOM 2688 N N . VAL B 1 52 ? 6.016 19.391 6.719 1 98.69 52 VAL B N 1
ATOM 2689 C CA . VAL B 1 52 ? 4.961 20.344 6.379 1 98.69 52 VAL B CA 1
ATOM 2690 C C . VAL B 1 52 ? 3.611 19.625 6.355 1 98.69 52 VAL B C 1
ATOM 2692 O O . VAL B 1 52 ? 3.428 18.656 5.613 1 98.69 52 VAL B O 1
ATOM 2695 N N . LEU B 1 53 ? 2.664 20.094 7.188 1 98.81 53 LEU B N 1
ATOM 2696 C CA . LEU B 1 53 ? 1.316 19.531 7.215 1 98.81 53 LEU B CA 1
ATOM 2697 C C . LEU B 1 53 ? 0.399 20.281 6.25 1 98.81 53 LEU B C 1
ATOM 2699 O O . LEU B 1 53 ? 0.353 21.516 6.262 1 98.81 53 LEU B O 1
ATOM 2703 N N . ASN B 1 54 ? -0.261 19.547 5.41 1 98.88 54 ASN B N 1
ATOM 2704 C CA . ASN B 1 54 ? -1.164 20.094 4.402 1 98.88 54 ASN B CA 1
ATOM 2705 C C . ASN B 1 54 ? -2.555 19.469 4.5 1 98.88 54 ASN B C 1
ATOM 2707 O O . ASN B 1 54 ? -2.902 18.578 3.719 1 98.88 54 ASN B O 1
ATOM 2711 N N . PRO B 1 55 ? -3.406 20 5.426 1 98.88 55 PRO B N 1
ATOM 2712 C CA . PRO B 1 55 ? -4.77 19.469 5.531 1 98.88 55 PRO B CA 1
ATOM 2713 C C . PRO B 1 55 ? -5.625 19.797 4.309 1 98.88 55 PRO B C 1
ATOM 2715 O O . PRO B 1 55 ? -5.734 20.953 3.916 1 98.88 55 PRO B O 1
ATOM 2718 N N . ILE B 1 56 ? -6.176 18.797 3.688 1 98.88 56 ILE B N 1
ATOM 2719 C CA . ILE B 1 56 ? -7.035 18.906 2.516 1 98.88 56 ILE B CA 1
ATOM 2720 C C . ILE B 1 56 ? -8.227 17.969 2.668 1 98.88 56 ILE B C 1
ATOM 2722 O O . ILE B 1 56 ? -8.102 16.875 3.227 1 98.88 56 ILE B O 1
ATOM 2726 N N . TRP B 1 57 ? -9.336 18.422 2.168 1 98.56 57 TRP B N 1
ATOM 2727 C CA . TRP B 1 57 ? -10.562 17.641 2.279 1 98.56 57 TRP B CA 1
ATOM 2728 C C . TRP B 1 57 ? -10.531 16.438 1.352 1 98.56 57 TRP B C 1
ATOM 2730 O O . TRP B 1 57 ? -10.461 16.578 0.129 1 98.56 57 TRP B O 1
ATOM 2740 N N . LEU B 1 58 ? -10.641 15.234 1.904 1 97.75 58 LEU B N 1
ATOM 2741 C CA . LEU B 1 58 ? -10.516 13.984 1.162 1 97.75 58 LEU B CA 1
ATOM 2742 C C . LEU B 1 58 ? -11.672 13.812 0.189 1 97.75 58 LEU B C 1
ATOM 2744 O O . LEU B 1 58 ? -11.492 13.312 -0.921 1 97.75 58 LEU B O 1
ATOM 2748 N N . GLY B 1 59 ? -12.906 14.156 0.631 1 96.69 59 GLY B N 1
ATOM 2749 C CA . GLY B 1 59 ? -14.047 14.047 -0.265 1 96.69 59 GLY B CA 1
ATOM 2750 C C . GLY B 1 59 ? -13.836 14.766 -1.584 1 96.69 59 GLY B C 1
ATOM 2751 O O . GLY B 1 59 ? -14.188 14.242 -2.645 1 96.69 59 GLY B O 1
ATOM 2752 N N . GLY B 1 60 ? -13.312 16 -1.506 1 97.81 60 GLY B N 1
ATOM 2753 C CA . GLY B 1 60 ? -13 16.75 -2.713 1 97.81 60 GLY B CA 1
ATOM 2754 C C . GLY B 1 60 ? -11.938 16.078 -3.572 1 97.81 60 GLY B C 1
ATOM 2755 O O . GLY B 1 60 ? -12.039 16.078 -4.801 1 97.81 60 GLY B O 1
ATOM 2756 N N . VAL B 1 61 ? -10.914 15.492 -2.941 1 98.19 61 VAL B N 1
ATOM 2757 C CA . VAL B 1 61 ? -9.828 14.82 -3.648 1 98.19 61 VAL B CA 1
ATOM 2758 C C . VAL B 1 61 ? -10.375 13.609 -4.41 1 98.19 61 VAL B C 1
ATOM 2760 O O . VAL B 1 61 ? -10.102 13.445 -5.602 1 98.19 61 VAL B O 1
ATOM 2763 N N . VAL B 1 62 ? -11.148 12.781 -3.695 1 96.44 62 VAL B N 1
ATOM 2764 C CA . VAL B 1 62 ? -11.703 11.562 -4.273 1 96.44 62 VAL B CA 1
ATOM 2765 C C . VAL B 1 62 ? -12.602 11.914 -5.461 1 96.44 62 VAL B C 1
ATOM 2767 O O . VAL B 1 62 ? -12.516 11.289 -6.52 1 96.44 62 VAL B O 1
ATOM 2770 N N . SER B 1 63 ? -13.391 12.898 -5.32 1 96.44 63 SER B N 1
ATOM 2771 C CA . SER B 1 63 ? -14.312 13.328 -6.367 1 96.44 63 SER B CA 1
ATOM 2772 C C . SER B 1 63 ? -13.555 13.836 -7.594 1 96.44 63 SER B C 1
ATOM 2774 O O . SER B 1 63 ? -13.836 13.414 -8.719 1 96.44 63 SER B O 1
ATOM 2776 N N . LEU B 1 64 ? -12.594 14.711 -7.402 1 97.5 64 LEU B N 1
ATOM 2777 C CA . LEU B 1 64 ? -11.883 15.344 -8.508 1 97.5 64 LEU B CA 1
ATOM 2778 C C . LEU B 1 64 ? -10.992 14.336 -9.227 1 97.5 64 LEU B C 1
ATOM 2780 O O . LEU B 1 64 ? -10.852 14.383 -10.445 1 97.5 64 LEU B O 1
ATOM 2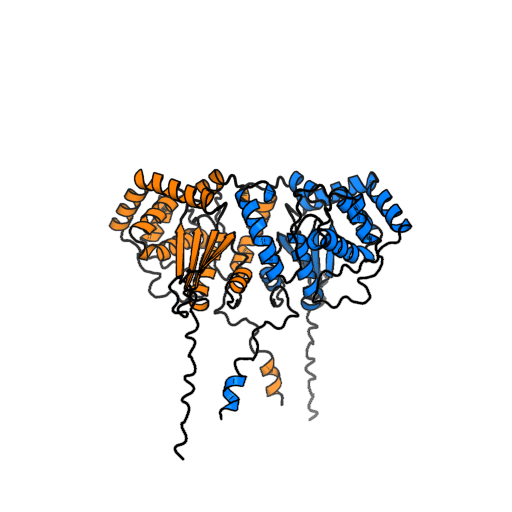784 N N . ALA B 1 65 ? -10.359 13.445 -8.477 1 97.38 65 ALA B N 1
ATOM 2785 C CA . ALA B 1 65 ? -9.445 12.461 -9.039 1 97.38 65 ALA B CA 1
ATOM 2786 C C . ALA B 1 65 ? -10.211 11.281 -9.633 1 97.38 65 ALA B C 1
ATOM 2788 O O . ALA B 1 65 ? -9.625 10.422 -10.297 1 97.38 65 ALA B O 1
ATOM 2789 N N . LYS B 1 66 ? -11.539 11.172 -9.328 1 94.88 66 LYS B N 1
ATOM 2790 C CA . LYS B 1 66 ? -12.391 10.055 -9.719 1 94.88 66 LYS B CA 1
ATOM 2791 C C . LYS B 1 66 ? -11.875 8.742 -9.133 1 94.88 66 LYS B C 1
ATOM 2793 O O . LYS B 1 66 ? -11.844 7.715 -9.82 1 94.88 66 LYS B O 1
ATOM 2798 N N . SER B 1 67 ? -11.367 8.938 -7.969 1 93.88 67 SER B N 1
ATOM 2799 C CA . SER B 1 67 ? -10.906 7.766 -7.234 1 93.88 67 SER B CA 1
ATOM 2800 C C . SER B 1 67 ? -12.078 7.012 -6.609 1 93.88 67 SER B C 1
ATOM 2802 O O . SER B 1 67 ? -13.172 7.555 -6.484 1 93.88 67 SER B O 1
ATOM 2804 N N . VAL B 1 68 ? -11.836 5.754 -6.309 1 89.94 68 VAL B N 1
ATOM 2805 C CA . VAL B 1 68 ? -12.812 4.941 -5.586 1 89.94 68 VAL B CA 1
ATOM 2806 C C . VAL B 1 68 ? -12.258 4.578 -4.207 1 89.94 68 VAL B C 1
ATOM 2808 O O . VAL B 1 68 ? -11.305 3.807 -4.098 1 89.94 68 VAL B O 1
ATOM 2811 N N . PRO B 1 69 ? -12.836 5.133 -3.207 1 88 69 PRO B N 1
ATOM 2812 C CA . PRO B 1 69 ? -12.344 4.805 -1.865 1 88 69 PRO B CA 1
ATOM 2813 C C . PRO B 1 69 ? -12.492 3.322 -1.529 1 88 69 PRO B C 1
ATOM 2815 O O . PRO B 1 69 ? -13.406 2.66 -2.033 1 88 69 PRO B O 1
ATOM 2818 N N . PRO B 1 70 ? -11.656 2.84 -0.653 1 85.44 70 PRO B N 1
ATOM 2819 C CA . PRO B 1 70 ? -11.664 1.419 -0.298 1 85.44 70 PRO B CA 1
ATOM 2820 C C . PRO B 1 70 ? -13.016 0.953 0.24 1 85.44 70 PRO B C 1
ATOM 2822 O O . PRO B 1 70 ? -13.422 -0.185 -0.009 1 85.44 70 PRO B O 1
ATOM 2825 N N . PHE B 1 71 ? -13.758 1.777 0.877 1 84.06 71 PHE B N 1
ATOM 2826 C CA . PHE B 1 71 ? -14.984 1.339 1.539 1 84.06 71 PHE B CA 1
ATOM 2827 C C . PHE B 1 71 ? -16.094 1.078 0.521 1 84.06 71 PHE B C 1
ATOM 2829 O O . PHE B 1 71 ? -17.109 0.465 0.844 1 84.06 71 PHE B O 1
ATOM 2836 N N . LYS B 1 72 ? -15.867 1.548 -0.71 1 88.31 72 LYS B N 1
ATOM 2837 C CA . LYS B 1 72 ? -16.859 1.331 -1.755 1 88.31 72 LYS B CA 1
ATOM 2838 C C . LYS B 1 72 ? -16.688 -0.031 -2.418 1 88.31 72 LYS B C 1
ATOM 2840 O O . LYS B 1 72 ? -17.531 -0.474 -3.186 1 88.31 72 LYS B O 1
ATOM 2845 N N . ILE B 1 73 ? -15.555 -0.701 -2.172 1 92.06 73 ILE B N 1
ATOM 2846 C CA . ILE B 1 73 ? -15.289 -2.061 -2.631 1 92.06 73 ILE B CA 1
ATOM 2847 C C . ILE B 1 73 ? -15.391 -3.029 -1.456 1 92.06 73 ILE B C 1
ATOM 2849 O O . ILE B 1 73 ? -14.523 -3.049 -0.581 1 92.06 73 ILE B O 1
ATOM 2853 N N . PRO B 1 74 ? -16.438 -3.854 -1.445 1 93.44 74 PRO B N 1
ATOM 2854 C CA . PRO B 1 74 ? -16.75 -4.645 -0.252 1 93.44 74 PRO B CA 1
ATOM 2855 C C . PRO B 1 74 ? -15.555 -5.441 0.258 1 93.44 74 PRO B C 1
ATOM 2857 O O . PRO B 1 74 ? -15.234 -5.395 1.449 1 93.44 74 PRO B O 1
ATOM 2860 N N . ASN B 1 75 ? -14.828 -6.152 -0.621 1 96.5 75 ASN B N 1
ATOM 2861 C CA . ASN B 1 75 ? -13.68 -6.949 -0.191 1 96.5 75 ASN B CA 1
ATOM 2862 C C . ASN B 1 75 ? -12.57 -6.074 0.377 1 96.5 75 ASN B C 1
ATOM 2864 O O . ASN B 1 75 ? -11.883 -6.469 1.32 1 96.5 75 ASN B O 1
ATOM 2868 N N . LYS B 1 76 ? -12.359 -4.91 -0.213 1 94.69 76 LYS B N 1
ATOM 2869 C CA . LYS B 1 76 ? -11.344 -3.99 0.29 1 94.69 76 LYS B CA 1
ATOM 2870 C C . LYS B 1 76 ? -11.734 -3.438 1.658 1 94.69 76 LYS B C 1
ATOM 2872 O O . LYS B 1 76 ? -10.875 -3.281 2.535 1 94.69 76 LYS B O 1
ATOM 2877 N N . CYS B 1 77 ? -12.969 -3.104 1.792 1 92.88 77 CYS B N 1
ATOM 2878 C CA . CYS B 1 77 ? -13.477 -2.621 3.072 1 92.88 77 CYS B CA 1
ATOM 2879 C C . CYS B 1 77 ? -13.242 -3.648 4.172 1 92.88 77 CYS B C 1
ATOM 2881 O O . CYS B 1 77 ? -12.789 -3.301 5.266 1 92.88 77 CYS B O 1
ATOM 2883 N N . LYS B 1 78 ? -13.578 -4.871 3.863 1 94.31 78 LYS B N 1
ATOM 2884 C CA . LYS B 1 78 ? -13.383 -5.945 4.828 1 94.31 78 LYS B CA 1
ATOM 2885 C C . LYS B 1 78 ? -11.914 -6.07 5.223 1 94.31 78 LYS B C 1
ATOM 2887 O O . LYS B 1 78 ? -11.586 -6.168 6.41 1 94.31 78 LYS B O 1
ATOM 2892 N N . LEU B 1 79 ? -11.023 -6.07 4.238 1 95.88 79 LEU B N 1
ATOM 2893 C CA . LEU B 1 79 ? -9.602 -6.176 4.527 1 95.88 79 LEU B CA 1
ATOM 2894 C C . LEU B 1 79 ? -9.133 -5.012 5.395 1 95.88 79 LEU B C 1
ATOM 2896 O O . LEU B 1 79 ? -8.375 -5.203 6.352 1 95.88 79 LEU B O 1
ATOM 2900 N N . MET B 1 80 ? -9.547 -3.832 5 1 93.75 80 MET B N 1
ATOM 2901 C CA . MET B 1 80 ? -9.141 -2.637 5.727 1 93.75 80 MET B CA 1
ATOM 2902 C C . MET B 1 80 ? -9.539 -2.732 7.195 1 93.75 80 MET B C 1
ATOM 2904 O O . MET B 1 80 ? -8.75 -2.404 8.086 1 93.75 80 MET B O 1
ATOM 2908 N N . ALA B 1 81 ? -10.742 -3.15 7.48 1 92.75 81 ALA B N 1
ATOM 2909 C CA . ALA B 1 81 ? -11.234 -3.283 8.844 1 92.75 81 ALA B CA 1
ATOM 2910 C C . ALA B 1 81 ? -10.391 -4.273 9.641 1 92.75 81 ALA B C 1
ATOM 2912 O O . ALA B 1 81 ? -10.148 -4.07 10.836 1 92.75 81 ALA B O 1
ATOM 2913 N N . GLU B 1 82 ? -9.945 -5.301 8.984 1 93.88 82 GLU B N 1
ATOM 2914 C CA . GLU B 1 82 ? -9.148 -6.332 9.656 1 93.88 82 GLU B CA 1
ATOM 2915 C C . GLU B 1 82 ? -7.699 -5.895 9.82 1 93.88 82 GLU B C 1
ATOM 2917 O O . GLU B 1 82 ? -7.051 -6.234 10.812 1 93.88 82 GLU B O 1
ATOM 2922 N N . GLU B 1 83 ? -7.219 -5.113 8.938 1 94.81 83 GLU B N 1
ATOM 2923 C CA . GLU B 1 83 ? -5.797 -4.781 8.875 1 94.81 83 GLU B CA 1
ATOM 2924 C C . GLU B 1 83 ? -5.465 -3.594 9.773 1 94.81 83 GLU B C 1
ATOM 2926 O O . GLU B 1 83 ? -4.371 -3.518 10.336 1 94.81 83 GLU B O 1
ATOM 2931 N N . LEU B 1 84 ? -6.363 -2.67 9.891 1 95.75 84 LEU B N 1
ATOM 2932 C CA . LEU B 1 84 ? -6.066 -1.402 10.555 1 95.75 84 LEU B CA 1
ATOM 2933 C C . LEU B 1 84 ? -5.633 -1.63 12 1 95.75 84 LEU B C 1
ATOM 2935 O O . LEU B 1 84 ? -4.602 -1.109 12.43 1 95.75 84 LEU B O 1
ATOM 2939 N N . PRO B 1 85 ? -6.383 -2.477 12.797 1 96 85 PRO B N 1
ATOM 2940 C CA . PRO B 1 85 ? -5.91 -2.713 14.164 1 96 85 PRO B CA 1
ATOM 2941 C C . PRO B 1 85 ? -4.531 -3.373 14.211 1 96 85 PRO B C 1
ATOM 2943 O O . PRO B 1 85 ? -3.711 -3.043 15.07 1 96 85 PRO B O 1
ATOM 2946 N N . LEU B 1 86 ? -4.242 -4.289 13.305 1 96.75 86 LEU B N 1
ATOM 2947 C CA . LEU B 1 86 ? -2.951 -4.965 13.242 1 96.75 86 LEU B CA 1
ATOM 2948 C C . LEU B 1 86 ? -1.842 -3.984 12.875 1 96.75 86 LEU B C 1
ATOM 2950 O O . LEU B 1 86 ? -0.748 -4.039 13.438 1 96.75 86 LEU B O 1
ATOM 2954 N N . MET B 1 87 ? -2.189 -3.115 11.922 1 96.88 87 MET B N 1
ATOM 2955 C CA . MET B 1 87 ? -1.217 -2.113 11.5 1 96.88 87 MET B CA 1
ATOM 2956 C C . MET B 1 87 ? -0.939 -1.118 12.625 1 96.88 87 MET B C 1
ATOM 2958 O O . MET B 1 87 ? 0.206 -0.709 12.828 1 96.88 87 MET B O 1
ATOM 2962 N N . ALA B 1 88 ? -1.996 -0.696 13.305 1 97.06 88 ALA B N 1
ATOM 2963 C CA . ALA B 1 88 ? -1.813 0.211 14.438 1 97.06 88 ALA B CA 1
ATOM 2964 C C . ALA B 1 88 ? -0.878 -0.393 15.477 1 97.06 88 ALA B C 1
ATOM 2966 O O . ALA B 1 88 ? 0.003 0.292 16 1 97.06 88 ALA B O 1
ATOM 2967 N N . MET B 1 89 ? -1.057 -1.653 15.727 1 96.44 89 MET B N 1
ATOM 2968 C CA . MET B 1 89 ? -0.178 -2.361 16.656 1 96.44 89 MET B CA 1
ATOM 2969 C C . MET B 1 89 ? 1.253 -2.395 16.125 1 96.44 89 MET B C 1
ATOM 2971 O O . MET B 1 89 ? 2.197 -2.131 16.875 1 96.44 89 MET B O 1
ATOM 2975 N N . PHE B 1 90 ? 1.429 -2.66 14.914 1 97.12 90 PHE B N 1
ATOM 2976 C CA . PHE B 1 90 ? 2.736 -2.703 14.273 1 97.12 90 PHE B CA 1
ATOM 2977 C C . PHE B 1 90 ? 3.418 -1.342 14.336 1 97.12 90 PHE B C 1
ATOM 2979 O O . PHE B 1 90 ? 4.625 -1.258 14.578 1 97.12 90 PHE B O 1
ATOM 2986 N N . PHE B 1 91 ? 2.654 -0.282 14.164 1 96.88 91 PHE B N 1
ATOM 2987 C CA . PHE B 1 91 ? 3.18 1.078 14.172 1 96.88 91 PHE B CA 1
ATOM 2988 C C . PHE B 1 91 ? 3.326 1.592 15.602 1 96.88 91 PHE B C 1
ATOM 2990 O O . PHE B 1 91 ? 3.926 2.645 15.828 1 96.88 91 PHE B O 1
ATOM 2997 N N . GLY B 1 92 ? 2.732 0.887 16.562 1 95.56 92 GLY B N 1
ATOM 2998 C CA . GLY B 1 92 ? 2.834 1.305 17.953 1 95.56 92 GLY B CA 1
ATOM 2999 C C . GLY B 1 92 ? 1.959 2.5 18.281 1 95.56 92 GLY B C 1
ATOM 3000 O O . GLY B 1 92 ? 2.379 3.4 19 1 95.56 92 GLY B O 1
ATOM 3001 N N . VAL B 1 93 ? 0.818 2.551 17.672 1 95.81 93 VAL B N 1
ATOM 3002 C CA . VAL B 1 93 ? -0.107 3.648 17.953 1 95.81 93 VAL B CA 1
ATOM 3003 C C . VAL B 1 93 ? -1.433 3.094 18.453 1 95.81 93 VAL B C 1
ATOM 3005 O O . VAL B 1 93 ? -1.857 2.01 18.062 1 95.81 93 VAL B O 1
ATOM 3008 N N . GLU B 1 94 ? -2.055 3.791 19.422 1 96.5 94 GLU B N 1
ATOM 3009 C CA . GLU B 1 94 ? -3.398 3.434 19.859 1 96.5 94 GLU B CA 1
ATOM 3010 C C . GLU B 1 94 ? -4.434 3.73 18.781 1 96.5 94 GLU B C 1
ATOM 3012 O O . GLU B 1 94 ? -4.363 4.77 18.125 1 96.5 94 GLU B O 1
ATOM 3017 N N . TYR B 1 95 ? -5.293 2.775 18.609 1 96.56 95 TYR B N 1
ATOM 3018 C CA . TYR B 1 95 ? -6.285 2.922 17.547 1 96.56 95 TYR B CA 1
ATOM 3019 C C . TYR B 1 95 ? -7.578 2.203 17.906 1 96.56 95 TYR B C 1
ATOM 3021 O O . TYR B 1 95 ? -7.559 1.025 18.281 1 96.56 95 TYR B O 1
ATOM 3029 N N . HIS B 1 96 ? -8.641 2.908 17.812 1 93.88 96 HIS B N 1
ATOM 3030 C CA . HIS B 1 96 ? -9.992 2.373 17.922 1 93.88 96 HIS B CA 1
ATOM 3031 C C . HIS B 1 96 ? -10.852 2.754 16.719 1 93.88 96 HIS B C 1
ATOM 3033 O O . HIS B 1 96 ? -10.945 3.932 16.375 1 93.88 96 HIS B O 1
ATOM 3039 N N . PRO B 1 97 ? -11.398 1.734 16.125 1 87.06 97 PRO B N 1
ATOM 3040 C CA . PRO B 1 97 ? -12.219 2.035 14.938 1 87.06 97 PRO B CA 1
ATOM 3041 C C . PRO B 1 97 ? -13.414 2.922 15.266 1 87.06 97 PRO B C 1
ATOM 3043 O O . PRO B 1 97 ? -14.008 2.797 16.344 1 87.06 97 PRO B O 1
ATOM 3046 N N . ILE B 1 98 ? -13.656 3.742 14.32 1 78.44 98 ILE B N 1
ATOM 3047 C CA . ILE B 1 98 ? -14.844 4.574 14.477 1 78.44 98 ILE B CA 1
ATOM 3048 C C . ILE B 1 98 ? -16.062 3.836 13.93 1 78.44 98 ILE B C 1
ATOM 3050 O O . ILE B 1 98 ? -15.961 3.098 12.945 1 78.44 98 ILE B O 1
ATOM 3054 N N . LYS B 1 99 ? -17.141 3.994 14.547 1 74.62 99 LYS B N 1
ATOM 3055 C CA . LYS B 1 99 ? -18.375 3.264 14.234 1 74.62 99 LYS B CA 1
ATOM 3056 C C . LYS B 1 99 ? -18.984 3.754 12.93 1 74.62 99 LYS B C 1
ATOM 3058 O O . LYS B 1 99 ? -19.578 2.971 12.188 1 74.62 99 LYS B O 1
ATOM 3063 N N . THR B 1 100 ? -18.875 5.102 12.727 1 73.62 100 THR B N 1
ATOM 3064 C CA . THR B 1 100 ? -19.547 5.672 11.562 1 73.62 100 THR B CA 1
ATOM 3065 C C . THR B 1 100 ? -18.547 5.996 10.461 1 73.62 100 THR B C 1
ATOM 3067 O O . THR B 1 100 ? -17.578 6.73 10.68 1 73.62 100 THR B O 1
ATOM 3070 N N . PHE B 1 101 ? -18.531 5.254 9.383 1 74.25 101 PHE B N 1
ATOM 3071 C CA . PHE B 1 101 ? -17.719 5.562 8.211 1 74.25 101 PHE B CA 1
ATOM 3072 C C . PHE B 1 101 ? -18.469 5.238 6.926 1 74.25 101 PHE B C 1
ATOM 3074 O O . PHE B 1 101 ? -19.156 4.215 6.844 1 74.25 101 PHE B O 1
ATOM 3081 N N . PRO B 1 102 ? -18.391 6.195 5.945 1 76.94 102 PRO B N 1
ATOM 3082 C CA . PRO B 1 102 ? -17.656 7.453 5.855 1 76.94 102 PRO B CA 1
ATOM 3083 C C . PRO B 1 102 ? -18.391 8.617 6.52 1 76.94 102 PRO B C 1
ATOM 3085 O O . PRO B 1 102 ? -19.609 8.586 6.664 1 76.94 102 PRO B O 1
ATOM 3088 N N . VAL B 1 103 ? -17.547 9.57 7.023 1 88.56 103 VAL B N 1
ATOM 3089 C CA . VAL B 1 103 ? -18.062 10.758 7.688 1 88.56 103 VAL B CA 1
ATOM 3090 C C . VAL B 1 103 ? -17.672 12 6.887 1 88.56 103 VAL B C 1
ATOM 3092 O O . VAL B 1 103 ? -16.625 12.031 6.234 1 88.56 103 VAL B O 1
ATOM 3095 N N . ASN B 1 104 ? -18.609 12.969 6.855 1 93.12 104 ASN B N 1
ATOM 3096 C CA . ASN B 1 104 ? -18.312 14.234 6.199 1 93.12 104 ASN B CA 1
ATOM 3097 C C . ASN B 1 104 ? -17.406 15.109 7.066 1 93.12 104 ASN B C 1
ATOM 3099 O O . ASN B 1 104 ? -17.844 15.625 8.094 1 93.12 104 ASN B O 1
ATOM 3103 N N . THR B 1 105 ? -16.203 15.336 6.617 1 96.88 105 THR B N 1
ATOM 3104 C CA . THR B 1 105 ? -15.227 16.062 7.418 1 96.88 105 THR B CA 1
ATOM 3105 C C . THR B 1 105 ? -15.031 17.469 6.887 1 96.88 105 THR B C 1
ATOM 3107 O O . THR B 1 105 ? -14.086 18.156 7.277 1 96.88 105 THR B O 1
ATOM 3110 N N . LEU B 1 106 ? -15.883 17.938 6.031 1 97.94 106 LEU B N 1
ATOM 3111 C CA . LEU B 1 106 ? -15.695 19.203 5.324 1 97.94 106 LEU B CA 1
ATOM 3112 C C . LEU B 1 106 ? -15.477 20.344 6.309 1 97.94 106 LEU B C 1
ATOM 3114 O O . LEU B 1 106 ? -14.539 21.125 6.164 1 97.94 106 LEU B O 1
ATOM 3118 N N . LYS B 1 107 ? -16.25 20.453 7.344 1 97.81 107 LYS B N 1
ATOM 3119 C CA . LYS B 1 107 ? -16.188 21.562 8.281 1 97.81 107 LYS B CA 1
ATOM 3120 C C . LYS B 1 107 ? -14.875 21.547 9.062 1 97.81 107 LYS B C 1
ATOM 3122 O O . LYS B 1 107 ? -14.242 22.594 9.25 1 97.81 107 LYS B O 1
ATOM 3127 N N . VAL B 1 108 ? -14.445 20.375 9.516 1 98 108 VAL B N 1
ATOM 3128 C CA . VAL B 1 108 ? -13.203 20.266 10.273 1 98 108 VAL B CA 1
ATOM 3129 C C . VAL B 1 108 ? -12.016 20.594 9.383 1 98 108 VAL B C 1
ATOM 3131 O O . VAL B 1 108 ? -11.062 21.25 9.82 1 98 108 VAL B O 1
ATOM 3134 N N . MET B 1 109 ? -12.086 20.203 8.102 1 98.62 109 MET B N 1
ATOM 3135 C CA . MET B 1 109 ? -10.969 20.453 7.188 1 98.62 109 MET B CA 1
ATOM 3136 C C . MET B 1 109 ? -10.891 21.938 6.82 1 98.62 109 MET B C 1
ATOM 3138 O O . MET B 1 109 ? -9.805 22.469 6.621 1 98.62 109 MET B O 1
ATOM 3142 N N . ARG B 1 110 ? -12.047 22.594 6.695 1 98.81 110 ARG B N 1
ATOM 3143 C CA . ARG B 1 110 ? -12.055 24.047 6.516 1 98.81 110 ARG B CA 1
ATOM 3144 C C . ARG B 1 110 ? -11.391 24.734 7.695 1 98.81 110 ARG B C 1
ATOM 3146 O O . ARG B 1 110 ? -10.625 25.688 7.504 1 98.81 110 ARG B O 1
ATOM 3153 N N . LEU B 1 111 ? -11.719 24.281 8.898 1 98.69 111 LEU B N 1
ATOM 3154 C CA . LEU B 1 111 ? -11.109 24.859 10.086 1 98.69 111 LEU B CA 1
ATOM 3155 C C . LEU B 1 111 ? -9.594 24.656 10.078 1 98.69 111 LEU B C 1
ATOM 3157 O O . LEU B 1 111 ? -8.844 25.594 10.367 1 98.69 111 LEU B O 1
ATOM 3161 N N . LEU B 1 112 ? -9.141 23.469 9.719 1 98.75 112 LEU B N 1
ATOM 3162 C CA . LEU B 1 112 ? -7.707 23.188 9.703 1 98.75 112 LEU B CA 1
ATOM 3163 C C . LEU B 1 112 ? -7 24.047 8.656 1 98.75 112 LEU B C 1
ATOM 3165 O O . LEU B 1 112 ? -5.852 24.453 8.859 1 98.75 112 LEU B O 1
ATOM 3169 N N . ARG B 1 113 ? -7.656 24.297 7.531 1 98.81 113 ARG B N 1
ATOM 3170 C CA . ARG B 1 113 ? -7.062 25.188 6.543 1 98.81 113 ARG B CA 1
ATOM 3171 C C . ARG B 1 113 ? -6.848 26.578 7.125 1 98.81 113 ARG B C 1
ATOM 3173 O O . ARG B 1 113 ? -5.789 27.188 6.93 1 98.81 113 ARG B O 1
ATOM 3180 N N . VAL B 1 114 ? -7.848 27.094 7.801 1 98.81 114 VAL B N 1
ATOM 3181 C CA . VAL B 1 114 ? -7.762 28.406 8.414 1 98.81 114 VAL B CA 1
ATOM 3182 C C . VAL B 1 114 ? -6.645 28.422 9.461 1 98.81 114 VAL B C 1
ATOM 3184 O O . VAL B 1 114 ? -5.887 29.391 9.555 1 98.81 114 VAL B O 1
ATOM 3187 N N . ILE B 1 115 ? -6.531 27.375 10.25 1 98.56 115 ILE B N 1
ATOM 3188 C CA . ILE B 1 115 ? -5.48 27.281 11.258 1 98.56 115 ILE B CA 1
ATOM 3189 C C . ILE B 1 115 ? -4.113 27.266 10.578 1 98.56 115 ILE B C 1
ATOM 3191 O O . ILE B 1 115 ? -3.178 27.922 11.039 1 98.56 115 ILE B O 1
ATOM 3195 N N . ARG B 1 116 ? -3.992 26.594 9.492 1 98.62 116 ARG B N 1
ATOM 3196 C CA . ARG B 1 116 ? -2.744 26.547 8.734 1 98.62 116 ARG B CA 1
ATOM 3197 C C . ARG B 1 116 ? -2.322 27.938 8.281 1 98.62 116 ARG B C 1
ATOM 3199 O O . ARG B 1 116 ? -1.132 28.25 8.273 1 98.62 116 ARG B O 1
ATOM 3206 N N . ILE B 1 117 ? -3.273 28.766 7.949 1 98.31 117 ILE B N 1
ATOM 3207 C CA . ILE B 1 117 ? -2.998 30.078 7.375 1 98.31 117 ILE B CA 1
ATOM 3208 C C . ILE B 1 117 ? -2.744 31.078 8.5 1 98.31 117 ILE B C 1
ATOM 3210 O O . ILE B 1 117 ? -1.782 31.859 8.445 1 98.31 117 ILE B O 1
ATOM 3214 N N . TYR B 1 118 ? -3.486 31.031 9.578 1 97.88 118 TYR B N 1
ATOM 3215 C CA . TYR B 1 118 ? -3.496 32.125 10.531 1 97.88 118 TYR B CA 1
ATOM 3216 C C . TYR B 1 118 ? -2.754 31.766 11.812 1 97.88 118 TYR B C 1
ATOM 3218 O O . TYR B 1 118 ? -2.307 32.625 12.555 1 97.88 118 TYR B O 1
ATOM 3226 N N . LYS B 1 119 ? -2.691 30.469 12.102 1 97.56 119 LYS B N 1
ATOM 3227 C CA . LYS B 1 119 ? -1.998 29.984 13.289 1 97.56 119 LYS B CA 1
ATOM 3228 C C . LYS B 1 119 ? -1.142 28.766 12.961 1 97.56 119 LYS B C 1
ATOM 3230 O O . LYS B 1 119 ? -1.259 27.719 13.617 1 97.56 119 LYS B O 1
ATOM 3235 N N . PRO B 1 120 ? -0.216 28.922 12.008 1 97.75 120 PRO B N 1
ATOM 3236 C CA . PRO B 1 120 ? 0.549 27.75 11.562 1 97.75 120 PRO B CA 1
ATOM 3237 C C . PRO B 1 120 ? 1.323 27.078 12.695 1 97.75 120 PRO B C 1
ATOM 3239 O O . PRO B 1 120 ? 1.532 25.875 12.664 1 97.75 120 PRO B O 1
ATOM 3242 N N . GLU B 1 121 ? 1.7 27.812 13.727 1 96.38 121 GLU B N 1
ATOM 3243 C CA . GLU B 1 121 ? 2.482 27.266 14.836 1 96.38 121 GLU B CA 1
ATOM 3244 C C . GLU B 1 121 ? 1.653 26.297 15.672 1 96.38 121 GLU B C 1
ATOM 3246 O O . GLU B 1 121 ? 2.203 25.531 16.469 1 96.38 121 GLU B O 1
ATOM 3251 N N . LYS B 1 122 ? 0.304 26.312 15.469 1 96.56 122 LYS B N 1
ATOM 3252 C CA . LYS B 1 122 ? -0.577 25.469 16.266 1 96.56 122 LYS B CA 1
ATOM 3253 C C . LYS B 1 122 ? -1.127 24.312 15.453 1 96.56 122 LYS B C 1
ATOM 3255 O O . LYS B 1 122 ? -1.825 23.438 15.984 1 96.56 122 LYS B O 1
ATOM 3260 N N . LEU B 1 123 ? -0.82 24.25 14.156 1 98.12 123 LEU B N 1
ATOM 3261 C CA . LEU B 1 123 ? -1.401 23.266 13.266 1 98.12 123 LEU B CA 1
ATOM 3262 C C . LEU B 1 123 ? -1.023 21.844 13.703 1 98.12 123 LEU B C 1
ATOM 3264 O O . LEU B 1 123 ? -1.867 20.953 13.703 1 98.12 123 LEU B O 1
ATOM 3268 N N . ASP B 1 124 ? 0.2 21.672 14.07 1 97.06 124 ASP B N 1
ATOM 3269 C CA . ASP B 1 124 ? 0.684 20.359 14.484 1 97.06 124 ASP B CA 1
ATOM 3270 C C . ASP B 1 124 ? -0.105 19.844 15.688 1 97.06 124 ASP B C 1
ATOM 3272 O O . ASP B 1 124 ? -0.613 18.719 15.664 1 97.06 124 ASP B O 1
ATOM 3276 N N . ALA B 1 125 ? -0.191 20.672 16.672 1 95.12 125 ALA B N 1
ATOM 3277 C CA . ALA B 1 125 ? -0.913 20.297 17.891 1 95.12 125 ALA B CA 1
ATOM 3278 C C . ALA B 1 125 ? -2.387 20.031 17.578 1 95.12 125 ALA B C 1
ATOM 3280 O O . ALA B 1 125 ? -2.982 19.094 18.141 1 95.12 125 ALA B O 1
ATOM 3281 N N . CYS B 1 126 ? -3 20.844 16.75 1 96.69 126 CYS B N 1
ATOM 3282 C CA . CYS B 1 126 ? -4.398 20.672 16.375 1 96.69 126 CYS B CA 1
ATOM 3283 C C . CYS B 1 126 ? -4.602 19.328 15.664 1 96.69 126 CYS B C 1
ATOM 3285 O O . CYS B 1 126 ? -5.555 18.609 15.953 1 96.69 126 CYS B O 1
ATOM 3287 N N . THR B 1 127 ? -3.715 19.031 14.727 1 97.94 127 THR B N 1
ATOM 3288 C CA . THR B 1 127 ? -3.793 17.797 13.969 1 97.94 127 THR B CA 1
ATOM 3289 C C . THR B 1 127 ? -3.695 16.594 14.906 1 97.94 127 THR B C 1
ATOM 3291 O O . THR B 1 127 ? -4.52 15.672 14.836 1 97.94 127 THR B O 1
ATOM 3294 N N . ASP B 1 128 ? -2.789 16.641 15.828 1 96.5 128 ASP B N 1
ATOM 3295 C CA . ASP B 1 128 ? -2.625 15.555 16.797 1 96.5 128 ASP B CA 1
ATOM 3296 C C . ASP B 1 128 ? -3.896 15.359 17.625 1 96.5 128 ASP B C 1
ATOM 3298 O O . ASP B 1 128 ? -4.355 14.227 17.797 1 96.5 128 ASP B O 1
ATOM 3302 N N . ARG B 1 129 ? -4.383 16.438 18.094 1 95.38 129 ARG B N 1
ATOM 3303 C CA . ARG B 1 129 ? -5.555 16.391 18.953 1 95.38 129 ARG B CA 1
ATOM 3304 C C . ARG B 1 129 ? -6.766 15.844 18.219 1 95.38 129 ARG B C 1
ATOM 3306 O O . ARG B 1 129 ? -7.547 15.07 18.766 1 95.38 129 ARG B O 1
ATOM 3313 N N . LEU B 1 130 ? -6.957 16.266 17.047 1 96.75 130 LEU B N 1
ATOM 3314 C CA . LEU B 1 130 ? -8.109 15.82 16.266 1 96.75 130 LEU B CA 1
ATOM 3315 C C . LEU B 1 130 ? -7.98 14.352 15.883 1 96.75 130 LEU B C 1
ATOM 3317 O O . LEU B 1 130 ? -8.969 13.609 15.891 1 96.75 130 LEU B O 1
ATOM 3321 N N . PHE B 1 131 ? -6.781 13.898 15.492 1 97.06 131 PHE B N 1
ATOM 3322 C CA . PHE B 1 131 ? -6.574 12.477 15.234 1 97.06 131 PHE B CA 1
ATOM 3323 C C . PHE B 1 131 ? -6.828 11.656 16.5 1 97.06 131 PHE B C 1
ATOM 3325 O O . PHE B 1 131 ? -7.477 10.609 16.438 1 97.06 131 PHE B O 1
ATOM 3332 N N . LYS B 1 132 ? -6.367 12.109 17.609 1 95.25 132 LYS B N 1
ATOM 3333 C CA . LYS B 1 132 ? -6.629 11.414 18.859 1 95.25 132 LYS B CA 1
ATOM 3334 C C . LYS B 1 132 ? -8.125 11.352 19.156 1 95.25 132 LYS B C 1
ATOM 3336 O O . LYS B 1 132 ? -8.641 10.305 19.547 1 95.25 132 LYS B O 1
ATOM 3341 N N . ALA B 1 133 ? -8.727 12.484 19.062 1 94.56 133 ALA B N 1
ATOM 3342 C CA . ALA B 1 133 ? -10.164 12.531 19.297 1 94.56 133 ALA B CA 1
ATOM 3343 C C . ALA B 1 133 ? -10.891 11.523 18.422 1 94.56 133 ALA B C 1
ATOM 3345 O O . ALA B 1 133 ? -11.82 10.844 18.875 1 94.56 133 ALA B O 1
ATOM 3346 N N . THR B 1 134 ? -10.477 11.414 17.188 1 95.38 134 THR B N 1
ATOM 3347 C CA . THR B 1 134 ? -11.156 10.562 16.219 1 95.38 134 THR B CA 1
ATOM 3348 C C . THR B 1 134 ? -10.82 9.094 16.453 1 95.38 134 THR B C 1
ATOM 3350 O O . THR B 1 134 ? -11.727 8.266 16.609 1 95.38 134 THR B O 1
ATOM 3353 N N . PHE B 1 135 ? -9.562 8.719 16.641 1 95.81 135 PHE B N 1
ATOM 3354 C CA . PHE B 1 135 ? -9.164 7.32 16.531 1 95.81 135 PHE B CA 1
ATOM 3355 C C . PHE B 1 135 ? -8.844 6.746 17.906 1 95.81 135 PHE B C 1
ATOM 3357 O O . PHE B 1 135 ? -8.586 5.547 18.031 1 95.81 135 PHE B O 1
ATOM 3364 N N . VAL B 1 136 ? -8.828 7.547 18.891 1 94.94 136 VAL B N 1
ATOM 3365 C CA . VAL B 1 136 ? -8.609 7.059 20.25 1 94.94 136 VAL B CA 1
ATOM 3366 C C . VAL B 1 136 ? -9.859 7.281 21.094 1 94.94 136 VAL B C 1
ATOM 3368 O O . VAL B 1 136 ? -10.367 6.352 21.719 1 94.94 136 VAL B O 1
ATOM 3371 N N . ASP B 1 137 ? -10.391 8.469 21 1 92.56 137 ASP B N 1
ATOM 3372 C CA . ASP B 1 137 ? -11.539 8.828 21.828 1 92.56 137 ASP B CA 1
ATOM 3373 C C . ASP B 1 137 ? -12.852 8.508 21.109 1 92.56 137 ASP B C 1
ATOM 3375 O O . ASP B 1 137 ? -13.93 8.703 21.672 1 92.56 137 ASP B O 1
ATOM 3379 N N . LYS B 1 138 ? -12.82 8.109 19.875 1 92.25 138 LYS B N 1
ATOM 3380 C CA . LYS B 1 138 ? -13.961 7.621 19.094 1 92.25 138 LYS B CA 1
ATOM 3381 C C . LYS B 1 138 ? -14.977 8.734 18.8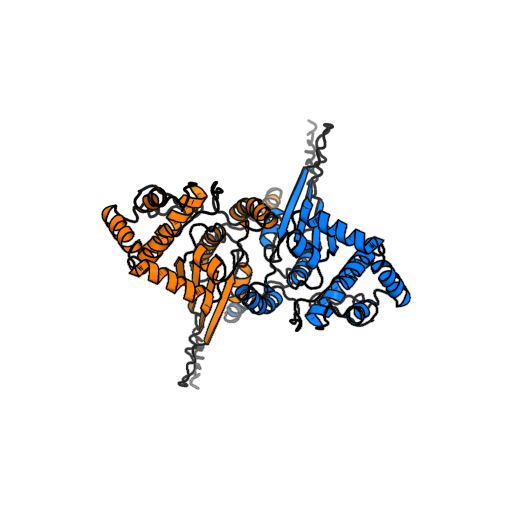59 1 92.25 138 LYS B C 1
ATOM 3383 O O . LYS B 1 138 ? -16.188 8.492 18.875 1 92.25 138 LYS B O 1
ATOM 3388 N N . ILE B 1 139 ? -14.453 9.953 18.766 1 91.88 139 ILE B N 1
ATOM 3389 C CA . ILE B 1 139 ? -15.32 11.062 18.391 1 91.88 139 ILE B CA 1
ATOM 3390 C C . ILE B 1 139 ? -15.352 11.195 16.859 1 91.88 139 ILE B C 1
ATOM 3392 O O . ILE B 1 139 ? -14.312 11.336 16.219 1 91.88 139 ILE B O 1
ATOM 3396 N N . SER B 1 140 ? -16.531 11.219 16.297 1 91.94 140 SER B N 1
ATOM 3397 C CA . SER B 1 140 ? -16.688 11.344 14.852 1 91.94 140 SER B CA 1
ATOM 3398 C C . SER B 1 140 ? -16.234 12.719 14.359 1 91.94 140 SER B C 1
ATOM 3400 O O . SER B 1 140 ? -16.703 13.742 14.867 1 91.94 140 SER B O 1
ATOM 3402 N N . PRO B 1 141 ? -15.398 12.742 13.367 1 93.31 141 PRO B N 1
ATOM 3403 C CA . PRO B 1 141 ? -15 14.047 12.836 1 93.31 141 PRO B CA 1
ATOM 3404 C C . PRO B 1 141 ? -16.125 14.742 12.078 1 93.31 141 PRO B C 1
ATOM 3406 O O . PRO B 1 141 ? -16.016 15.93 11.75 1 93.31 141 PRO B O 1
ATOM 3409 N N . GLY B 1 142 ? -17.203 14.062 11.844 1 92.19 142 GLY B N 1
ATOM 3410 C CA . GLY B 1 142 ? -18.391 14.664 11.25 1 92.19 142 GLY B CA 1
ATOM 3411 C C . GLY B 1 142 ? -19.219 15.453 12.242 1 92.19 142 GLY B C 1
ATOM 3412 O O . GLY B 1 142 ? -20.078 16.25 11.852 1 92.19 142 GLY B O 1
ATOM 3413 N N . ASP B 1 143 ? -19.016 15.133 13.461 1 91.81 143 ASP B N 1
ATOM 3414 C CA . ASP B 1 143 ? -19.672 15.898 14.516 1 91.81 143 ASP B CA 1
ATOM 3415 C C . ASP B 1 143 ? -18.859 17.125 14.906 1 91.81 143 ASP B C 1
ATOM 3417 O O . ASP B 1 143 ? -18.25 17.156 15.977 1 91.81 143 ASP B O 1
ATOM 3421 N N . PHE B 1 144 ? -19 18.062 14.055 1 94.06 144 PHE B N 1
ATOM 3422 C CA . PHE B 1 144 ? -18.125 19.234 14.117 1 94.06 144 PHE B CA 1
ATOM 3423 C C . PHE B 1 144 ? -18.203 19.891 15.484 1 94.06 144 PHE B C 1
ATOM 3425 O O . PHE B 1 144 ? -17.188 20.25 16.078 1 94.06 144 PHE B O 1
ATOM 3432 N N . ASP B 1 145 ? -19.391 20.078 16.031 1 91.19 145 ASP B N 1
ATOM 3433 C CA . ASP B 1 145 ? -19.609 20.781 17.297 1 91.19 145 ASP B CA 1
ATOM 3434 C C . ASP B 1 145 ? -18.969 20.047 18.469 1 91.19 145 ASP B C 1
ATOM 3436 O O . ASP B 1 145 ? -18.594 20.656 19.453 1 91.19 145 ASP B O 1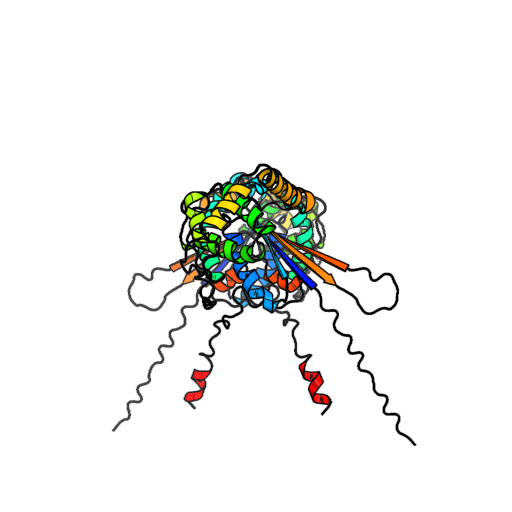
ATOM 3440 N N . ILE B 1 146 ? -18.781 18.766 18.25 1 89.12 146 ILE B N 1
ATOM 3441 C CA . ILE B 1 146 ? -18.234 17.953 19.328 1 89.12 146 ILE B CA 1
ATOM 3442 C C . ILE B 1 146 ? -16.719 17.875 19.188 1 89.12 146 ILE B C 1
ATOM 3444 O O . ILE B 1 146 ? -15.992 18.156 20.156 1 89.12 146 ILE B O 1
ATOM 3448 N N . ILE B 1 147 ? -16.203 17.688 18.031 1 88.19 147 ILE B N 1
ATOM 3449 C CA . ILE B 1 147 ? -14.789 17.391 17.875 1 88.19 147 ILE B CA 1
ATOM 3450 C C . ILE B 1 147 ? -13.969 18.656 18.062 1 88.19 147 ILE B C 1
ATOM 3452 O O . ILE B 1 147 ? -12.844 18.625 18.578 1 88.19 147 ILE B O 1
ATOM 3456 N N . VAL B 1 148 ? -14.562 19.766 17.781 1 92.44 148 VAL B N 1
ATOM 3457 C CA . VAL B 1 148 ? -13.812 21.016 17.844 1 92.44 148 VAL B CA 1
ATOM 3458 C C . VAL B 1 148 ? -13.531 21.375 19.297 1 92.44 148 VAL B C 1
ATOM 3460 O O . VAL B 1 148 ? -12.578 22.094 19.594 1 92.44 148 VAL B O 1
ATOM 3463 N N . LYS B 1 149 ? -14.32 20.812 20.203 1 90.88 149 LYS B N 1
ATOM 3464 C CA . LYS B 1 149 ? -14.109 21.062 21.625 1 90.88 149 LYS B CA 1
ATOM 3465 C C . LYS B 1 149 ? -12.766 20.484 22.078 1 90.88 149 LYS B C 1
ATOM 3467 O O . LYS B 1 149 ? -12.203 20.938 23.078 1 90.88 149 LYS B O 1
ATOM 3472 N N . ALA B 1 150 ? -12.289 19.531 21.359 1 90.44 150 ALA B N 1
ATOM 3473 C CA . ALA B 1 150 ? -10.984 18.938 21.672 1 90.44 150 ALA B CA 1
ATOM 3474 C C . ALA B 1 150 ? -9.867 19.969 21.547 1 90.44 150 ALA B C 1
ATOM 3476 O O . ALA B 1 150 ? -8.797 19.812 22.141 1 90.44 150 ALA B O 1
ATOM 3477 N N . LEU B 1 151 ? -10.102 21.047 20.844 1 93.69 151 LEU B N 1
ATOM 3478 C CA . LEU B 1 151 ? -9.07 22.047 20.578 1 93.69 151 LEU B CA 1
ATOM 3479 C C . LEU B 1 151 ? -9.031 23.094 21.672 1 93.69 151 LEU B C 1
ATOM 3481 O O . LEU B 1 151 ? -8.07 23.875 21.781 1 93.69 151 LEU B O 1
ATOM 3485 N N . SER B 1 152 ? -10.055 23.172 22.484 1 87.5 152 SER B N 1
ATOM 3486 C CA . SER B 1 152 ? -10.133 24.156 23.562 1 87.5 152 SER B CA 1
ATOM 3487 C C . SER B 1 152 ? -10.109 23.484 24.922 1 87.5 152 SER B C 1
ATOM 3489 O O . SER B 1 152 ? -10.078 24.156 25.953 1 87.5 152 SER B O 1
ATOM 3491 N N . SER B 1 153 ? -10.242 22.188 24.969 1 75.81 153 SER B N 1
ATOM 3492 C CA . SER B 1 153 ? -10.289 21.469 26.234 1 75.81 153 SER B CA 1
ATOM 3493 C C . SER B 1 153 ? -8.883 21.125 26.734 1 75.81 153 SER B C 1
ATOM 3495 O O . SER B 1 153 ? -7.957 20.984 25.938 1 75.81 153 SER B O 1
ATOM 3497 N N . ASN B 1 154 ? -8.664 21.25 28.047 1 64.06 154 ASN B N 1
ATOM 3498 C CA . ASN B 1 154 ? -7.418 20.891 28.703 1 64.06 154 ASN B CA 1
ATOM 3499 C C . ASN B 1 154 ? -7.203 19.375 28.703 1 64.06 154 ASN B C 1
ATOM 3501 O O . ASN B 1 154 ? -6.285 18.875 29.359 1 64.06 154 ASN B O 1
ATOM 3505 N N . GLN B 1 155 ? -8.023 18.656 28.172 1 54.19 155 GLN B N 1
ATOM 3506 C CA . GLN B 1 155 ? -7.879 17.203 28.281 1 54.19 155 GLN B CA 1
ATOM 3507 C C . GLN B 1 155 ? -6.652 16.719 27.516 1 54.19 155 GLN B C 1
ATOM 3509 O O . GLN B 1 155 ? -6.426 17.125 26.375 1 54.19 155 GLN B O 1
ATOM 3514 N N . ALA B 1 156 ? -5.516 16.359 28.281 1 44.97 156 ALA B N 1
ATOM 3515 C CA . ALA B 1 156 ? -4.227 15.781 27.906 1 44.97 156 ALA B CA 1
ATOM 3516 C C . ALA B 1 156 ? -4.41 14.664 26.891 1 44.97 156 ALA B C 1
ATOM 3518 O O . ALA B 1 156 ? -4.988 13.617 27.203 1 44.97 156 ALA B O 1
ATOM 3519 N N . SER B 1 157 ? -4.816 14.812 25.719 1 43.53 157 SER B N 1
ATOM 3520 C CA . SER B 1 157 ? -5.066 13.609 24.922 1 43.53 157 SER B CA 1
ATOM 3521 C C . SER B 1 157 ? -3.777 13.07 24.312 1 43.53 157 SER B C 1
ATOM 3523 O O . SER B 1 157 ? -3.484 13.32 23.141 1 43.53 157 SER B O 1
ATOM 3525 N N . SER B 1 158 ? -2.59 13 24.953 1 41.38 158 SER B N 1
ATOM 3526 C CA . SER B 1 158 ? -1.455 12.531 24.156 1 41.38 158 SER B CA 1
ATOM 3527 C C . SER B 1 158 ? -1.621 11.07 23.75 1 41.38 158 SER B C 1
ATOM 3529 O O . SER B 1 158 ? -1.646 10.188 24.609 1 41.38 158 SER B O 1
ATOM 3531 N N . SER B 1 159 ? -2.426 10.773 22.938 1 40 159 SER B N 1
ATOM 3532 C CA . SER B 1 159 ? -2.557 9.352 22.641 1 40 159 SER B CA 1
ATOM 3533 C C . SER B 1 159 ? -1.214 8.75 22.234 1 40 159 SER B C 1
ATOM 3535 O O . SER B 1 159 ? -1.156 7.617 21.75 1 40 159 SER B O 1
ATOM 3537 N N . PHE B 1 160 ? -0.353 9.469 21.5 1 41.78 160 PHE B N 1
ATOM 3538 C CA . PHE B 1 160 ? 0.844 8.766 21.062 1 41.78 160 PHE B CA 1
ATOM 3539 C C . PHE B 1 160 ? 1.675 8.305 22.25 1 41.78 160 PHE B C 1
ATOM 3541 O O . PHE B 1 160 ? 2.207 9.125 23 1 41.78 160 PHE B O 1
ATOM 3548 N N . SER B 1 161 ? 1.416 7.219 22.875 1 37.69 161 SER B N 1
ATOM 3549 C CA . SER B 1 161 ? 1.982 6.676 24.109 1 37.69 161 SER B CA 1
ATOM 3550 C C . SER B 1 161 ? 3.461 7.027 24.234 1 37.69 161 SER B C 1
ATOM 3552 O O . SER B 1 161 ? 3.893 7.547 25.266 1 37.69 161 SER B O 1
ATOM 3554 N N . ASN B 1 162 ? 4.352 6.062 23.625 1 37.34 162 ASN B N 1
ATOM 3555 C CA . ASN B 1 162 ? 5.699 5.961 24.172 1 37.34 162 ASN B CA 1
ATOM 3556 C C . ASN B 1 162 ? 6.438 7.293 24.078 1 37.34 162 ASN B C 1
ATOM 3558 O O . ASN B 1 162 ? 7.656 7.344 24.25 1 37.34 162 ASN B O 1
ATOM 3562 N N . VAL B 1 163 ? 5.918 8.195 23.438 1 34.59 163 VAL B N 1
ATOM 3563 C CA . VAL B 1 163 ? 6.574 9.492 23.578 1 34.59 163 VAL B CA 1
ATOM 3564 C C . VAL B 1 163 ? 6.055 10.195 24.844 1 34.59 163 VAL B C 1
ATOM 3566 O O . VAL B 1 163 ? 4.844 10.328 25.016 1 34.59 163 VAL B O 1
ATOM 3569 N N . ARG B 1 164 ? 6.738 10.266 25.984 1 35.25 164 ARG B N 1
ATOM 3570 C CA . ARG B 1 164 ? 6.465 11 27.219 1 35.25 164 ARG B CA 1
ATOM 3571 C C . ARG B 1 164 ? 5.617 12.234 26.938 1 35.25 164 ARG B C 1
ATOM 3573 O O . ARG B 1 164 ? 5.996 13.086 26.125 1 35.25 164 ARG B O 1
ATOM 3580 N N . PRO B 1 165 ? 4.273 12.102 27.328 1 36.75 165 PRO B N 1
ATOM 3581 C CA . PRO B 1 165 ? 3.557 13.359 27.156 1 36.75 165 PRO B CA 1
ATOM 3582 C C . PRO B 1 165 ? 4.355 14.57 27.625 1 36.75 165 PRO B C 1
ATOM 3584 O O . PRO B 1 165 ? 4.875 14.562 28.75 1 36.75 165 PRO B O 1
ATOM 3587 N N . SER B 1 166 ? 4.973 15.164 26.781 1 34.94 166 SER B N 1
ATOM 3588 C CA . SER B 1 166 ? 5.566 16.391 27.312 1 34.94 166 SER B CA 1
ATOM 3589 C C . SER B 1 166 ? 4.508 17.281 27.938 1 34.94 166 SER B C 1
ATOM 3591 O O . SER B 1 166 ? 3.324 17.188 27.609 1 34.94 166 SER B O 1
ATOM 3593 N N . LYS B 1 167 ? 4.773 17.906 29.062 1 40.94 167 LYS B N 1
ATOM 3594 C CA . LYS B 1 167 ? 4.031 18.953 29.766 1 40.94 167 LYS B CA 1
ATOM 3595 C C . LYS B 1 167 ? 3.105 19.688 28.797 1 40.94 167 LYS B C 1
ATOM 3597 O O . LYS B 1 167 ? 2.158 20.359 29.234 1 40.94 167 LYS B O 1
ATOM 3602 N N . SER B 1 168 ? 3.359 19.625 27.5 1 43.03 168 SER B N 1
ATOM 3603 C CA . SER B 1 168 ? 2.707 20.422 26.469 1 43.03 168 SER B CA 1
ATOM 3604 C C . SER B 1 168 ? 1.387 19.797 26.031 1 43.03 168 SER B C 1
ATOM 3606 O O . SER B 1 168 ? 0.593 20.438 25.344 1 43.03 168 SER B O 1
ATOM 3608 N N . GLU B 1 169 ? 1.095 18.516 26.25 1 47.75 169 GLU B N 1
ATOM 3609 C CA . GLU B 1 169 ? -0.068 17.812 25.734 1 47.75 169 GLU B CA 1
ATOM 3610 C C . GLU B 1 169 ? -1.354 18.281 26.406 1 47.75 169 GLU B C 1
ATOM 3612 O O . GLU B 1 169 ? -2.439 18.156 25.828 1 47.75 169 GLU B O 1
ATOM 3617 N N . LYS B 1 170 ? -1.249 18.812 27.703 1 54.66 170 LYS B N 1
ATOM 3618 C CA . LYS B 1 170 ? -2.406 19.234 28.484 1 54.66 170 LYS B CA 1
ATOM 3619 C C . LYS B 1 170 ? -2.779 20.672 28.172 1 54.66 170 LYS B C 1
ATOM 3621 O O . LYS B 1 170 ? -3.6 21.281 28.859 1 54.66 170 LYS B O 1
ATOM 3626 N N . ALA B 1 171 ? -2.154 21.125 27.078 1 65.19 171 ALA B N 1
ATOM 3627 C CA . ALA B 1 171 ? -2.285 22.578 27.031 1 65.19 171 ALA B CA 1
ATOM 3628 C C . ALA B 1 171 ? -3.41 23 26.094 1 65.19 171 ALA B C 1
ATOM 3630 O O . ALA B 1 171 ? -3.664 22.328 25.078 1 65.19 171 ALA B O 1
ATOM 3631 N N . VAL B 1 172 ? -4.336 23.719 26.562 1 80.5 172 VAL B N 1
ATOM 3632 C CA . VAL B 1 172 ? -5.312 24.422 25.734 1 80.5 172 VAL B CA 1
ATOM 3633 C C . VAL B 1 172 ? -4.625 25.016 24.5 1 80.5 172 VAL B C 1
ATOM 3635 O O . VAL B 1 172 ? -3.652 25.766 24.625 1 80.5 172 VAL B O 1
ATOM 3638 N N . ILE B 1 173 ? -5.125 24.516 23.344 1 91.12 173 ILE B N 1
ATOM 3639 C CA . ILE B 1 173 ? -4.527 25.031 22.125 1 91.12 173 ILE B CA 1
ATOM 3640 C C . ILE B 1 173 ? -5.074 26.422 21.828 1 91.12 173 ILE B C 1
ATOM 3642 O O . ILE B 1 173 ? -4.312 27.344 21.5 1 91.12 173 ILE B O 1
ATOM 3646 N N . PHE B 1 174 ? -6.434 26.453 22.016 1 94 174 PHE B N 1
ATOM 3647 C CA . PHE B 1 174 ? -7.105 27.734 21.797 1 94 174 PHE B CA 1
ATOM 3648 C C . PHE B 1 174 ? -8.016 28.062 22.969 1 94 174 PHE B C 1
ATOM 3650 O O . PHE B 1 174 ? -8.688 27.188 23.516 1 94 174 PHE B O 1
ATOM 3657 N N . ASN B 1 175 ? -8.016 29.25 23.312 1 91.31 175 ASN B N 1
ATOM 3658 C CA . ASN B 1 175 ? -9.125 29.672 24.172 1 91.31 175 ASN B CA 1
ATOM 3659 C C . ASN B 1 175 ? -10.43 29.766 23.391 1 91.31 175 ASN B C 1
ATOM 3661 O O . ASN B 1 175 ? -10.43 29.719 22.156 1 91.31 175 ASN B O 1
ATOM 3665 N N . GLU B 1 176 ? -11.5 29.844 24.094 1 90.12 176 GLU B N 1
ATOM 3666 C CA . GLU B 1 176 ? -12.828 29.766 23.469 1 90.12 176 GLU B CA 1
ATOM 3667 C C . GLU B 1 176 ? -13.016 30.891 22.453 1 90.12 176 GLU B C 1
ATOM 3669 O O . GLU B 1 176 ? -13.578 30.656 21.375 1 90.12 176 GLU B O 1
ATOM 3674 N N . SER B 1 177 ? -12.586 32.062 22.797 1 93.62 177 SER B N 1
ATOM 3675 C CA . SER B 1 177 ? -12.75 33.219 21.906 1 93.62 177 SER B CA 1
ATOM 3676 C C . SER B 1 177 ? -11.938 33.062 20.641 1 93.62 177 SER B C 1
ATOM 3678 O O . SER B 1 177 ? -12.43 33.312 19.531 1 93.62 177 SER B O 1
ATOM 3680 N N . GLU B 1 178 ? -10.719 32.656 20.781 1 94.38 178 GLU B N 1
ATOM 3681 C CA . GLU B 1 178 ? -9.852 32.406 19.625 1 94.38 178 GLU B CA 1
ATOM 3682 C C . GLU B 1 178 ? -10.438 31.328 18.703 1 94.38 178 GLU B C 1
ATOM 3684 O O . GLU B 1 178 ? -10.453 31.5 17.484 1 94.38 178 GLU B O 1
ATOM 3689 N N . LEU B 1 179 ? -10.898 30.328 19.312 1 95.44 179 LEU B N 1
ATOM 3690 C CA . LEU B 1 179 ? -11.461 29.219 18.531 1 95.44 179 LEU B CA 1
ATOM 3691 C C . LEU B 1 179 ? -12.703 29.672 17.781 1 95.44 179 LEU B C 1
ATOM 3693 O O . LEU B 1 179 ? -12.891 29.328 16.609 1 95.44 179 LEU B O 1
ATOM 3697 N N . LYS B 1 180 ? -13.555 30.375 18.422 1 95.44 180 LYS B N 1
ATOM 3698 C CA . LYS B 1 180 ? -14.766 30.891 17.797 1 95.44 180 LYS B CA 1
ATOM 3699 C C . LYS B 1 180 ? -14.43 31.75 16.578 1 95.44 180 LYS B C 1
ATOM 3701 O O . LYS B 1 180 ? -15.109 31.672 15.547 1 95.44 180 LYS B O 1
ATOM 3706 N N . ASN B 1 181 ? -13.414 32.562 16.734 1 97.19 181 ASN B N 1
ATOM 3707 C CA . ASN B 1 181 ? -12.977 33.406 15.617 1 97.19 181 ASN B CA 1
ATOM 3708 C C . ASN B 1 181 ? -12.484 32.594 14.445 1 97.19 181 ASN B C 1
ATOM 3710 O O . ASN B 1 181 ? -12.797 32.875 13.289 1 97.19 181 ASN B O 1
ATOM 3714 N N . LEU B 1 182 ? -11.688 31.609 14.711 1 97.88 182 LEU B N 1
ATOM 3715 C CA . LEU B 1 182 ? -11.172 30.734 13.672 1 97.88 182 LEU B CA 1
ATOM 3716 C C . LEU B 1 182 ? -12.305 29.969 13 1 97.88 182 LEU B C 1
ATOM 3718 O O . LEU B 1 182 ? -12.297 29.781 11.781 1 97.88 182 LEU B O 1
ATOM 3722 N N . MET B 1 183 ? -13.32 29.516 13.758 1 97.62 183 MET B N 1
ATOM 3723 C CA . MET B 1 183 ? -14.469 28.797 13.219 1 97.62 183 MET B CA 1
ATOM 3724 C C . MET B 1 183 ? -15.281 29.688 12.281 1 97.62 183 MET B C 1
ATOM 3726 O O . MET B 1 183 ? -15.766 29.234 11.25 1 97.62 183 MET B O 1
ATOM 3730 N N . ALA B 1 184 ? -15.406 30.922 12.664 1 97.81 184 ALA B N 1
ATOM 3731 C CA . ALA B 1 184 ? -16.109 31.875 11.805 1 97.81 184 ALA B CA 1
ATOM 3732 C C . ALA B 1 184 ? -15.375 32.062 10.477 1 97.81 184 ALA B C 1
ATOM 3734 O O . ALA B 1 184 ? -16 32.094 9.414 1 97.81 184 ALA B O 1
ATOM 3735 N N . LYS B 1 185 ? -14.047 32.188 10.539 1 98.25 185 LYS B N 1
ATOM 3736 C CA . LYS B 1 185 ? -13.242 32.312 9.328 1 98.25 185 LYS B CA 1
ATOM 3737 C C . LYS B 1 185 ? -13.367 31.062 8.461 1 98.25 185 LYS B C 1
ATOM 3739 O O . LYS B 1 185 ? -13.336 31.141 7.23 1 98.25 185 LYS B O 1
ATOM 3744 N N . ALA B 1 186 ? -13.461 29.922 9.086 1 98.38 186 ALA B N 1
ATOM 3745 C CA . ALA B 1 186 ? -13.555 28.641 8.391 1 98.38 186 ALA B CA 1
ATOM 3746 C C . ALA B 1 186 ? -14.82 28.578 7.539 1 98.38 186 ALA B C 1
ATOM 3748 O O . ALA B 1 186 ? -14.836 27.906 6.496 1 98.38 186 ALA B O 1
ATOM 3749 N N . GLU B 1 187 ? -15.859 29.297 7.934 1 97.38 187 GLU B N 1
ATOM 3750 C CA . GLU B 1 187 ? -17.156 29.234 7.25 1 97.38 187 GLU B CA 1
ATOM 3751 C C . GLU B 1 187 ? -17.297 30.359 6.238 1 97.38 187 GLU B C 1
ATOM 3753 O O . GLU B 1 187 ? -18.312 30.469 5.551 1 97.38 187 GLU B O 1
ATOM 3758 N N . SER B 1 188 ? -16.25 31.141 6.082 1 98.31 188 SER B N 1
ATOM 3759 C CA . SER B 1 188 ? -16.281 32.25 5.121 1 98.31 188 SER B CA 1
ATOM 3760 C C . SER B 1 188 ? -16.25 31.719 3.689 1 98.31 188 SER B C 1
ATOM 3762 O O . SER B 1 188 ? -15.711 30.641 3.428 1 98.31 188 SER B O 1
ATOM 3764 N N . ASP B 1 189 ? -16.766 32.469 2.768 1 98.19 189 ASP B N 1
ATOM 3765 C CA . ASP B 1 189 ? -16.734 32.125 1.351 1 98.19 189 ASP B CA 1
ATOM 3766 C C . ASP B 1 189 ? -15.297 32.062 0.83 1 98.19 189 ASP B C 1
ATOM 3768 O O . ASP B 1 189 ? -14.961 31.219 -0.01 1 98.19 189 ASP B O 1
ATOM 3772 N N . GLU B 1 190 ? -14.523 32.938 1.32 1 98.06 190 GLU B N 1
ATOM 3773 C CA . GLU B 1 190 ? -13.117 32.969 0.925 1 98.06 190 GLU B CA 1
ATOM 3774 C C . GLU B 1 190 ? -12.422 31.656 1.261 1 98.06 190 GLU B C 1
ATOM 3776 O O . GLU B 1 190 ? -11.688 31.125 0.438 1 98.06 190 GLU B O 1
ATOM 3781 N N . ASN B 1 191 ? -12.656 31.172 2.443 1 98.69 191 ASN B N 1
ATOM 3782 C CA . ASN B 1 191 ? -12.016 29.938 2.855 1 98.69 191 ASN B CA 1
ATOM 3783 C C . ASN B 1 191 ? -12.578 28.734 2.094 1 98.69 191 ASN B C 1
ATOM 3785 O O . ASN B 1 191 ? -11.836 27.812 1.768 1 98.69 191 ASN B O 1
ATOM 3789 N N . LYS B 1 192 ? -13.875 28.734 1.863 1 98.38 192 LYS B N 1
ATOM 3790 C CA . LYS B 1 192 ? -14.492 27.656 1.084 1 98.38 192 LYS B CA 1
ATOM 3791 C C . LYS B 1 192 ? -13.875 27.562 -0.308 1 98.38 192 LYS B C 1
ATOM 3793 O O . LYS B 1 192 ? -13.508 26.484 -0.761 1 98.38 192 LYS B O 1
ATOM 3798 N N . VAL B 1 193 ? -13.719 28.688 -0.945 1 98.5 193 VAL B N 1
ATOM 3799 C CA . VAL B 1 193 ? -13.102 28.75 -2.268 1 98.5 193 VAL B CA 1
ATOM 3800 C C . VAL B 1 193 ? -11.641 28.328 -2.178 1 98.5 193 VAL B C 1
ATOM 3802 O O . VAL B 1 193 ? -11.133 27.609 -3.037 1 98.5 193 VAL B O 1
ATOM 3805 N N . GLY B 1 194 ? -10.992 28.812 -1.148 1 98.69 194 GLY B N 1
ATOM 3806 C CA . GLY B 1 194 ? -9.594 28.484 -0.942 1 98.69 194 GLY B CA 1
ATOM 3807 C C . GLY B 1 194 ? -9.359 26.984 -0.808 1 98.69 194 GLY B C 1
ATOM 3808 O O . GLY B 1 194 ? -8.422 26.453 -1.398 1 98.69 194 GLY B O 1
ATOM 3809 N N . LEU B 1 195 ? -10.188 26.344 -0.01 1 98.69 195 LEU B N 1
ATOM 3810 C CA . LEU B 1 195 ? -10.031 24.906 0.161 1 98.69 195 LEU B CA 1
ATOM 3811 C C . LEU B 1 195 ? -10.266 24.172 -1.157 1 98.69 195 LEU B C 1
ATOM 3813 O O . LEU B 1 195 ? -9.57 23.203 -1.46 1 98.69 195 LEU B O 1
ATOM 3817 N N . LYS B 1 196 ? -11.219 24.578 -1.907 1 98.5 196 LYS B N 1
ATOM 3818 C CA . LYS B 1 196 ? -11.469 24.016 -3.229 1 98.5 196 LYS B CA 1
ATOM 3819 C C . LYS B 1 196 ? -10.25 24.172 -4.133 1 98.5 196 LYS B C 1
ATOM 3821 O O . LYS B 1 196 ? -9.859 23.234 -4.828 1 98.5 196 LYS B O 1
ATOM 3826 N N . GLU B 1 197 ? -9.695 25.328 -4.141 1 98.62 197 GLU B N 1
ATOM 3827 C CA . GLU B 1 197 ? -8.523 25.609 -4.965 1 98.62 197 GLU B CA 1
ATOM 3828 C C . GLU B 1 197 ? -7.32 24.781 -4.523 1 98.62 197 GLU B C 1
ATOM 3830 O O . GLU B 1 197 ? -6.57 24.266 -5.359 1 98.62 197 GLU B O 1
ATOM 3835 N N . ASP B 1 198 ? -7.121 24.688 -3.223 1 98.75 198 ASP B N 1
ATOM 3836 C CA . ASP B 1 198 ? -6.062 23.844 -2.693 1 98.75 198 ASP B CA 1
ATOM 3837 C C . ASP B 1 198 ? -6.23 22.391 -3.172 1 98.75 198 ASP B C 1
ATOM 3839 O O . ASP B 1 198 ? -5.25 21.734 -3.535 1 98.75 198 ASP B O 1
ATOM 3843 N N . THR B 1 199 ? -7.461 21.953 -3.121 1 98.81 199 THR B N 1
ATOM 3844 C CA . THR B 1 199 ? -7.777 20.578 -3.537 1 98.81 199 THR B CA 1
ATOM 3845 C C . THR B 1 199 ? -7.492 20.391 -5.023 1 98.81 199 THR B C 1
ATOM 3847 O O . THR B 1 199 ? -6.871 19.406 -5.418 1 98.81 199 THR B O 1
ATOM 3850 N N . GLU B 1 200 ? -7.91 21.344 -5.824 1 98.69 200 GLU B N 1
ATOM 3851 C CA . GLU B 1 200 ? -7.703 21.281 -7.27 1 98.69 200 GLU B CA 1
ATOM 3852 C C . GLU B 1 200 ? -6.215 21.266 -7.613 1 98.69 200 GLU B C 1
ATOM 3854 O O . GLU B 1 200 ? -5.781 20.516 -8.484 1 98.69 200 GLU B O 1
ATOM 3859 N N . LYS B 1 201 ? -5.484 22.078 -6.969 1 98.62 201 LYS B N 1
ATOM 3860 C CA . LYS B 1 201 ? -4.043 22.109 -7.191 1 98.62 201 LYS B CA 1
ATOM 3861 C C . LYS B 1 201 ? -3.404 20.766 -6.855 1 98.62 201 LYS B C 1
ATOM 3863 O O . LYS B 1 201 ? -2.615 20.234 -7.637 1 98.62 201 LYS B O 1
ATOM 3868 N N . LEU B 1 202 ? -3.74 20.188 -5.711 1 98.75 202 LEU B N 1
ATOM 3869 C CA . LEU B 1 202 ? -3.168 18.922 -5.242 1 98.75 202 LEU B CA 1
ATOM 3870 C C . LEU B 1 202 ? -3.496 17.781 -6.203 1 98.75 202 LEU B C 1
ATOM 3872 O O . LEU B 1 202 ? -2.645 16.938 -6.484 1 98.75 202 LEU B O 1
ATOM 3876 N N . VAL B 1 203 ? -4.727 17.75 -6.762 1 98.75 203 VAL B N 1
ATOM 3877 C CA . VAL B 1 203 ? -5.18 16.641 -7.613 1 98.75 203 VAL B CA 1
ATOM 3878 C C . VAL B 1 203 ? -4.695 16.875 -9.047 1 98.75 203 VAL B C 1
ATOM 3880 O O . VAL B 1 203 ? -4.148 15.961 -9.672 1 98.75 203 VAL B O 1
ATOM 3883 N N . ASN B 1 204 ? -4.844 18.094 -9.586 1 98.31 204 ASN B N 1
ATOM 3884 C CA . ASN B 1 204 ? -4.613 18.359 -11 1 98.31 204 ASN B CA 1
ATOM 3885 C C . ASN B 1 204 ? -3.135 18.609 -11.289 1 98.31 204 ASN B C 1
ATOM 3887 O O . ASN B 1 204 ? -2.656 18.297 -12.383 1 98.31 204 ASN B O 1
ATOM 3891 N N . GLN B 1 205 ? -2.42 19.141 -10.328 1 97.81 205 GLN B N 1
ATOM 3892 C CA . GLN B 1 205 ? -1.028 19.5 -10.578 1 97.81 205 GLN B CA 1
ATOM 3893 C C . GLN B 1 205 ? -0.076 18.516 -9.898 1 97.81 205 GLN B C 1
ATOM 3895 O O . GLN B 1 205 ? 1.014 18.25 -10.406 1 97.81 205 GLN B O 1
ATOM 3900 N N . GLU B 1 206 ? -0.515 18.031 -8.781 1 98 206 GLU B N 1
ATOM 3901 C CA . GLU B 1 206 ? 0.373 17.156 -8.023 1 98 206 GLU B CA 1
ATOM 3902 C C . GLU B 1 206 ? -0.109 15.703 -8.078 1 98 206 GLU B C 1
ATOM 3904 O O . GLU B 1 206 ? 0.47 14.828 -7.434 1 98 206 GLU B O 1
ATOM 3909 N N . PHE B 1 207 ? -1.225 15.391 -8.75 1 98 207 PHE B N 1
ATOM 3910 C CA . PHE B 1 207 ? -1.721 14.086 -9.18 1 98 207 PHE B CA 1
ATOM 3911 C C . PHE B 1 207 ? -2.158 13.25 -7.984 1 98 207 PHE B C 1
ATOM 3913 O O . PHE B 1 207 ? -2.068 12.023 -8.016 1 98 207 PHE B O 1
ATOM 3920 N N . CYS B 1 208 ? -2.508 13.883 -6.926 1 98.56 208 CYS B N 1
ATOM 3921 C CA . CYS B 1 208 ? -3.018 13.219 -5.734 1 98.56 208 CYS B CA 1
ATOM 3922 C C . CYS B 1 208 ? -4.352 12.547 -6.016 1 98.56 208 CYS B C 1
ATOM 3924 O O . CYS B 1 208 ? -5.156 13.047 -6.801 1 98.56 208 CYS B O 1
ATOM 3926 N N . PHE B 1 209 ? -4.648 11.398 -5.328 1 98.06 209 PHE B N 1
ATOM 3927 C CA . PHE B 1 209 ? -5.91 10.695 -5.535 1 98.06 209 PHE B CA 1
ATOM 3928 C C . PHE B 1 209 ? -6.43 10.125 -4.223 1 98.06 209 PHE B C 1
ATOM 3930 O O . PHE B 1 209 ? -7.469 9.461 -4.195 1 98.06 209 PHE B O 1
ATOM 3937 N N . GLY B 1 210 ? -5.711 10.297 -3.154 1 97.31 210 GLY B N 1
ATOM 3938 C CA . GLY B 1 210 ? -6.074 9.766 -1.849 1 97.31 210 GLY B CA 1
ATOM 3939 C C . GLY B 1 210 ? -5.078 10.133 -0.761 1 97.31 210 GLY B C 1
ATOM 3940 O O . GLY B 1 210 ? -4.086 10.812 -1.024 1 97.31 210 GLY B O 1
ATOM 3941 N N . PHE B 1 211 ? -5.363 9.734 0.439 1 97.81 211 PHE B N 1
ATOM 3942 C CA . PHE B 1 211 ? -4.516 10.086 1.571 1 97.81 211 PHE B CA 1
ATOM 3943 C C . PHE B 1 211 ? -4.086 8.844 2.332 1 97.81 211 PHE B C 1
ATOM 3945 O O . PHE B 1 211 ? -4.801 7.836 2.348 1 97.81 211 PHE B O 1
ATOM 3952 N N . PRO B 1 212 ? -2.967 8.953 2.982 1 98.62 212 PRO B N 1
ATOM 3953 C CA . PRO B 1 212 ? -1.996 10.047 3.02 1 98.62 212 PRO B CA 1
ATOM 3954 C C . PRO B 1 212 ? -1.249 10.219 1.698 1 98.62 212 PRO B C 1
ATOM 3956 O O . PRO B 1 212 ? -0.963 9.234 1.015 1 98.62 212 PRO B O 1
ATOM 3959 N N . TRP B 1 213 ? -1.101 11.383 1.318 1 98.88 213 TRP B N 1
ATOM 3960 C CA . TRP B 1 213 ? -0.259 11.758 0.186 1 98.88 213 TRP B CA 1
ATOM 3961 C C . TRP B 1 213 ? 1.021 12.438 0.659 1 98.88 213 TRP B C 1
ATOM 3963 O O . TRP B 1 213 ? 0.973 13.523 1.244 1 98.88 213 TRP B O 1
ATOM 3973 N N . ILE B 1 214 ? 2.15 11.781 0.459 1 98.88 214 ILE B N 1
ATOM 3974 C CA . ILE B 1 214 ? 3.439 12.25 0.963 1 98.88 214 ILE B CA 1
ATOM 3975 C C . ILE B 1 214 ? 4.305 12.727 -0.199 1 98.88 214 ILE B C 1
ATOM 3977 O O . ILE B 1 214 ? 4.586 11.969 -1.13 1 98.88 214 ILE B O 1
ATOM 3981 N N . GLN B 1 215 ? 4.648 13.938 -0.206 1 98.69 215 GLN B N 1
ATOM 3982 C CA . GLN B 1 215 ? 5.566 14.5 -1.194 1 98.69 215 GLN B CA 1
ATOM 3983 C C . GLN B 1 215 ? 6.898 14.875 -0.555 1 98.69 215 GLN B C 1
ATOM 3985 O O . GLN B 1 215 ? 6.93 15.555 0.474 1 98.69 215 GLN B O 1
ATOM 3990 N N . VAL B 1 216 ? 7.953 14.445 -1.141 1 98.44 216 VAL B N 1
ATOM 3991 C CA . VAL B 1 216 ? 9.305 14.648 -0.632 1 98.44 216 VAL B CA 1
ATOM 3992 C C . VAL B 1 216 ? 10.094 15.523 -1.601 1 98.44 216 VAL B C 1
ATOM 3994 O O . VAL B 1 216 ? 10.125 15.258 -2.805 1 98.44 216 VAL B O 1
ATOM 3997 N N . PHE B 1 217 ? 10.672 16.547 -1.073 1 97.44 217 PHE B N 1
ATOM 3998 C CA . PHE B 1 217 ? 11.516 17.469 -1.833 1 97.44 217 PHE B CA 1
ATOM 3999 C C . PHE B 1 217 ? 12.938 17.469 -1.28 1 97.44 217 PHE B C 1
ATOM 4001 O O . PHE B 1 217 ? 13.148 17.688 -0.086 1 97.44 217 PHE B O 1
ATOM 4008 N N . VAL B 1 218 ? 13.875 17.172 -2.129 1 96.12 218 VAL B N 1
ATOM 4009 C CA . VAL B 1 218 ? 15.289 17.234 -1.757 1 96.12 218 VAL B CA 1
ATOM 4010 C C . VAL B 1 218 ? 16 18.297 -2.594 1 96.12 218 VAL B C 1
ATOM 4012 O O . VAL B 1 218 ? 16.016 18.219 -3.824 1 96.12 218 VAL B O 1
ATOM 4015 N N . ARG B 1 219 ? 16.516 19.234 -1.895 1 92.5 219 ARG B N 1
ATOM 4016 C CA . ARG B 1 219 ? 17.234 20.312 -2.545 1 92.5 219 ARG B CA 1
ATOM 4017 C C . ARG B 1 219 ? 18.734 20.219 -2.248 1 92.5 219 ARG B C 1
ATOM 4019 O O . ARG B 1 219 ? 19.141 20.125 -1.085 1 92.5 219 ARG B O 1
ATOM 4026 N N . ASN B 1 220 ? 19.469 19.953 -3.307 1 82.06 220 ASN B N 1
ATOM 4027 C CA . ASN B 1 220 ? 20.922 19.953 -3.17 1 82.06 220 ASN B CA 1
ATOM 4028 C C . ASN B 1 220 ? 21.516 21.312 -3.564 1 82.06 220 ASN B C 1
ATOM 4030 O O . ASN B 1 220 ? 21.234 21.828 -4.648 1 82.06 220 ASN B O 1
ATOM 4034 N N . ARG B 1 221 ? 22.156 21.938 -2.535 1 66 221 ARG B N 1
ATOM 4035 C CA . ARG B 1 221 ? 22.812 23.203 -2.82 1 66 221 ARG B CA 1
ATOM 4036 C C . ARG B 1 221 ? 24.266 23 -3.254 1 66 221 ARG B C 1
ATOM 4038 O O . ARG B 1 221 ? 25.047 22.359 -2.541 1 66 221 ARG B O 1
ATOM 4045 N N . ASN B 1 222 ? 24.547 22.312 -4.195 1 57 222 ASN B N 1
ATOM 4046 C CA . ASN B 1 222 ? 25.953 22.266 -4.57 1 57 222 ASN B CA 1
ATOM 4047 C C . ASN B 1 222 ? 26.609 23.625 -4.414 1 57 222 ASN B C 1
ATOM 4049 O O . ASN B 1 222 ? 26.234 24.578 -5.082 1 57 222 ASN B O 1
ATOM 4053 N N . SER B 1 223 ? 27.078 23.844 -3.17 1 50.19 223 SER B N 1
ATOM 4054 C CA . SER B 1 223 ? 27.828 25.078 -2.98 1 50.19 223 SER B CA 1
ATOM 4055 C C . SER B 1 223 ? 29.109 25.078 -3.818 1 50.19 223 SER B C 1
ATOM 4057 O O . SER B 1 223 ? 29.859 26.047 -3.811 1 50.19 223 SER B O 1
ATOM 4059 N N . ASN B 1 224 ? 29.766 23.875 -4.078 1 46.44 224 ASN B N 1
ATOM 4060 C CA . ASN B 1 224 ? 31.172 24.141 -4.383 1 46.44 224 ASN B CA 1
ATOM 4061 C C . ASN B 1 224 ? 31.312 25.078 -5.574 1 46.44 224 ASN B C 1
ATOM 4063 O O . ASN B 1 224 ? 32.375 25.641 -5.789 1 46.44 224 ASN B O 1
ATOM 4067 N N . SER B 1 225 ? 31.125 24.547 -6.945 1 45.34 225 SER B N 1
ATOM 4068 C CA . SER B 1 225 ? 31.953 25.156 -7.977 1 45.34 225 SER B CA 1
ATOM 4069 C C . SER B 1 225 ? 31.609 26.625 -8.172 1 45.34 225 SER B C 1
ATOM 4071 O O . SER B 1 225 ? 30.469 27.031 -7.973 1 45.34 225 SER B O 1
ATOM 4073 N N . GLY B 1 226 ? 32.562 27.672 -8.18 1 43.97 226 GLY B N 1
ATOM 4074 C CA . GLY B 1 226 ? 32.688 29.031 -8.688 1 43.97 226 GLY B CA 1
ATOM 4075 C C . GLY B 1 226 ? 31.688 29.344 -9.805 1 43.97 226 GLY B C 1
ATOM 4076 O O . GLY B 1 226 ? 31.688 30.438 -10.352 1 43.97 226 GLY B O 1
ATOM 4077 N N . ASP B 1 227 ? 31.609 28.406 -10.789 1 45.59 227 ASP B N 1
ATOM 4078 C CA . ASP B 1 227 ? 30.844 28.844 -11.961 1 45.59 227 ASP B CA 1
ATOM 4079 C C . ASP B 1 227 ? 29.391 29.125 -11.586 1 45.59 227 ASP B C 1
ATOM 4081 O O . ASP B 1 227 ? 28.812 28.438 -10.75 1 45.59 227 ASP B O 1
ATOM 4085 N N . LYS B 1 228 ? 28.828 30.234 -11.977 1 47.81 228 LYS B N 1
ATOM 4086 C CA . LYS B 1 228 ? 27.609 31.016 -11.945 1 47.81 228 LYS B CA 1
ATOM 4087 C C . LYS B 1 228 ? 26.375 30.109 -12.031 1 47.81 228 LYS B C 1
ATOM 4089 O O . LYS B 1 228 ? 25.25 30.562 -11.844 1 47.81 228 LYS B O 1
ATOM 4094 N N . ASP B 1 229 ? 26.328 28.984 -12.773 1 47.16 229 ASP B N 1
ATOM 4095 C CA . ASP B 1 229 ? 25.094 28.234 -13.008 1 47.16 229 ASP B CA 1
ATOM 4096 C C . ASP B 1 229 ? 24.797 27.281 -11.844 1 47.16 229 ASP B C 1
ATOM 4098 O O . ASP B 1 229 ? 25.172 26.109 -11.891 1 47.16 229 ASP B O 1
ATOM 4102 N N . ASN B 1 230 ? 24.891 27.531 -10.594 1 51.31 230 ASN B N 1
ATOM 4103 C CA . ASN B 1 230 ? 24.438 26.891 -9.367 1 51.31 230 ASN B CA 1
ATOM 4104 C C . ASN B 1 230 ? 23.062 26.25 -9.547 1 51.31 230 ASN B C 1
ATOM 4106 O O . ASN B 1 230 ? 22.047 26.875 -9.234 1 51.31 230 ASN B O 1
ATOM 4110 N N . GLU B 1 231 ? 22.938 25.453 -10.602 1 55.53 231 GLU B N 1
ATOM 4111 C CA . GLU B 1 231 ? 21.625 24.859 -10.875 1 55.53 231 GLU B CA 1
ATOM 4112 C C . GLU B 1 231 ? 21.156 23.984 -9.719 1 55.53 231 GLU B C 1
ATOM 4114 O O . GLU B 1 231 ? 21.844 23.047 -9.328 1 55.53 231 GLU B O 1
ATOM 4119 N N . GLU B 1 232 ? 20.359 24.562 -8.766 1 63.84 232 GLU B N 1
ATOM 4120 C CA . GLU B 1 232 ? 19.594 23.875 -7.734 1 63.84 232 GLU B CA 1
ATOM 4121 C C . GLU B 1 232 ? 18.875 22.656 -8.305 1 63.84 232 GLU B C 1
ATOM 4123 O O . GLU B 1 232 ? 18.156 22.75 -9.297 1 63.84 232 GLU B O 1
ATOM 4128 N N . GLN B 1 233 ? 19.5 21.422 -7.965 1 77.38 233 GLN B N 1
ATOM 4129 C CA . GLN B 1 233 ? 18.797 20.219 -8.383 1 77.38 233 GLN B CA 1
ATOM 4130 C C . GLN B 1 233 ? 17.766 19.797 -7.332 1 77.38 233 GLN B C 1
ATOM 4132 O O . GLN B 1 233 ? 18.078 19.734 -6.145 1 77.38 233 GLN B O 1
ATOM 4137 N N . VAL B 1 234 ? 16.5 19.906 -7.727 1 86.38 234 VAL B N 1
ATOM 4138 C CA . VAL B 1 234 ? 15.422 19.469 -6.844 1 86.38 234 VAL B CA 1
ATOM 4139 C C . VAL B 1 234 ? 14.914 18.109 -7.285 1 86.38 234 VAL B C 1
ATOM 4141 O O . VAL B 1 234 ? 14.539 17.922 -8.445 1 86.38 234 VAL B O 1
ATOM 4144 N N . ARG B 1 235 ? 15.086 17.125 -6.402 1 93.31 235 ARG B N 1
ATOM 4145 C CA . ARG B 1 235 ? 14.445 15.828 -6.59 1 93.31 235 ARG B CA 1
ATOM 4146 C C . ARG B 1 235 ? 13.117 15.758 -5.848 1 93.31 235 ARG B C 1
ATOM 4148 O O . ARG B 1 235 ? 13 16.266 -4.727 1 93.31 235 ARG B O 1
ATOM 4155 N N . LYS B 1 236 ? 12.227 15.219 -6.539 1 96.69 236 LYS B N 1
ATOM 4156 C CA . LYS B 1 236 ? 10.891 15.102 -5.953 1 96.69 236 LYS B CA 1
ATOM 4157 C C . LYS B 1 236 ? 10.398 13.656 -5.992 1 96.69 236 LYS B C 1
ATOM 4159 O O . LYS B 1 236 ? 10.68 12.922 -6.945 1 96.69 236 LYS B O 1
ATOM 4164 N N . LEU B 1 237 ? 9.688 13.234 -4.965 1 97.75 237 LEU B N 1
ATOM 4165 C CA . LEU B 1 237 ? 9.055 11.922 -4.863 1 97.75 237 LEU B CA 1
ATOM 4166 C C . LEU B 1 237 ? 7.676 12.031 -4.23 1 97.75 237 LEU B C 1
ATOM 4168 O O . LEU B 1 237 ? 7.492 12.766 -3.254 1 97.75 237 LEU B O 1
ATOM 4172 N N . SER B 1 238 ? 6.711 11.414 -4.867 1 98.25 238 SER B N 1
ATOM 4173 C CA . SER B 1 238 ? 5.383 11.297 -4.273 1 98.25 238 SER B CA 1
ATOM 4174 C C . SER B 1 238 ? 5.098 9.859 -3.844 1 98.25 238 SER B C 1
ATOM 4176 O O . SER B 1 238 ? 5.441 8.914 -4.555 1 98.25 238 SER B O 1
ATOM 4178 N N . ILE B 1 239 ? 4.555 9.703 -2.717 1 98.25 239 ILE B N 1
ATOM 4179 C CA . ILE B 1 239 ? 4.18 8.406 -2.168 1 98.25 239 ILE B CA 1
ATOM 4180 C C . ILE B 1 239 ? 2.73 8.445 -1.688 1 98.25 239 ILE B C 1
ATOM 4182 O O . ILE B 1 239 ? 2.309 9.414 -1.048 1 98.25 239 ILE B O 1
ATOM 4186 N N . PHE B 1 240 ? 1.987 7.445 -2.102 1 97.88 240 PHE B N 1
ATOM 4187 C CA . PHE B 1 240 ? 0.643 7.25 -1.57 1 97.88 240 PHE B CA 1
ATOM 4188 C C . PHE B 1 240 ? 0.631 6.148 -0.518 1 97.88 240 PHE B C 1
ATOM 4190 O O . PHE B 1 240 ? 1.174 5.062 -0.741 1 97.88 240 PHE B O 1
ATOM 4197 N N . GLY B 1 241 ? -0.002 6.461 0.651 1 97 241 GLY B N 1
ATOM 4198 C CA . GLY B 1 241 ? -0.189 5.441 1.671 1 97 241 GLY B CA 1
ATOM 4199 C C . GLY B 1 241 ? 0.853 5.504 2.771 1 97 241 GLY B C 1
ATOM 4200 O O . GLY B 1 241 ? 1.707 6.391 2.777 1 97 241 GLY B O 1
ATOM 4201 N N . SER B 1 242 ? 0.773 4.609 3.754 1 97.75 242 SER B N 1
ATOM 4202 C CA . SER B 1 242 ? 1.638 4.594 4.93 1 97.75 242 SER B CA 1
ATOM 4203 C C . SER B 1 242 ? 2.461 3.311 4.988 1 97.75 242 SER B C 1
ATOM 4205 O O . SER B 1 242 ? 2.879 2.885 6.066 1 97.75 242 SER B O 1
ATOM 4207 N N . ASP B 1 243 ? 2.723 2.695 3.865 1 95.56 243 ASP B N 1
ATOM 4208 C CA . ASP B 1 243 ? 3.354 1.379 3.861 1 95.56 243 ASP B CA 1
ATOM 4209 C C . ASP B 1 243 ? 4.719 1.426 3.178 1 95.56 243 ASP B C 1
ATOM 4211 O O . ASP B 1 243 ? 5.359 0.391 2.99 1 95.56 243 ASP B O 1
ATOM 4215 N N . ARG B 1 244 ? 5.188 2.607 2.775 1 96.88 244 ARG B N 1
ATOM 4216 C CA . ARG B 1 244 ? 6.387 2.658 1.95 1 96.88 244 ARG B CA 1
ATOM 4217 C C . ARG B 1 244 ? 7.492 3.459 2.637 1 96.88 244 ARG B C 1
ATOM 4219 O O . ARG B 1 244 ? 8.289 4.121 1.972 1 96.88 244 ARG B O 1
ATOM 4226 N N . PHE B 1 245 ? 7.535 3.465 3.93 1 98.06 245 PHE B N 1
ATOM 4227 C CA . PHE B 1 245 ? 8.516 4.273 4.641 1 98.06 245 PHE B CA 1
ATOM 4228 C C . PHE B 1 245 ? 9.922 3.721 4.441 1 98.06 245 PHE B C 1
ATOM 4230 O O . PHE B 1 245 ? 10.883 4.484 4.332 1 98.06 245 PHE B O 1
ATOM 4237 N N . GLU B 1 246 ? 10.109 2.398 4.418 1 97.5 246 GLU B N 1
ATOM 4238 C CA . GLU B 1 246 ? 11.422 1.821 4.172 1 97.5 246 GLU B CA 1
ATOM 4239 C C . GLU B 1 246 ? 11.938 2.195 2.785 1 97.5 246 GLU B C 1
ATOM 4241 O O . GLU B 1 246 ? 13.117 2.508 2.619 1 97.5 246 GLU B O 1
ATOM 4246 N N . PHE B 1 247 ? 11.086 2.18 1.82 1 97.94 247 PHE B N 1
ATOM 4247 C CA . PHE B 1 247 ? 11.414 2.637 0.476 1 97.94 247 PHE B CA 1
ATOM 4248 C C . PHE B 1 247 ? 11.828 4.102 0.491 1 97.94 247 PHE B C 1
ATOM 4250 O O . PHE B 1 247 ? 12.82 4.48 -0.144 1 97.94 247 PHE B O 1
ATOM 4257 N N . LEU B 1 248 ? 11.039 4.922 1.184 1 98.31 248 LEU B N 1
ATOM 4258 C CA . LEU B 1 248 ? 11.352 6.344 1.299 1 98.31 248 LEU B CA 1
ATOM 4259 C C . LEU B 1 248 ? 12.734 6.551 1.912 1 98.31 248 LEU B C 1
ATOM 4261 O O . LEU B 1 248 ? 13.523 7.359 1.418 1 98.31 248 LEU B O 1
ATOM 4265 N N . ALA B 1 249 ? 13.016 5.844 3 1 97.69 249 ALA B N 1
ATOM 4266 C CA . ALA B 1 249 ? 14.336 5.926 3.625 1 97.69 249 ALA B CA 1
ATOM 4267 C C . ALA B 1 249 ? 15.438 5.586 2.629 1 97.69 249 ALA B C 1
ATOM 4269 O O . ALA B 1 249 ? 16.438 6.305 2.533 1 97.69 249 ALA B O 1
ATOM 4270 N N . ASN B 1 250 ? 15.203 4.531 1.922 1 96.88 250 ASN B N 1
ATOM 4271 C CA . ASN B 1 250 ? 16.172 4.109 0.914 1 96.88 250 ASN B CA 1
ATOM 4272 C C . ASN B 1 250 ? 16.375 5.18 -0.155 1 96.88 250 ASN B C 1
ATOM 4274 O O . ASN B 1 250 ? 17.5 5.48 -0.533 1 96.88 250 ASN B O 1
ATOM 4278 N N . TRP B 1 251 ? 15.273 5.758 -0.62 1 97.06 251 TRP B N 1
ATOM 4279 C CA . TRP B 1 251 ? 15.32 6.797 -1.644 1 97.06 251 TRP B CA 1
ATOM 4280 C C . TRP B 1 251 ? 16.062 8.023 -1.138 1 97.06 251 TRP B C 1
ATOM 4282 O O . TRP B 1 251 ? 16.766 8.695 -1.903 1 97.06 251 TRP B O 1
ATOM 4292 N N . LEU B 1 252 ? 15.984 8.289 0.142 1 96.56 252 LEU B N 1
ATOM 4293 C CA . LEU B 1 252 ? 16.641 9.438 0.763 1 96.56 252 LEU B CA 1
ATOM 4294 C C . LEU B 1 252 ? 18.078 9.109 1.113 1 96.56 252 LEU B C 1
ATOM 4296 O O . LEU B 1 252 ? 18.844 10 1.491 1 96.56 252 LEU B O 1
ATOM 4300 N N . GLY B 1 253 ? 18.453 7.859 1.012 1 94.88 253 GLY B N 1
ATOM 4301 C CA . GLY B 1 253 ? 19.766 7.453 1.495 1 94.88 253 GLY B CA 1
ATOM 4302 C C . GLY B 1 253 ? 19.875 7.488 3.008 1 94.88 253 GLY B C 1
ATOM 4303 O O . GLY B 1 253 ? 20.938 7.809 3.547 1 94.88 253 GLY B O 1
ATOM 4304 N N . LYS B 1 254 ? 18.734 7.293 3.664 1 95.81 254 LYS B N 1
ATOM 4305 C CA . LYS B 1 254 ? 18.656 7.301 5.121 1 95.81 254 LYS B CA 1
ATOM 4306 C C . LYS B 1 254 ? 18.422 5.895 5.672 1 95.81 254 LYS B C 1
ATOM 4308 O O . LYS B 1 254 ? 18.062 4.984 4.926 1 95.81 254 LYS B O 1
ATOM 4313 N N . LYS B 1 255 ? 18.672 5.727 6.953 1 94.94 255 LYS B N 1
ATOM 4314 C CA . LYS B 1 255 ? 18.453 4.438 7.605 1 94.94 255 LYS B CA 1
ATOM 4315 C C . LYS B 1 255 ? 17 4.293 8.07 1 94.94 255 LYS B C 1
ATOM 4317 O O . LYS B 1 255 ? 16.391 5.262 8.516 1 94.94 255 LYS B O 1
ATOM 4322 N N . TRP B 1 256 ? 16.5 3.07 7.945 1 96.56 256 TRP B N 1
ATOM 4323 C CA . TRP B 1 256 ? 15.188 2.689 8.438 1 96.56 256 TRP B CA 1
ATOM 4324 C C . TRP B 1 256 ? 15.297 1.713 9.602 1 96.56 256 TRP B C 1
ATOM 4326 O O . TRP B 1 256 ? 15.945 0.669 9.484 1 96.56 256 TRP B O 1
ATOM 4336 N N . TYR B 1 257 ? 14.672 2.031 10.703 1 95.31 257 TYR B N 1
ATOM 4337 C CA . TYR B 1 257 ? 14.789 1.229 11.914 1 95.31 257 TYR B CA 1
ATOM 4338 C C . TYR B 1 257 ? 13.461 0.574 12.273 1 95.31 257 TYR B C 1
ATOM 4340 O O . TYR B 1 257 ? 13.273 0.106 13.398 1 95.31 257 TYR B O 1
ATOM 4348 N N . GLY B 1 258 ? 12.539 0.561 11.336 1 95.69 258 GLY B N 1
ATOM 4349 C CA . GLY B 1 258 ? 11.172 0.153 11.633 1 95.69 258 GLY B CA 1
ATOM 4350 C C . GLY B 1 258 ? 10.266 1.317 11.977 1 95.69 258 GLY B C 1
ATOM 4351 O O . GLY B 1 258 ? 10.711 2.465 12.039 1 95.69 258 GLY B O 1
ATOM 4352 N N . PRO B 1 259 ? 9 1.074 12.141 1 96.19 259 PRO B N 1
ATOM 4353 C CA . PRO B 1 259 ? 8.055 2.172 12.367 1 96.19 259 PRO B CA 1
ATOM 4354 C C . PRO B 1 259 ? 8.258 2.859 13.711 1 96.19 259 PRO B C 1
ATOM 4356 O O . PRO B 1 259 ? 7.777 3.979 13.914 1 96.19 259 PRO B O 1
ATOM 4359 N N . ASN B 1 260 ? 8.938 2.193 14.688 1 94.25 260 ASN B N 1
ATOM 4360 C CA . ASN B 1 260 ? 9.227 2.742 16.016 1 94.25 260 ASN B CA 1
ATOM 4361 C C . ASN B 1 260 ? 10.719 2.719 16.312 1 94.25 260 ASN B C 1
ATOM 4363 O O . ASN B 1 260 ? 11.203 1.805 16.984 1 94.25 260 ASN B O 1
ATOM 4367 N N . PRO B 1 261 ? 11.438 3.695 15.836 1 90.56 261 PRO B N 1
ATOM 4368 C CA . PRO B 1 261 ? 12.891 3.668 16 1 90.56 261 PRO B CA 1
ATOM 4369 C C . PRO B 1 261 ? 13.328 3.756 17.453 1 90.56 261 PRO B C 1
ATOM 4371 O O . PRO B 1 261 ? 14.461 3.412 17.797 1 90.56 261 PRO B O 1
ATOM 4374 N N . GLN B 1 262 ? 12.75 4.402 18.438 1 72.5 262 GLN B N 1
ATOM 4375 C CA . GLN B 1 262 ? 13.141 4.535 19.844 1 72.5 262 GLN B CA 1
ATOM 4376 C C . GLN B 1 262 ? 13.117 3.182 20.547 1 72.5 262 GLN B C 1
ATOM 4378 O O . GLN B 1 262 ? 13.773 3.002 21.578 1 72.5 262 GLN B O 1
ATOM 4383 N N . ILE B 1 263 ? 12.336 2.295 20.172 1 56.66 263 ILE B N 1
ATOM 4384 C CA . ILE B 1 263 ? 12.219 1.003 20.844 1 56.66 263 ILE B CA 1
ATOM 4385 C C . ILE B 1 263 ? 13.367 0.09 20.406 1 56.66 263 ILE B C 1
ATOM 4387 O O . ILE B 1 263 ? 13.602 -0.082 19.203 1 56.66 263 ILE B O 1
ATOM 4391 N N . GLU B 1 264 ? 14.445 0.07 21.188 1 46.88 264 GLU B N 1
ATOM 4392 C CA . GLU B 1 264 ? 15.461 -0.94 20.906 1 46.88 264 GLU B CA 1
ATOM 4393 C C . GLU B 1 264 ? 14.828 -2.207 20.328 1 46.88 264 GLU B C 1
ATOM 4395 O O . GLU B 1 264 ? 13.781 -2.654 20.797 1 46.88 264 GLU B O 1
ATOM 4400 N N . PRO B 1 265 ? 15.055 -2.494 19.219 1 43.62 265 PRO B N 1
ATOM 4401 C CA . PRO B 1 265 ? 14.453 -3.736 18.734 1 43.62 265 PRO B CA 1
ATOM 4402 C C . PRO B 1 265 ? 14.469 -4.852 19.766 1 43.62 265 PRO B C 1
ATOM 4404 O O . PRO B 1 265 ? 15.367 -4.91 20.609 1 43.62 265 PRO B O 1
ATOM 4407 N N . LEU B 1 266 ? 13.461 -5.379 20.203 1 37.19 266 LEU B N 1
ATOM 4408 C CA . LEU B 1 266 ? 13.344 -6.434 21.203 1 37.19 266 LEU B CA 1
ATOM 4409 C C . LEU B 1 266 ? 14.492 -7.43 21.078 1 37.19 266 LEU B C 1
ATOM 4411 O O . LEU B 1 266 ? 14.531 -8.422 21.812 1 37.19 266 LEU B O 1
ATOM 4415 N N . PHE B 1 267 ? 15.195 -7.535 20 1 37.28 267 PHE B N 1
ATOM 4416 C CA . PHE B 1 267 ? 16.125 -8.648 20.094 1 37.28 267 PHE B CA 1
ATOM 4417 C C . PHE B 1 267 ? 17.234 -8.359 21.094 1 37.28 267 PHE B C 1
ATOM 4419 O O . PHE B 1 267 ? 18.297 -7.84 20.734 1 37.28 267 PHE B O 1
ATOM 4426 N N . SER B 1 268 ? 17.062 -7.656 22.109 1 31.91 268 SER B N 1
ATOM 4427 C CA . SER B 1 268 ? 18.125 -7.434 23.078 1 31.91 268 SER B CA 1
ATOM 4428 C C . SER B 1 268 ? 18.797 -8.75 23.484 1 31.91 268 SER B C 1
ATOM 4430 O O . SER B 1 268 ? 18.203 -9.82 23.312 1 31.91 268 SER B O 1
ATOM 4432 N N . GLU B 1 269 ? 19.906 -8.711 24.438 1 34.72 269 GLU B N 1
ATOM 4433 C CA . GLU B 1 269 ? 21.031 -9.414 25.047 1 34.72 269 GLU B CA 1
ATOM 4434 C C . GLU B 1 269 ? 20.547 -10.625 25.844 1 34.72 269 GLU B C 1
ATOM 4436 O O . GLU B 1 269 ? 21.328 -11.266 26.547 1 34.72 269 GLU B O 1
ATOM 4441 N N . THR B 1 270 ? 19.297 -10.875 25.859 1 34.09 270 THR B N 1
ATOM 4442 C CA . THR B 1 270 ? 19.078 -11.859 26.906 1 34.09 270 THR B CA 1
ATOM 4443 C C . THR B 1 270 ? 19.812 -13.164 26.594 1 34.09 270 THR B C 1
ATOM 4445 O O . THR B 1 270 ? 19.875 -14.062 27.438 1 34.09 270 THR B O 1
ATOM 4448 N N . SER B 1 271 ? 20.156 -13.344 25.312 1 33.09 271 SER B N 1
ATOM 4449 C CA . SER B 1 271 ? 20.688 -14.703 25.188 1 33.09 271 SER B CA 1
ATOM 4450 C C . SER B 1 271 ? 22.078 -14.805 25.781 1 33.09 271 SER B C 1
ATOM 4452 O O . SER B 1 271 ? 22.641 -15.906 25.891 1 33.09 271 SER B O 1
ATOM 4454 N N . ASN B 1 272 ? 22.781 -13.641 25.797 1 31.12 272 ASN B N 1
ATOM 4455 C CA . ASN B 1 272 ? 24.172 -13.922 26.156 1 31.12 272 ASN B CA 1
ATOM 4456 C C . ASN B 1 272 ? 24.328 -14.156 27.656 1 31.12 272 ASN B C 1
ATOM 4458 O O . ASN B 1 272 ? 25.438 -14.391 28.141 1 31.12 272 ASN B O 1
ATOM 4462 N N . LYS B 1 273 ? 23.438 -13.586 28.484 1 31.84 273 LYS B N 1
ATOM 4463 C CA . LYS B 1 273 ? 23.797 -13.703 29.891 1 31.84 273 LYS B CA 1
ATOM 4464 C C . LYS B 1 273 ? 23.641 -15.133 30.391 1 31.84 273 LYS B C 1
ATOM 4466 O O . LYS B 1 273 ? 23.859 -15.414 31.578 1 31.84 273 LYS B O 1
ATOM 4471 N N . ILE B 1 274 ? 22.969 -15.891 29.516 1 30.88 274 ILE B N 1
ATOM 4472 C CA . ILE B 1 274 ? 22.734 -17.172 30.172 1 30.88 274 ILE B CA 1
ATOM 4473 C C . ILE B 1 274 ? 24.031 -17.953 30.25 1 30.88 274 ILE B C 1
ATOM 4475 O O . ILE B 1 274 ? 24.156 -18.875 31.047 1 30.88 274 ILE B O 1
ATOM 4479 N N . HIS B 1 275 ? 24.953 -17.547 29.281 1 29.27 275 HIS B N 1
ATOM 4480 C CA . HIS B 1 275 ? 26.016 -18.547 29.266 1 29.27 275 HIS B CA 1
ATOM 4481 C C . HIS B 1 275 ? 27.031 -18.281 30.375 1 29.27 275 HIS B C 1
ATOM 4483 O O . HIS B 1 275 ? 27.906 -19.109 30.625 1 29.27 275 HIS B O 1
ATOM 4489 N N . GLU B 1 276 ? 27.078 -16.953 30.812 1 30.78 276 GLU B N 1
ATOM 4490 C CA . GLU B 1 276 ? 28.312 -16.766 31.562 1 30.78 276 GLU B CA 1
ATOM 4491 C C . GLU B 1 276 ? 28.203 -17.422 32.938 1 30.78 276 GLU B C 1
ATOM 4493 O O . GLU B 1 276 ? 29.234 -17.672 33.594 1 30.78 276 GLU B O 1
ATOM 4498 N N . SER B 1 277 ? 27.016 -17.375 33.438 1 27.64 277 SER B N 1
ATOM 4499 C CA . SER B 1 277 ? 27.156 -17.656 34.875 1 27.64 277 SER B CA 1
ATOM 4500 C C . SER B 1 277 ? 27.547 -19.109 35.094 1 27.64 277 SER B C 1
ATOM 4502 O O . SER B 1 277 ? 27.812 -19.516 36.219 1 27.64 277 SER B O 1
ATOM 4504 N N . LYS B 1 278 ? 27.25 -19.984 34.125 1 27.7 278 LYS B N 1
ATOM 4505 C CA . LYS B 1 278 ? 27.484 -21.328 34.625 1 27.7 278 LYS B CA 1
ATOM 4506 C C . LYS B 1 278 ? 28.969 -21.703 34.562 1 27.7 278 LYS B C 1
ATOM 4508 O O . LYS B 1 278 ? 29.344 -22.844 34.844 1 27.7 278 LYS B O 1
ATOM 4513 N N . LEU B 1 279 ? 29.766 -20.719 34 1 23.33 279 LEU B N 1
ATOM 4514 C CA . LEU B 1 279 ? 31.094 -21.234 34.281 1 23.33 279 LEU B CA 1
ATOM 4515 C C . LEU B 1 279 ? 31.516 -20.953 35.719 1 23.33 279 LEU B C 1
ATOM 4517 O O . LEU B 1 279 ? 31.312 -19.844 36.219 1 23.33 279 LEU B O 1
#

Nearest PDB structures (foldseek):
  1yzx-assembly1_B  TM=8.793E-01  e=7.485E-15  Homo sapiens
  1r4w-assembly2_D  TM=8.696E-01  e=3.162E-14  Rattus norvegicus
  3rpp-assembly1_A  TM=8.411E-01  e=3.329E-14  Homo sapiens
  3rpp-assembly2_B  TM=8.418E-01  e=8.407E-14  Homo sapiens
  2imd-assembly1_A  TM=8.214E-01  e=1.871E-07  Pseudomonas putida